Protein AF-A0A2G2NDN3-F1 (afdb_monomer)

Secondary structure (DSSP, 8-state):
-----GGG----HHHHHHTT--HHHHHHHHHHHSS---HHHHHHHHHHTSHHHH-TTTHHHHTTS----TTEEE-BTBSSEEEEEETTEEEEE-----HHHHHHSHHHHHHHHHHHHHHHHHHTTPPP-----------TTSTTSSEEEEEEEE-TT-HHHHTT-EEEEEEETTEEEEEEEEEEEEETTEEEEEEEEEEESSSS--GGGGTTSSS-TT--GGG-EEEEEEEEEEEEEEEEETTEEEEEEEEEEEEEETTEEEEEEEEEEEEEES-THHHHHHHHHHHHHS------S-HHHHHHHHTTS--------SSPPPHHHHHHHHHHHHHHT----GGGS--HHHHHHHHHTT-HHHHHHHHHHHHTT--HHHHHHH-SHHHHHHHHHHHHT-

Solvent-accessible surface area (backbone atoms only — not comparable to full-atom values): 23088 Å² total; per-residue (Å²): 134,82,83,78,62,66,85,70,60,78,83,43,75,67,57,43,46,75,47,72,42,52,76,68,58,47,52,50,49,34,63,77,63,75,43,85,64,47,57,67,55,47,51,50,50,32,56,55,65,28,61,90,66,50,33,73,87,50,50,76,60,60,69,72,56,90,69,81,55,95,48,52,76,35,47,94,86,62,76,39,34,28,32,55,74,54,99,94,42,69,51,69,52,77,88,87,84,43,63,71,52,28,68,78,40,52,65,62,22,47,51,53,40,53,54,49,55,52,47,29,37,41,75,74,75,42,81,89,85,78,86,86,86,88,86,86,77,77,57,80,86,36,85,84,48,60,44,35,44,29,42,30,46,30,34,97,80,30,58,38,58,75,67,43,31,49,38,34,33,34,35,56,79,92,47,24,36,38,34,45,35,44,66,57,50,81,54,81,82,40,83,50,59,56,72,49,79,42,84,42,97,49,88,67,85,67,67,80,72,48,72,88,42,92,67,62,100,80,66,70,71,89,52,53,38,80,51,24,34,44,41,31,34,71,48,80,46,79,47,80,58,95,72,24,36,34,45,34,38,40,38,45,40,33,34,31,5,78,96,42,74,43,83,36,76,50,75,47,79,43,80,77,44,65,63,69,74,52,56,57,54,54,51,43,56,49,12,73,77,40,54,31,67,76,63,73,62,47,76,63,56,53,20,33,36,45,38,71,66,44,82,89,72,75,79,87,50,98,57,62,36,51,60,69,55,48,45,43,39,49,25,47,22,36,71,69,63,29,43,58,68,64,90,74,49,46,52,63,54,40,53,51,44,29,45,76,62,72,39,41,72,59,50,53,51,46,53,54,57,43,67,70,58,51,32,39,52,60,52,31,69,74,31,31,63,55,19,38,47,49,53,54,46,35,60,53,75,110

Radius of gyration: 30.61 Å; Cα contacts (8 Å, |Δi|>4): 594; chains: 1; bounding box: 64×64×84 Å

Nearest PDB structures (foldseek):
  5a61-assembly1_A  TM=7.553E-01  e=4.304E-14  Escherichia coli K-12
  3sy3-assembly2_D  TM=6.781E-01  e=3.340E-06  Bacillus anthracis str. 'Ames Ancestor'
  7ns9-assembly1_A  TM=7.529E-01  e=3.259E-04  Sulfolobus acidocaldarius DSM 639
  2gfg-assembly3_C  TM=5.883E-01  e=8.120E-05  Halalkalibacterium halodurans
  5fs4-assembly1_A  TM=2.635E-01  e=2.946E+00  Acinetobacter phage AP205

pLDDT: mean 87.67, std 10.92, range [37.12, 97.75]

Structure (mmCIF, N/CA/C/O backbone):
data_AF-A0A2G2NDN3-F1
#
_entry.id   AF-A0A2G2NDN3-F1
#
loop_
_atom_site.group_PDB
_atom_site.id
_atom_site.type_symbol
_atom_site.label_atom_id
_atom_site.label_alt_id
_atom_site.label_comp_id
_atom_site.label_asym_id
_atom_site.label_entity_id
_atom_site.label_seq_id
_atom_site.pdbx_PDB_ins_code
_atom_site.Cartn_x
_atom_site.Cartn_y
_atom_site.Cartn_z
_atom_site.occupancy
_atom_site.B_iso_or_equiv
_atom_site.auth_seq_id
_atom_site.auth_comp_id
_atom_site.auth_asym_id
_atom_site.auth_atom_id
_atom_site.pdbx_PDB_model_num
ATOM 1 N N . MET A 1 1 ? -24.159 -31.473 25.912 1.00 37.12 1 MET A N 1
ATOM 2 C CA . MET A 1 1 ? -24.184 -30.024 26.195 1.00 37.12 1 MET A CA 1
ATOM 3 C C . MET A 1 1 ? -24.844 -29.850 27.550 1.00 37.12 1 MET A C 1
ATOM 5 O O . MET A 1 1 ? -26.048 -30.043 27.642 1.00 37.12 1 MET A O 1
ATOM 9 N N . SER A 1 2 ? -24.063 -29.645 28.614 1.00 41.44 2 SER A N 1
ATOM 10 C CA . SER A 1 2 ? -24.619 -29.323 29.932 1.00 41.44 2 SER A CA 1
ATOM 11 C C . SER A 1 2 ? -25.200 -27.914 29.882 1.00 41.44 2 SER A C 1
ATOM 13 O O . SER A 1 2 ? -24.553 -26.991 29.392 1.00 41.44 2 SER A O 1
ATOM 15 N N . SER A 1 3 ? -26.430 -27.761 30.355 1.00 46.19 3 SER A N 1
ATOM 16 C CA . SER A 1 3 ? -27.061 -26.470 30.597 1.00 46.19 3 SER A CA 1
ATOM 17 C C . SER A 1 3 ? -26.259 -25.723 31.666 1.00 46.19 3 SER A C 1
ATOM 19 O O . SER A 1 3 ? -26.384 -26.033 32.850 1.00 46.19 3 SER A O 1
ATOM 21 N N . ASN A 1 4 ? -25.405 -24.781 31.261 1.00 52.47 4 ASN A N 1
ATOM 22 C CA . ASN A 1 4 ? -24.809 -23.832 32.197 1.00 52.47 4 ASN A CA 1
ATOM 23 C C . ASN A 1 4 ? -25.927 -22.911 32.689 1.00 52.47 4 ASN A C 1
ATOM 25 O O . ASN A 1 4 ? -26.388 -22.031 31.964 1.00 52.47 4 ASN A O 1
ATOM 29 N N . ASP A 1 5 ? -26.394 -23.156 33.908 1.00 57.16 5 ASP A N 1
ATOM 30 C CA . ASP A 1 5 ? -27.315 -22.269 34.601 1.00 57.16 5 ASP A CA 1
ATOM 31 C C . ASP A 1 5 ? -26.525 -21.046 35.091 1.00 57.16 5 ASP A C 1
ATOM 33 O O . ASP A 1 5 ? -25.953 -21.047 36.182 1.00 57.16 5 ASP A O 1
ATOM 37 N N . PHE A 1 6 ? -26.423 -20.018 34.241 1.00 54.16 6 PHE A N 1
ATOM 38 C CA . PHE A 1 6 ? -25.671 -18.783 34.512 1.00 54.16 6 PHE A CA 1
ATOM 39 C C . PHE A 1 6 ? -26.105 -18.065 35.803 1.00 54.16 6 PHE A C 1
ATOM 41 O O . PHE A 1 6 ? -25.348 -17.257 36.334 1.00 54.16 6 PHE A O 1
ATOM 48 N N . ASN A 1 7 ? -27.286 -18.377 36.345 1.00 59.25 7 ASN A N 1
ATOM 49 C CA . ASN A 1 7 ? -27.770 -17.828 37.612 1.00 59.25 7 ASN A CA 1
ATOM 50 C C . ASN A 1 7 ? -27.153 -18.484 38.859 1.00 59.25 7 ASN A C 1
ATOM 52 O O . ASN A 1 7 ? -27.437 -18.040 39.968 1.00 59.25 7 ASN A O 1
ATOM 56 N N . SER A 1 8 ? -26.332 -19.527 38.703 1.00 66.44 8 SER A N 1
ATOM 57 C CA . SER A 1 8 ? -25.731 -20.270 39.821 1.00 66.44 8 SER A CA 1
ATOM 58 C C . SER A 1 8 ? -24.261 -19.935 40.095 1.00 66.44 8 SER A C 1
ATOM 60 O O . SER A 1 8 ? -23.698 -20.452 41.059 1.00 66.44 8 SER A O 1
ATOM 62 N N . THR A 1 9 ? -23.634 -19.079 39.281 1.00 79.69 9 THR A N 1
ATOM 63 C CA . THR A 1 9 ? -22.233 -18.672 39.463 1.00 79.69 9 THR A CA 1
ATOM 64 C C . THR A 1 9 ? -22.095 -17.791 40.713 1.00 79.69 9 THR A C 1
ATOM 66 O O . THR A 1 9 ? -22.670 -16.702 40.731 1.00 79.69 9 THR A O 1
ATOM 69 N N . PRO A 1 10 ? -21.337 -18.212 41.744 1.00 85.56 10 PRO A N 1
ATOM 70 C CA . PRO A 1 10 ? -21.101 -17.394 42.935 1.00 85.56 10 PRO A CA 1
ATOM 71 C C . PRO A 1 10 ? -20.285 -16.140 42.590 1.00 85.56 10 PRO A C 1
ATOM 73 O O . PRO A 1 10 ? -19.304 -16.249 41.848 1.00 85.56 10 PRO A O 1
ATOM 76 N N . ILE A 1 11 ? -20.631 -14.969 43.141 1.00 91.06 11 ILE A N 1
ATOM 77 C CA . ILE A 1 11 ? -19.859 -13.744 42.901 1.00 91.06 11 ILE A CA 1
ATOM 78 C C . ILE A 1 11 ? -18.706 -13.665 43.897 1.00 91.06 11 ILE A C 1
ATOM 80 O O . ILE A 1 11 ? -18.839 -13.198 45.029 1.00 91.06 11 ILE A O 1
ATOM 84 N N . THR A 1 12 ? -17.537 -14.139 43.470 1.00 91.62 12 THR A N 1
ATOM 85 C CA . TH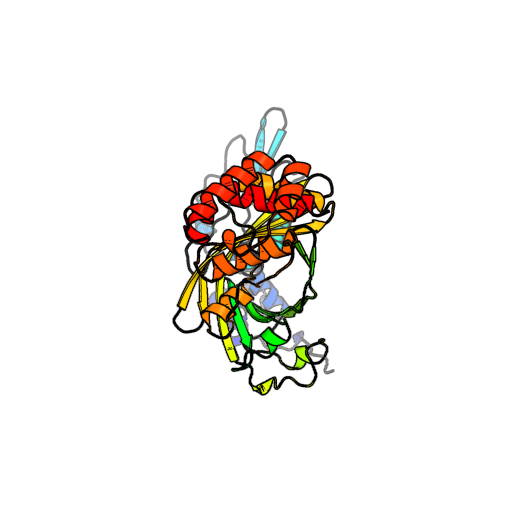R A 1 12 ? -16.323 -14.069 44.288 1.00 91.62 12 THR A CA 1
ATOM 86 C C . THR A 1 12 ? -15.630 -12.706 44.152 1.00 91.62 12 THR A C 1
ATOM 88 O O . THR A 1 12 ? -15.803 -12.021 43.139 1.00 91.62 12 THR A O 1
ATOM 91 N N . PRO A 1 13 ? -14.805 -12.290 45.132 1.00 90.88 13 PRO A N 1
ATOM 92 C CA . PRO A 1 13 ? -14.003 -11.068 45.029 1.00 90.88 13 PRO A CA 1
ATOM 93 C C . PRO A 1 13 ? -13.111 -11.019 43.779 1.00 90.88 13 PRO A C 1
ATOM 95 O O . PRO A 1 13 ? -12.909 -9.953 43.199 1.00 90.88 13 PRO A O 1
ATOM 98 N N . GLU A 1 14 ? -12.600 -12.169 43.337 1.00 91.69 14 GLU A N 1
ATOM 99 C CA . GLU A 1 14 ? -11.813 -12.293 42.109 1.00 91.69 14 GLU A CA 1
ATOM 100 C C . GLU A 1 14 ? -12.658 -11.945 40.882 1.00 91.69 14 GLU A C 1
ATOM 102 O O . GLU A 1 14 ? -12.233 -11.135 40.063 1.00 91.69 14 GLU A O 1
ATOM 107 N N . LEU A 1 15 ? -13.882 -12.475 40.802 1.00 91.31 15 LEU A N 1
ATOM 108 C CA . LEU A 1 15 ? -14.799 -12.219 39.694 1.00 91.31 15 LEU A CA 1
ATOM 109 C C . LEU A 1 15 ? -15.223 -10.746 39.625 1.00 91.31 15 LEU A C 1
ATOM 111 O O . LEU A 1 15 ? -15.303 -10.168 38.543 1.00 91.31 15 LEU A O 1
ATOM 115 N N . VAL A 1 16 ? -15.453 -10.111 40.777 1.00 92.38 16 VAL A N 1
ATOM 116 C CA . VAL A 1 16 ? -15.732 -8.667 40.870 1.00 92.38 16 VAL A CA 1
ATOM 117 C C . VAL A 1 16 ? -14.569 -7.850 40.307 1.00 92.38 16 VAL A C 1
ATOM 119 O O . VAL A 1 16 ? -14.776 -6.917 39.527 1.00 92.38 16 VAL A O 1
ATOM 122 N N . LYS A 1 17 ? -13.337 -8.227 40.662 1.00 90.62 17 LYS A N 1
ATOM 123 C CA . LYS A 1 17 ? -12.125 -7.565 40.179 1.00 90.62 17 LYS A CA 1
ATOM 124 C C . LYS A 1 17 ? -11.903 -7.787 38.681 1.00 90.62 17 LYS A C 1
ATOM 126 O O . LYS A 1 17 ? -11.500 -6.852 37.994 1.00 90.62 17 LYS A O 1
ATOM 131 N N . GLU A 1 18 ? -12.184 -8.984 38.165 1.00 91.50 18 GLU A N 1
ATOM 132 C CA . GLU A 1 18 ? -12.161 -9.282 36.723 1.00 91.50 18 GLU A CA 1
ATOM 133 C C . GLU A 1 18 ? -13.160 -8.417 35.943 1.00 91.50 18 GLU A C 1
ATOM 135 O O . GLU A 1 18 ? -12.867 -7.985 34.831 1.00 91.50 18 GLU A O 1
ATOM 140 N N . HIS A 1 19 ? -14.292 -8.069 36.560 1.00 90.38 19 HIS A N 1
ATOM 141 C CA . HIS A 1 19 ? -15.270 -7.118 36.025 1.00 90.38 19 HIS A CA 1
ATOM 142 C C . HIS A 1 19 ? -14.861 -5.643 36.202 1.00 90.38 19 HIS A C 1
ATOM 144 O O . HIS A 1 19 ? -15.653 -4.739 35.930 1.00 90.38 19 HIS A O 1
ATOM 150 N N . GLY A 1 20 ? -13.633 -5.364 36.646 1.00 89.62 20 GLY A N 1
ATOM 151 C CA . GLY A 1 20 ? -13.085 -4.010 36.734 1.00 89.62 20 GLY A CA 1
ATOM 152 C C . GLY A 1 20 ? -13.693 -3.139 37.836 1.00 89.62 20 GLY A C 1
ATOM 153 O O . GLY A 1 20 ? -13.488 -1.925 37.817 1.00 89.62 20 GLY A O 1
ATOM 154 N N . LEU A 1 21 ? -14.423 -3.738 38.783 1.00 92.19 21 LEU A N 1
ATOM 155 C CA . LEU A 1 21 ? -14.969 -3.051 39.951 1.00 92.19 21 LEU A CA 1
ATOM 156 C C . LEU A 1 21 ? -13.997 -3.170 41.126 1.00 92.19 21 LEU A C 1
ATOM 158 O O . LEU A 1 21 ? -13.460 -4.244 41.408 1.00 92.19 21 LEU A O 1
ATOM 162 N N . ASN A 1 22 ? -13.781 -2.066 41.835 1.00 91.62 22 ASN A N 1
ATOM 163 C CA . ASN A 1 22 ? -13.047 -2.094 43.097 1.00 91.62 22 ASN A CA 1
ATOM 164 C C . ASN A 1 22 ? -13.964 -2.456 44.285 1.00 91.62 22 ASN A C 1
ATOM 166 O O . ASN A 1 22 ? -15.188 -2.526 44.160 1.00 91.62 22 ASN A O 1
ATOM 170 N N . GLU A 1 23 ? -13.372 -2.684 45.460 1.00 92.44 23 GLU A N 1
ATOM 171 C CA . GLU A 1 23 ? -14.123 -3.091 46.656 1.00 92.44 23 GLU A CA 1
ATOM 172 C C . GLU A 1 23 ? -15.170 -2.062 47.111 1.00 92.44 23 GLU A C 1
ATOM 174 O O . GLU A 1 23 ? -16.216 -2.445 47.632 1.00 92.44 23 GLU A O 1
ATOM 179 N N . GLU A 1 24 ? -14.908 -0.763 46.945 1.00 93.62 24 GLU A N 1
ATOM 180 C CA . GLU A 1 24 ? -15.853 0.300 47.312 1.00 93.62 24 GLU A CA 1
ATOM 181 C C . GLU A 1 24 ? -17.018 0.369 46.321 1.00 93.62 24 GLU A C 1
ATOM 183 O O . GLU A 1 24 ? -18.174 0.459 46.733 1.00 93.62 24 GLU A O 1
ATOM 188 N N . GLU A 1 25 ? -16.724 0.251 45.024 1.00 94.56 25 GLU A N 1
ATOM 189 C CA . GLU A 1 25 ? -17.731 0.170 43.967 1.00 94.56 25 GLU A CA 1
ATOM 190 C C . GLU A 1 25 ? -18.638 -1.046 44.184 1.00 94.56 25 GLU A C 1
ATOM 192 O O . GLU A 1 25 ? -19.858 -0.916 44.136 1.00 94.56 25 GLU A O 1
ATOM 197 N N . TYR A 1 26 ? -18.081 -2.213 44.518 1.00 95.62 26 TYR A N 1
ATOM 198 C CA . TYR A 1 26 ? -18.892 -3.403 44.773 1.00 95.62 26 TYR A CA 1
ATOM 199 C C . TYR A 1 26 ? -19.746 -3.296 46.042 1.00 95.62 26 TYR A C 1
ATOM 201 O O . TYR A 1 26 ? -20.909 -3.695 46.036 1.00 95.62 26 TYR A O 1
ATOM 209 N N . LYS A 1 27 ? -19.226 -2.698 47.122 1.00 95.88 27 LYS A N 1
ATOM 210 C CA . LYS A 1 27 ? -20.041 -2.399 48.315 1.00 95.88 27 LYS A CA 1
ATOM 211 C C . LYS A 1 27 ? -21.233 -1.508 47.967 1.00 95.88 27 LYS A C 1
ATOM 213 O O . LYS A 1 27 ? -22.335 -1.769 48.441 1.00 95.88 27 LYS A O 1
ATOM 218 N N . LEU A 1 28 ? -21.028 -0.509 47.108 1.00 96.12 28 LEU A N 1
ATOM 219 C CA . LEU A 1 28 ? -22.104 0.359 46.639 1.00 96.12 28 LEU A CA 1
ATOM 220 C C . LEU A 1 28 ? -23.114 -0.399 45.761 1.00 96.12 28 LEU A C 1
ATOM 222 O O . LEU A 1 28 ? -24.312 -0.158 45.874 1.00 96.12 28 LEU A O 1
ATOM 226 N N . VAL A 1 29 ? -22.665 -1.350 44.934 1.00 95.81 29 VAL A N 1
ATOM 227 C CA . VAL A 1 29 ? -23.566 -2.252 44.191 1.00 95.81 29 VAL A CA 1
ATOM 228 C C . VAL A 1 29 ? -24.463 -3.033 45.154 1.00 95.81 29 VAL A C 1
ATOM 230 O O . VAL A 1 29 ? -25.681 -3.038 44.980 1.00 95.81 29 VAL A O 1
ATOM 233 N N . LEU A 1 30 ? -23.890 -3.634 46.202 1.00 96.12 30 LEU A N 1
ATOM 234 C CA . LEU A 1 30 ? -24.652 -4.372 47.217 1.00 96.12 30 LEU A CA 1
ATOM 235 C C . LEU A 1 30 ? -25.655 -3.475 47.956 1.00 96.12 30 LEU A C 1
ATOM 237 O O . LEU A 1 30 ? -26.775 -3.907 48.223 1.00 96.12 30 LEU A O 1
ATOM 241 N N . GLU A 1 31 ? -25.279 -2.231 48.261 1.00 97.19 31 GLU A N 1
ATOM 242 C CA . GLU A 1 31 ? -26.166 -1.245 48.888 1.00 97.19 31 GLU A CA 1
ATOM 243 C C . GLU A 1 31 ? -27.345 -0.875 47.977 1.00 97.19 31 GLU A C 1
ATOM 245 O O . GLU A 1 31 ? -28.495 -0.925 48.412 1.00 97.19 31 GLU A O 1
ATOM 250 N N . ILE A 1 32 ? -27.078 -0.560 46.704 1.00 96.31 32 ILE A N 1
ATOM 251 C CA . ILE A 1 32 ? -28.107 -0.211 45.711 1.00 96.31 32 ILE A CA 1
ATOM 252 C C . ILE A 1 32 ? -29.077 -1.376 45.499 1.00 96.31 32 ILE A C 1
ATOM 254 O O . ILE A 1 32 ? -30.282 -1.171 45.356 1.00 96.31 32 ILE A O 1
ATOM 258 N N . MET A 1 33 ? -28.553 -2.599 45.455 1.00 94.94 33 MET A N 1
ATOM 259 C CA . MET A 1 33 ? -29.344 -3.790 45.165 1.00 94.94 33 MET A CA 1
ATOM 260 C C . MET A 1 33 ? -30.054 -4.380 46.383 1.00 94.94 33 MET A C 1
ATOM 262 O O . MET A 1 33 ? -31.044 -5.095 46.220 1.00 94.94 33 MET A O 1
ATOM 266 N N . GLY A 1 34 ? -29.532 -4.151 47.589 1.00 95.94 34 GLY A N 1
ATOM 267 C CA . GLY A 1 34 ? -29.982 -4.813 48.816 1.00 95.94 34 GLY A CA 1
ATOM 268 C C . GLY A 1 34 ? -29.720 -6.328 48.851 1.00 95.94 34 GLY A C 1
ATOM 269 O O . GLY A 1 34 ? -30.234 -7.015 49.733 1.00 95.94 34 GLY A O 1
ATOM 270 N N . ARG A 1 35 ? -28.958 -6.864 47.886 1.00 94.12 35 ARG A N 1
ATOM 271 C CA . ARG A 1 35 ? -28.570 -8.277 47.749 1.00 94.12 35 ARG A CA 1
ATOM 272 C C . ARG A 1 35 ? -27.336 -8.416 46.856 1.00 94.12 35 ARG A C 1
ATOM 274 O O . ARG A 1 35 ? -26.948 -7.466 46.183 1.00 94.12 35 ARG A O 1
ATOM 281 N N . GLU A 1 36 ? -26.778 -9.621 46.800 1.00 92.81 36 GLU A N 1
ATOM 282 C CA . GLU A 1 36 ? -25.733 -9.973 45.833 1.00 92.81 36 GLU A CA 1
ATOM 283 C C . GLU A 1 36 ? -26.286 -9.922 44.389 1.00 92.81 36 GLU A C 1
ATOM 285 O O . GLU A 1 36 ? -27.402 -10.418 44.147 1.00 92.81 36 GLU A O 1
ATOM 290 N N . PRO A 1 37 ? -25.570 -9.294 43.433 1.00 93.88 37 PRO A N 1
ATOM 291 C CA . PRO A 1 37 ? -25.921 -9.366 42.018 1.00 93.88 37 PRO A CA 1
ATOM 292 C C . PRO A 1 37 ? -25.721 -10.787 41.489 1.00 93.88 37 PRO A C 1
ATOM 294 O O . PRO A 1 37 ? -24.853 -11.513 41.955 1.00 93.88 37 PRO A O 1
ATOM 297 N N . ASN A 1 38 ? -26.480 -11.182 40.470 1.00 92.69 38 ASN A N 1
ATOM 298 C CA . ASN A 1 38 ? -26.069 -12.309 39.630 1.00 92.69 38 ASN A CA 1
ATOM 299 C C . ASN A 1 38 ? -25.015 -11.857 38.599 1.00 92.69 38 ASN A C 1
ATOM 301 O O . ASN A 1 38 ? -24.721 -10.668 38.463 1.00 92.69 38 ASN A O 1
ATOM 305 N N . ILE A 1 39 ? -24.468 -12.802 37.830 1.00 92.69 39 ILE A N 1
ATOM 306 C CA . ILE A 1 39 ? -23.400 -12.515 36.861 1.00 92.69 39 ILE A CA 1
ATOM 307 C C . ILE A 1 39 ? -23.797 -11.485 35.792 1.00 92.69 39 ILE A C 1
ATOM 309 O O . ILE A 1 39 ? -22.987 -10.642 35.412 1.00 92.69 39 ILE A O 1
ATOM 313 N N . ASN A 1 40 ? -25.053 -11.501 35.337 1.00 92.50 40 ASN A N 1
ATOM 314 C CA . ASN A 1 40 ? -25.534 -10.569 34.317 1.00 92.50 40 ASN A CA 1
ATOM 315 C C . ASN A 1 40 ? -25.665 -9.155 34.888 1.00 92.50 40 ASN A C 1
ATOM 317 O O . ASN A 1 40 ? -25.276 -8.182 34.248 1.00 92.50 40 ASN A O 1
ATOM 321 N N . GLU A 1 41 ? -26.193 -9.042 36.106 1.00 94.31 41 GLU A N 1
ATOM 322 C CA . GLU A 1 41 ? -26.316 -7.772 36.821 1.00 94.31 41 GLU A CA 1
ATOM 323 C C . GLU A 1 41 ? -24.933 -7.178 37.106 1.00 94.31 41 GLU A C 1
ATOM 325 O O . GLU A 1 41 ? -24.712 -5.995 36.843 1.00 94.31 41 GLU A O 1
ATOM 330 N N . LEU A 1 42 ? -23.977 -8.005 37.546 1.00 93.50 42 LEU A N 1
ATOM 331 C CA . LEU A 1 42 ? -22.585 -7.599 37.736 1.00 93.50 42 LEU A CA 1
ATOM 332 C C . LEU A 1 42 ? -21.965 -7.078 36.429 1.00 93.50 42 LEU A C 1
ATOM 334 O O . LEU A 1 42 ? -21.327 -6.025 36.431 1.00 93.50 42 LEU A O 1
ATOM 338 N N . GLY A 1 43 ? -22.203 -7.767 35.308 1.00 93.19 43 GLY A N 1
ATOM 339 C CA . GLY A 1 43 ? -21.768 -7.335 33.978 1.00 93.19 43 GLY A CA 1
ATOM 340 C C . GLY A 1 43 ? -22.366 -5.991 33.547 1.00 93.19 43 GLY A C 1
ATOM 341 O O . GLY A 1 43 ? -21.656 -5.140 33.011 1.00 93.19 43 GLY A O 1
ATOM 342 N N . ILE A 1 44 ? -23.649 -5.747 33.836 1.00 94.62 44 ILE A N 1
ATOM 343 C CA . ILE A 1 44 ? -24.295 -4.453 33.562 1.00 94.62 44 ILE A CA 1
ATOM 344 C C . ILE A 1 44 ? -23.644 -3.342 34.392 1.00 94.62 44 ILE A C 1
ATOM 346 O O . ILE A 1 44 ? -23.304 -2.296 33.835 1.00 94.62 44 ILE A O 1
ATOM 350 N N . PHE A 1 45 ? -23.425 -3.557 35.696 1.00 95.12 45 PHE A N 1
ATOM 351 C CA . PHE A 1 45 ? -22.722 -2.583 36.538 1.00 95.12 45 PHE A CA 1
ATOM 352 C C . PHE A 1 45 ? -21.309 -2.310 36.022 1.00 95.12 45 PHE A C 1
ATOM 354 O O . PHE A 1 45 ? -20.931 -1.148 35.900 1.00 95.12 45 PHE A O 1
ATOM 361 N N . SER A 1 46 ? -20.567 -3.355 35.653 1.00 92.38 46 SER A N 1
ATOM 362 C CA . SER A 1 46 ? -19.218 -3.250 35.091 1.00 92.38 46 SER A CA 1
ATOM 363 C C . SER A 1 46 ? -19.160 -2.305 33.886 1.00 92.38 46 SER A C 1
ATOM 365 O O . SER A 1 46 ? -18.387 -1.343 33.881 1.00 92.38 46 SER A O 1
ATOM 367 N N . VAL A 1 47 ? -20.032 -2.509 32.892 1.00 91.94 47 VAL A N 1
ATOM 368 C CA . VAL A 1 47 ? -20.056 -1.675 31.681 1.00 91.94 47 VAL A CA 1
ATOM 369 C C . VAL A 1 47 ? -20.552 -0.263 31.994 1.00 91.94 47 VAL A C 1
ATOM 371 O O . VAL A 1 47 ? -19.895 0.716 31.632 1.00 91.94 47 VAL A O 1
ATOM 374 N N . MET A 1 48 ? -21.672 -0.131 32.709 1.00 93.81 48 MET A N 1
ATOM 375 C CA . MET A 1 48 ? -22.289 1.171 32.985 1.00 93.81 48 MET A CA 1
ATOM 376 C C . MET A 1 48 ? -21.445 2.055 33.912 1.00 93.81 48 MET A C 1
ATOM 378 O O . MET A 1 48 ? -21.545 3.281 33.843 1.00 93.81 48 MET A O 1
ATOM 382 N N . TRP A 1 49 ? -20.610 1.465 34.773 1.00 94.00 49 TRP A N 1
ATOM 383 C CA . TRP A 1 49 ? -19.695 2.184 35.671 1.00 94.00 49 TRP A CA 1
ATOM 384 C C . TRP A 1 49 ? -18.251 2.240 35.157 1.00 94.00 49 TRP A C 1
ATOM 386 O O . TRP A 1 49 ? -17.353 2.744 35.845 1.00 94.00 49 TRP A O 1
ATOM 396 N N . SER A 1 50 ? -18.008 1.783 33.928 1.00 90.00 50 SER A N 1
ATOM 397 C CA . SER A 1 50 ? -16.757 2.056 33.223 1.00 90.00 50 SER A CA 1
ATOM 398 C C . SER A 1 50 ? -16.543 3.569 33.066 1.00 90.00 50 SER A C 1
ATOM 400 O O . SER A 1 50 ? -17.495 4.359 33.097 1.00 90.00 50 SER A O 1
ATOM 402 N N . GLU A 1 51 ? -15.293 4.006 32.887 1.00 89.69 51 GLU A N 1
ATOM 403 C CA . GLU A 1 51 ? -15.001 5.433 32.666 1.00 89.69 51 GLU A CA 1
ATOM 404 C C . GLU A 1 51 ? -15.721 5.968 31.418 1.00 89.69 51 GLU A C 1
ATOM 406 O O . GLU A 1 51 ? -16.204 7.097 31.434 1.00 89.69 51 GLU A O 1
ATOM 411 N N . HIS A 1 52 ? -15.856 5.136 30.381 1.00 88.69 52 HIS A N 1
ATOM 412 C CA . HIS A 1 52 ? -16.499 5.486 29.116 1.00 88.69 52 HIS A CA 1
ATOM 413 C C . HIS A 1 52 ? -17.974 5.886 29.282 1.00 88.69 52 HIS A C 1
ATOM 415 O O . HIS A 1 52 ? -18.409 6.863 28.681 1.00 88.69 52 HIS A O 1
ATOM 421 N N . CYS A 1 53 ? -18.734 5.170 30.117 1.00 88.44 53 CYS A N 1
ATOM 422 C CA . CYS 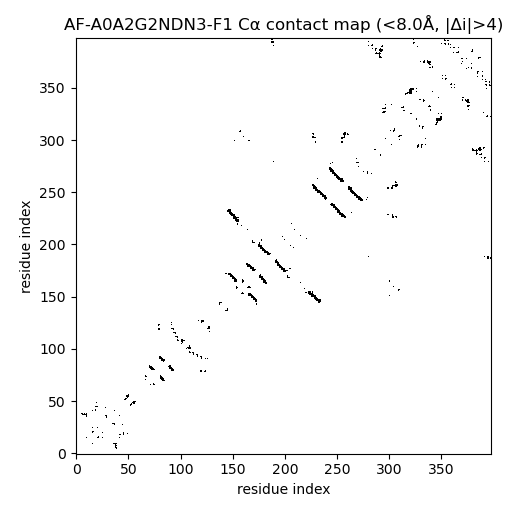A 1 53 ? -20.156 5.456 30.329 1.00 88.44 53 CYS A CA 1
ATOM 423 C C . CYS A 1 53 ? -20.401 6.451 31.470 1.00 88.44 53 CYS A C 1
ATOM 425 O O . CYS A 1 53 ? -21.284 7.304 31.386 1.00 88.44 53 CYS A O 1
ATOM 427 N N . SER A 1 54 ? -19.644 6.339 32.563 1.00 91.75 54 SER A N 1
ATOM 428 C CA . SER A 1 54 ? -19.944 7.064 33.804 1.00 91.75 54 SER A CA 1
ATOM 429 C C . SER A 1 54 ? -19.231 8.407 33.936 1.00 91.75 54 SER A C 1
ATOM 431 O O . SER A 1 54 ? -19.679 9.258 34.714 1.00 91.75 54 SER A O 1
ATOM 433 N N . TYR A 1 55 ? -18.120 8.599 33.210 1.00 92.94 55 TYR A N 1
ATOM 434 C CA . TYR A 1 55 ? -17.224 9.745 33.371 1.00 92.94 55 TYR A CA 1
ATOM 435 C C . TYR A 1 55 ? -16.760 9.912 34.831 1.00 92.94 55 TYR A C 1
ATOM 437 O O . TYR A 1 55 ? -16.604 11.034 35.320 1.00 92.94 55 TYR A O 1
ATOM 445 N N . LYS A 1 56 ? -16.597 8.811 35.580 1.00 90.12 56 LYS A N 1
ATOM 446 C CA . LYS A 1 56 ? -16.381 8.848 37.037 1.00 90.12 56 LYS A CA 1
ATOM 447 C C . LYS A 1 56 ? -15.159 9.670 37.458 1.00 90.12 56 LYS A C 1
ATOM 449 O O . LYS A 1 56 ? -15.226 10.364 38.475 1.00 90.12 56 LYS A O 1
ATOM 454 N N . SER A 1 57 ? -14.086 9.695 36.667 1.00 92.50 57 SER A N 1
ATOM 455 C CA . SER A 1 57 ? -12.911 10.528 36.959 1.00 92.50 57 SER A CA 1
ATOM 456 C C . SER A 1 57 ? -13.068 11.998 36.525 1.00 92.50 57 SER A C 1
ATOM 458 O O . SER A 1 57 ? -12.547 12.911 37.179 1.00 92.50 57 SER A O 1
ATOM 460 N N . SER A 1 58 ? -13.815 12.242 35.444 1.00 93.75 58 SER A N 1
ATOM 461 C CA . SER A 1 58 ? -13.845 13.510 34.700 1.00 93.75 58 SER A CA 1
ATOM 462 C C . SER A 1 58 ? -15.068 14.387 34.995 1.00 93.75 58 SER A C 1
ATOM 464 O O . SER A 1 58 ? -14.967 15.616 34.978 1.00 93.75 58 SER A O 1
ATOM 466 N N . LYS A 1 59 ? -16.210 13.796 35.363 1.00 93.62 59 LYS A N 1
ATOM 467 C CA . LYS A 1 59 ? -17.496 14.481 35.595 1.00 93.62 59 LYS A CA 1
ATOM 468 C C . LYS A 1 59 ? -17.402 15.631 36.596 1.00 93.62 59 LYS A C 1
ATOM 470 O O . LYS A 1 59 ? -18.074 16.646 36.428 1.00 93.62 59 LYS A O 1
ATOM 475 N N . LYS A 1 60 ? -16.567 15.501 37.634 1.00 95.50 60 LYS A N 1
ATOM 476 C CA . LYS A 1 60 ? -16.349 16.567 38.630 1.00 95.50 60 LYS A CA 1
ATOM 477 C C . LYS A 1 60 ? -15.735 17.830 38.020 1.00 95.50 60 LYS A C 1
ATOM 479 O O . LYS A 1 60 ? -16.093 18.927 38.430 1.00 95.50 60 LYS A O 1
ATOM 484 N N . TRP A 1 61 ? -14.856 17.668 37.033 1.00 96.38 61 TRP A N 1
ATOM 485 C CA . TRP A 1 61 ? -14.200 18.769 36.335 1.00 96.38 61 TRP A CA 1
ATOM 486 C C . TRP A 1 61 ? -15.102 19.344 35.252 1.00 96.38 61 TRP A C 1
ATOM 488 O O . TRP A 1 61 ? -15.215 20.553 35.141 1.00 96.38 61 TRP A O 1
ATOM 498 N N . LEU A 1 62 ? -15.826 18.502 34.512 1.00 93.94 62 LEU A N 1
ATOM 499 C CA . LEU A 1 62 ? -16.743 18.967 33.463 1.00 93.94 62 LEU A CA 1
ATOM 500 C C . LEU A 1 62 ? -17.848 19.891 34.003 1.00 93.94 62 LEU A C 1
ATOM 502 O O . LEU A 1 62 ? -18.292 20.796 33.305 1.00 93.94 62 LEU A O 1
ATOM 506 N N . LYS A 1 63 ? -18.248 19.720 35.271 1.00 92.94 63 LYS A N 1
ATOM 507 C CA . LYS A 1 63 ? -19.206 20.607 35.953 1.00 92.94 63 LYS A CA 1
ATOM 508 C C . LYS A 1 63 ? -18.714 22.046 36.147 1.00 92.94 63 LYS A C 1
ATOM 510 O O . LYS A 1 63 ? -19.536 22.900 36.464 1.00 92.94 63 LYS A O 1
ATOM 515 N N . THR A 1 64 ? -17.416 22.324 36.006 1.00 96.31 64 THR A N 1
ATOM 516 C CA . THR A 1 64 ? -16.879 23.689 36.146 1.00 96.31 64 THR A CA 1
ATOM 517 C C . THR A 1 64 ? -17.013 24.509 34.864 1.00 96.31 64 THR A C 1
ATOM 519 O O . THR A 1 64 ? -16.842 25.727 34.906 1.00 96.31 64 THR A O 1
ATOM 522 N N . LEU A 1 65 ? -17.332 23.870 33.734 1.00 96.06 65 LEU A N 1
ATOM 523 C CA . LEU A 1 65 ? -17.484 24.548 32.453 1.00 96.06 65 LEU A CA 1
ATOM 524 C C . LEU A 1 65 ? -18.769 25.398 32.427 1.00 96.06 65 LEU A C 1
ATOM 526 O O . LEU A 1 65 ? -19.820 24.952 32.903 1.00 96.06 65 LEU A O 1
ATOM 530 N N . PRO A 1 66 ? -18.726 26.613 31.852 1.00 94.81 66 PRO A N 1
ATOM 531 C CA . PRO A 1 66 ? -19.918 27.429 31.672 1.00 94.81 66 PRO A CA 1
ATOM 532 C C . PRO A 1 66 ? -20.852 26.775 30.647 1.00 94.81 66 PRO A C 1
ATOM 534 O O . PRO A 1 66 ? -20.450 26.454 29.534 1.00 94.81 66 PRO A O 1
ATOM 537 N N . THR A 1 67 ? -22.112 26.578 31.031 1.00 94.50 67 THR A N 1
ATOM 538 C CA . THR A 1 67 ? -23.118 25.850 30.230 1.00 94.50 67 THR A CA 1
ATOM 539 C C . THR A 1 67 ? -24.395 26.651 29.985 1.00 94.50 67 THR A C 1
ATOM 541 O O . THR A 1 67 ? -25.342 26.132 29.403 1.00 94.50 67 THR A O 1
ATOM 544 N N . LYS A 1 68 ? -24.443 27.908 30.440 1.00 94.62 68 LYS A N 1
ATOM 545 C CA . LYS A 1 68 ? -25.622 28.774 30.350 1.00 94.62 68 LYS A CA 1
ATOM 546 C C . LYS A 1 68 ? -25.285 30.046 29.585 1.00 94.62 68 LYS A C 1
ATOM 548 O O . LYS A 1 68 ? -24.327 30.728 29.939 1.00 94.62 68 LYS A O 1
ATOM 553 N N . ALA A 1 69 ? -26.102 30.357 28.589 1.00 96.25 69 ALA A N 1
ATOM 554 C CA . ALA A 1 69 ? -26.164 31.638 27.895 1.00 96.25 69 ALA A CA 1
ATOM 555 C C . ALA A 1 69 ? -27.543 31.761 27.225 1.00 96.25 69 ALA A C 1
ATOM 557 O O . ALA A 1 69 ? -28.230 30.750 27.071 1.00 96.25 69 ALA A O 1
ATOM 558 N N . ASP A 1 70 ? -27.931 32.969 26.815 1.00 97.06 70 ASP A N 1
ATOM 559 C CA . ASP A 1 70 ? -29.271 33.241 26.267 1.00 97.06 70 ASP A CA 1
ATOM 560 C C . ASP A 1 70 ? -29.570 32.453 24.981 1.00 97.06 70 ASP A C 1
ATOM 562 O O . ASP A 1 70 ? -30.712 32.085 24.729 1.00 97.06 70 ASP A O 1
ATOM 566 N N . TRP A 1 71 ? -28.538 32.145 24.192 1.00 97.12 71 TRP A N 1
ATOM 567 C CA . TRP A 1 71 ? -28.638 31.374 22.948 1.00 97.12 71 TRP A CA 1
ATOM 568 C C . TRP A 1 71 ? -28.503 29.856 23.145 1.00 97.12 71 TRP A C 1
ATOM 570 O O . TRP A 1 71 ? -28.499 29.111 22.168 1.00 97.12 71 TRP A O 1
ATOM 580 N N . VAL A 1 72 ? -28.345 29.357 24.376 1.00 97.56 72 VAL A N 1
ATOM 581 C CA . VAL A 1 72 ? -28.265 27.909 24.633 1.00 97.56 72 VAL A CA 1
ATOM 582 C C . VAL A 1 72 ? -29.676 27.360 24.805 1.00 97.56 72 VAL A C 1
ATOM 584 O O . VAL A 1 72 ? -30.288 27.529 25.857 1.00 97.56 72 VAL A O 1
ATOM 587 N N . ILE A 1 73 ? -30.171 26.663 23.781 1.00 96.31 73 ILE A N 1
ATOM 588 C CA . ILE A 1 73 ? -31.472 25.981 23.820 1.00 96.31 73 ILE A CA 1
ATOM 589 C C . ILE A 1 73 ? -31.361 24.699 24.655 1.00 96.31 73 ILE A C 1
ATOM 591 O O . ILE A 1 73 ? -32.208 24.443 25.507 1.00 96.31 73 ILE A O 1
ATOM 595 N N . GLN A 1 74 ? -30.298 23.912 24.443 1.00 96.62 74 GLN A N 1
ATOM 596 C CA . GLN A 1 74 ? -30.031 22.676 25.182 1.00 96.62 74 GLN A CA 1
ATOM 597 C C . GLN A 1 74 ? -28.532 22.525 25.468 1.00 96.62 74 GLN A C 1
ATOM 599 O O . GLN A 1 74 ? -27.712 22.426 24.554 1.00 96.62 74 GLN A O 1
ATOM 604 N N . GLY A 1 75 ? -28.182 22.490 26.756 1.00 93.69 75 GLY A N 1
ATOM 605 C CA . GLY A 1 75 ? -26.827 22.212 27.243 1.00 93.69 75 GLY A CA 1
ATOM 606 C C . GLY A 1 75 ? -26.569 20.714 27.489 1.00 93.69 75 GLY A C 1
ATOM 607 O O . GLY A 1 75 ? -27.338 19.865 27.032 1.00 93.69 75 GLY A O 1
ATOM 608 N N . PRO A 1 76 ? -25.506 20.363 28.240 1.00 93.06 76 PRO A N 1
ATOM 609 C CA . PRO A 1 76 ? -25.180 18.970 28.555 1.00 93.06 76 PRO A CA 1
ATOM 610 C C . PRO A 1 76 ? -26.320 18.233 29.273 1.00 93.06 76 PRO A C 1
ATOM 612 O O . PRO A 1 76 ? -26.894 18.761 30.226 1.00 93.06 76 PRO A O 1
ATOM 615 N N . GLY A 1 77 ? -26.597 16.996 28.857 1.00 89.94 77 GLY A N 1
ATOM 616 C CA . GLY A 1 77 ? -27.625 16.130 29.453 1.00 89.94 77 GLY A CA 1
ATOM 617 C C . GLY A 1 77 ? -28.369 15.276 28.427 1.00 89.94 77 GLY A C 1
ATOM 618 O O . GLY A 1 77 ? -28.790 14.175 28.757 1.00 89.94 77 GLY A O 1
ATOM 619 N N . GLU A 1 78 ? -28.449 15.760 27.189 1.00 94.00 78 GLU A N 1
ATOM 620 C CA . GLU A 1 78 ? -29.061 15.067 26.052 1.00 94.00 78 GLU A CA 1
ATOM 621 C C . GLU A 1 78 ? -28.007 14.546 25.063 1.00 94.00 78 GLU A C 1
ATOM 623 O O . GLU A 1 78 ? -26.800 14.695 25.276 1.00 94.00 78 GLU A O 1
ATOM 628 N N . ASN A 1 79 ? -28.473 13.935 23.968 1.00 94.50 79 ASN A N 1
ATOM 629 C CA . ASN A 1 79 ? -27.624 13.287 22.965 1.00 94.50 79 ASN A CA 1
ATOM 630 C C . ASN A 1 79 ? -26.713 14.286 22.235 1.00 94.50 79 ASN A C 1
ATOM 632 O O . ASN A 1 79 ? -25.607 13.907 21.875 1.00 94.50 79 ASN A O 1
ATOM 636 N N . ALA A 1 80 ? -27.119 15.551 22.060 1.00 96.75 80 ALA A N 1
ATOM 637 C CA . ALA A 1 80 ? -26.267 16.621 21.532 1.00 96.75 80 ALA A CA 1
ATOM 638 C C . ALA A 1 80 ? -26.651 18.005 22.092 1.00 96.75 80 ALA A C 1
ATOM 640 O O . ALA A 1 80 ? -27.738 18.189 22.643 1.00 96.75 80 ALA A O 1
ATOM 641 N N . GLY A 1 81 ? -25.746 18.981 21.955 1.00 96.88 81 GLY A N 1
ATOM 642 C CA . GLY A 1 81 ? -25.997 20.371 22.342 1.00 96.88 81 GLY A CA 1
ATOM 643 C C . GLY A 1 81 ? -26.739 21.138 21.247 1.00 96.88 81 GLY A C 1
ATOM 644 O O . GLY A 1 81 ? -26.538 20.874 20.060 1.00 96.88 81 GLY A O 1
ATOM 645 N N . VAL A 1 82 ? -27.578 22.096 21.648 1.00 97.50 82 VAL A N 1
ATOM 646 C CA . VAL A 1 82 ? -28.389 22.914 20.734 1.00 97.50 82 VAL A CA 1
ATOM 647 C C . VAL A 1 82 ? -28.220 24.393 21.060 1.00 97.50 82 VAL A C 1
ATOM 649 O O . VAL A 1 82 ? -28.427 24.809 22.204 1.00 97.50 82 VAL A O 1
ATOM 652 N N . ILE A 1 83 ? -27.887 25.189 20.045 1.00 97.75 83 ILE A N 1
ATOM 653 C CA . ILE A 1 83 ? -27.796 26.649 20.143 1.00 97.75 83 ILE A CA 1
ATOM 654 C C . ILE A 1 83 ? -28.730 27.326 19.139 1.00 97.75 83 ILE A C 1
ATOM 656 O O . ILE A 1 83 ? -28.895 26.844 18.019 1.00 97.75 83 ILE A O 1
ATOM 660 N N . ASP A 1 84 ? -29.319 28.447 19.543 1.00 97.69 84 ASP A N 1
ATOM 661 C CA . ASP A 1 84 ? -30.030 29.364 18.654 1.00 97.69 84 ASP A CA 1
ATOM 662 C C . ASP A 1 84 ? -29.013 30.095 17.768 1.00 97.69 84 ASP A C 1
ATOM 664 O O . ASP A 1 84 ? -28.010 30.619 18.263 1.00 97.69 84 ASP A O 1
ATOM 668 N N . ILE A 1 85 ? -29.259 30.105 16.459 1.00 97.12 85 ILE A N 1
ATOM 669 C CA . ILE A 1 85 ? -28.428 30.809 15.472 1.00 97.12 85 ILE A CA 1
ATOM 670 C C . ILE A 1 85 ? -29.173 31.973 14.802 1.00 97.12 85 ILE A C 1
ATOM 672 O O . ILE A 1 85 ? -28.646 32.574 13.868 1.00 97.12 85 ILE A O 1
ATOM 676 N N . GLY A 1 86 ? -30.364 32.321 15.295 1.00 95.69 86 GLY A N 1
ATOM 677 C CA . GLY A 1 86 ? -31.230 33.346 14.723 1.00 95.69 86 GLY A CA 1
ATOM 678 C C . GLY A 1 86 ? -32.158 32.803 13.636 1.00 95.69 86 GLY A C 1
ATOM 679 O O . GLY A 1 86 ? -32.166 31.615 13.323 1.00 95.69 86 GLY A O 1
ATOM 680 N N . ASP A 1 87 ? -32.996 33.683 13.083 1.00 95.38 87 ASP A N 1
ATOM 681 C CA . ASP A 1 87 ? -33.927 33.391 11.978 1.00 95.38 87 ASP A CA 1
ATOM 682 C C . ASP A 1 87 ? -34.876 32.195 12.208 1.00 95.38 87 ASP A C 1
ATOM 684 O O . ASP A 1 87 ? -35.381 31.580 11.267 1.00 95.38 87 ASP A O 1
ATOM 688 N N . GLY A 1 88 ? -35.145 31.861 13.474 1.00 95.25 88 GLY A N 1
ATOM 689 C CA . GLY A 1 88 ? -35.946 30.691 13.841 1.00 95.25 88 GLY A CA 1
ATOM 690 C C . GLY A 1 88 ? -35.242 29.357 13.567 1.00 95.25 88 GLY A C 1
ATOM 691 O O . GLY A 1 88 ? -35.913 28.337 13.405 1.00 95.25 88 GLY A O 1
ATOM 692 N N . GLN A 1 89 ? -33.910 29.358 13.490 1.00 96.62 89 GLN A N 1
ATOM 693 C CA . GLN A 1 89 ? -33.072 28.189 13.249 1.00 96.62 89 GLN A CA 1
ATOM 694 C C . GLN A 1 89 ? -32.199 27.869 14.464 1.00 96.62 89 GLN A C 1
ATOM 696 O O . GLN A 1 89 ? -31.836 28.737 15.254 1.00 96.62 89 GLN A O 1
ATOM 701 N N . ALA A 1 90 ? -31.817 26.600 14.585 1.00 97.25 90 ALA A N 1
ATOM 702 C CA . ALA A 1 90 ? -30.911 26.130 15.622 1.00 97.25 90 ALA A CA 1
ATOM 703 C C . ALA A 1 90 ? -29.803 25.265 15.018 1.00 97.25 90 ALA A C 1
ATOM 705 O O . ALA A 1 90 ? -30.040 24.498 14.080 1.00 97.25 90 ALA A O 1
ATOM 706 N N . ALA A 1 91 ? -28.602 25.358 15.585 1.00 97.00 91 ALA A N 1
ATOM 707 C CA . ALA A 1 91 ? -27.501 24.457 15.280 1.00 97.00 91 ALA A CA 1
ATOM 708 C C . ALA A 1 91 ? -27.410 23.367 16.351 1.00 97.00 91 ALA A C 1
ATOM 710 O O . ALA A 1 91 ? -27.356 23.656 17.548 1.00 97.00 91 ALA A O 1
ATOM 711 N N . VAL A 1 92 ? -27.365 22.114 15.899 1.00 97.69 92 VAL A N 1
ATOM 712 C CA . VAL A 1 92 ? -27.199 20.933 16.751 1.00 97.69 92 VAL A CA 1
ATOM 713 C C . VAL A 1 92 ? -25.851 20.309 16.459 1.00 97.69 92 VAL A C 1
ATOM 715 O O . VAL A 1 92 ? -25.555 19.982 15.309 1.00 97.69 92 VAL A O 1
ATOM 718 N N . PHE A 1 93 ? -25.030 20.145 17.489 1.00 96.06 93 PHE A N 1
ATOM 719 C CA . PHE A 1 93 ? -23.696 19.588 17.327 1.00 96.06 93 PHE A CA 1
ATOM 720 C C . PHE A 1 93 ? -23.216 18.884 18.594 1.00 96.06 93 PHE A C 1
ATOM 722 O O . PHE A 1 93 ? -23.611 19.191 19.722 1.00 96.06 93 PHE A O 1
ATOM 729 N N . LYS A 1 94 ? -22.332 17.917 18.383 1.00 95.94 94 LYS A N 1
ATOM 730 C CA . LYS A 1 94 ? -21.596 17.192 19.411 1.00 95.94 94 LYS A CA 1
ATOM 731 C C . LYS A 1 94 ? -20.258 16.767 18.812 1.00 95.94 94 LYS A C 1
ATOM 733 O O . LYS A 1 94 ? -20.074 16.777 17.596 1.00 95.94 94 LYS A O 1
ATOM 738 N N . MET A 1 95 ? -19.321 16.424 19.680 1.00 93.94 95 MET A N 1
ATOM 739 C CA . MET A 1 95 ? -18.076 15.775 19.309 1.00 93.94 95 MET A CA 1
ATOM 740 C C . MET A 1 95 ? -17.981 14.454 20.064 1.00 93.94 95 MET A C 1
ATOM 742 O O . MET A 1 95 ? -18.240 14.406 21.267 1.00 93.94 95 MET A O 1
ATOM 746 N N . GLU A 1 96 ? -17.599 13.400 19.353 1.00 92.31 96 GLU A N 1
ATOM 747 C CA . GLU A 1 96 ? -17.306 12.085 19.915 1.00 92.31 96 GLU A CA 1
ATOM 748 C C . GLU A 1 96 ? -15.883 11.656 19.557 1.00 92.31 96 GLU A C 1
ATOM 750 O O . GLU A 1 96 ? -15.226 12.247 18.698 1.00 92.31 96 GLU A O 1
ATOM 755 N N . SER A 1 97 ? -15.398 10.621 20.237 1.00 91.25 97 SER A N 1
ATOM 756 C CA . SER A 1 97 ? -14.098 10.013 19.972 1.00 91.25 97 SER A CA 1
ATOM 757 C C . SER A 1 97 ? -14.254 8.507 19.856 1.00 91.25 97 SER A C 1
ATOM 759 O O . SER A 1 97 ? -14.970 7.909 20.659 1.00 91.25 97 SER A O 1
ATOM 761 N N . HIS A 1 98 ? -13.526 7.889 18.932 1.00 90.50 98 HIS A N 1
ATOM 762 C CA . HIS A 1 98 ? -13.571 6.444 18.712 1.00 90.50 98 HIS A CA 1
ATOM 763 C C . HIS A 1 98 ? -12.161 5.831 18.743 1.00 90.50 98 HIS A C 1
ATOM 765 O O . HIS A 1 98 ? -11.791 5.000 17.925 1.00 90.50 98 HIS A O 1
ATOM 771 N N . ASN A 1 99 ? -11.345 6.283 19.700 1.00 85.81 99 ASN A N 1
ATOM 772 C CA . ASN A 1 99 ? -9.889 6.117 19.673 1.00 85.81 99 ASN A CA 1
ATOM 773 C C . ASN A 1 99 ? -9.430 4.653 19.738 1.00 85.81 99 ASN A C 1
ATOM 775 O O . ASN A 1 99 ? -8.682 4.218 18.871 1.00 85.81 99 ASN A O 1
ATOM 779 N N . HIS A 1 100 ? -9.867 3.894 20.752 1.00 72.69 100 HIS A N 1
ATOM 780 C CA . HIS A 1 100 ? -9.421 2.506 20.936 1.00 72.69 100 HIS A CA 1
ATOM 781 C C . HIS A 1 100 ? -9.836 1.604 19.766 1.00 72.69 100 HIS A C 1
ATOM 783 O O . HIS A 1 100 ? -8.972 0.912 19.239 1.00 72.69 100 HIS A O 1
ATOM 789 N N . PRO A 1 101 ? -11.093 1.623 19.285 1.00 73.75 101 PRO A N 1
ATOM 790 C CA . PRO A 1 101 ? -11.446 0.780 18.149 1.00 73.75 101 PRO A CA 1
ATOM 791 C C . PRO A 1 101 ? -10.782 1.245 16.851 1.00 73.75 101 PRO A C 1
ATOM 793 O O . PRO A 1 101 ? -10.347 0.401 16.085 1.00 73.75 101 PRO A O 1
ATOM 796 N N . SER A 1 102 ? -10.610 2.556 16.630 1.00 73.31 102 SER A N 1
ATOM 797 C CA . SER A 1 102 ? -9.852 3.061 15.472 1.00 73.31 102 SER A CA 1
ATOM 798 C C . SER A 1 102 ? -8.355 2.749 15.544 1.00 73.31 102 SER A C 1
ATOM 800 O O . SER A 1 102 ? -7.676 2.782 14.522 1.00 73.31 102 SER A O 1
ATOM 802 N N . TYR A 1 103 ? -7.821 2.461 16.731 1.00 71.00 103 TYR A N 1
ATOM 803 C CA . TYR A 1 103 ? -6.461 1.951 16.882 1.00 71.00 103 TYR A CA 1
ATOM 804 C C . TYR A 1 103 ? -6.359 0.479 16.457 1.00 71.00 103 TYR A C 1
ATOM 806 O O . TYR A 1 103 ? -5.397 0.121 15.787 1.00 71.00 103 TYR A O 1
ATOM 814 N N . ILE A 1 104 ? -7.354 -0.346 16.808 1.00 60.41 104 ILE A N 1
ATOM 815 C CA . ILE A 1 104 ? -7.404 -1.771 16.442 1.00 60.41 104 ILE A CA 1
ATOM 816 C C . ILE A 1 104 ? -7.744 -1.954 14.955 1.00 60.41 104 ILE A C 1
ATOM 818 O O . ILE A 1 104 ? -7.031 -2.643 14.237 1.00 60.41 104 ILE A O 1
ATOM 822 N N . GLU A 1 105 ? -8.809 -1.309 14.478 1.00 64.94 105 GLU A N 1
ATOM 823 C CA . GLU A 1 105 ? -9.288 -1.390 13.098 1.00 64.94 105 GLU A CA 1
ATOM 824 C C . GLU A 1 105 ? -9.643 0.023 12.590 1.00 64.94 105 GLU A C 1
ATOM 826 O O . GLU A 1 105 ? -10.758 0.508 12.804 1.00 64.94 105 GLU A O 1
ATOM 831 N N . PRO A 1 106 ? -8.713 0.723 11.910 1.00 70.19 106 PRO A N 1
ATOM 832 C CA . PRO A 1 106 ? -8.876 2.145 11.599 1.00 70.19 106 PRO A CA 1
ATOM 833 C C . PRO A 1 106 ? -10.105 2.486 10.759 1.00 70.19 106 PRO A C 1
ATOM 835 O O . PRO A 1 106 ? -10.776 3.480 11.033 1.00 70.19 106 PRO A O 1
ATOM 838 N N . TYR A 1 107 ? -10.406 1.674 9.741 1.00 64.62 107 TYR A N 1
ATOM 839 C CA . TYR A 1 107 ? -11.514 1.954 8.832 1.00 64.62 107 TYR A CA 1
ATOM 840 C C . TYR A 1 107 ? -12.862 1.784 9.535 1.00 64.62 107 TYR A C 1
ATOM 842 O O . TYR A 1 107 ? -13.646 2.731 9.604 1.00 64.62 107 TYR A O 1
ATOM 850 N N . GLN A 1 108 ? -13.114 0.602 10.106 1.00 70.94 108 GLN A N 1
ATOM 851 C CA . GLN A 1 108 ? -14.386 0.335 10.774 1.00 70.94 108 GLN A CA 1
ATOM 852 C C . GLN A 1 108 ? -14.540 1.170 12.041 1.00 70.94 108 GLN A C 1
ATOM 854 O O . GLN A 1 108 ? -15.608 1.732 12.248 1.00 70.94 108 GLN A O 1
ATOM 859 N N . GLY A 1 109 ? -13.482 1.348 12.838 1.00 77.19 109 GLY A N 1
ATOM 860 C CA . GLY A 1 109 ? -13.523 2.196 14.029 1.00 77.19 109 GLY A CA 1
ATOM 861 C C . GLY A 1 109 ? -13.894 3.649 13.712 1.00 77.19 109 GLY A C 1
ATOM 862 O O . GLY A 1 109 ? -14.712 4.250 14.412 1.00 77.19 109 GLY A O 1
ATOM 863 N N . ALA A 1 110 ? -13.360 4.216 12.625 1.00 80.12 110 ALA A N 1
ATOM 864 C CA . ALA A 1 110 ? -13.751 5.551 12.179 1.00 80.12 110 ALA A CA 1
ATOM 865 C C . ALA A 1 110 ? -15.193 5.578 11.642 1.00 80.12 110 ALA A C 1
ATOM 867 O O . ALA A 1 110 ? -15.958 6.485 11.980 1.00 80.12 110 ALA A O 1
ATOM 868 N N . ALA A 1 111 ? -15.586 4.578 10.846 1.00 81.31 111 ALA A N 1
ATOM 869 C CA . ALA A 1 111 ? -16.928 4.480 10.277 1.00 81.31 111 ALA A CA 1
ATOM 870 C C . ALA A 1 111 ? -18.017 4.329 11.356 1.00 81.31 111 ALA A C 1
ATOM 872 O O . ALA A 1 111 ? -19.053 4.996 11.289 1.00 81.31 111 ALA A O 1
ATOM 873 N N . THR A 1 112 ? -17.786 3.519 12.392 1.00 87.50 112 THR A N 1
ATOM 874 C CA . THR A 1 112 ? -18.724 3.368 13.514 1.00 87.50 112 THR A CA 1
ATOM 875 C C . THR A 1 112 ? -18.815 4.639 14.350 1.00 87.50 112 THR A C 1
ATOM 877 O O . THR A 1 112 ? -19.919 5.000 14.763 1.00 87.50 112 THR A O 1
ATOM 880 N N . GLY A 1 113 ? -17.699 5.356 14.534 1.00 88.69 113 GLY A N 1
ATOM 881 C CA . GLY A 1 113 ? -17.683 6.678 15.165 1.00 88.69 113 GLY A CA 1
ATOM 882 C C . GLY A 1 113 ? -18.520 7.702 14.395 1.00 88.69 113 GLY A C 1
ATOM 883 O O . GLY A 1 113 ? -19.357 8.383 14.984 1.00 88.69 113 GLY A O 1
ATOM 884 N N . MET A 1 114 ? -18.378 7.741 13.067 1.00 90.12 114 MET A N 1
ATOM 885 C CA . MET A 1 114 ? -19.215 8.567 12.188 1.00 90.12 114 MET A CA 1
ATOM 886 C C . MET A 1 114 ? -20.700 8.207 12.295 1.00 90.12 114 MET A C 1
ATOM 888 O O . MET A 1 114 ? -21.555 9.086 12.387 1.00 90.12 114 MET A O 1
ATOM 892 N N . GLY A 1 115 ? -21.024 6.914 12.323 1.00 90.25 115 GLY A N 1
ATOM 893 C CA . GLY A 1 115 ? -22.397 6.459 12.522 1.00 90.25 115 GLY A CA 1
ATOM 894 C C . GLY A 1 115 ? -22.977 6.875 13.879 1.00 90.25 115 GLY A C 1
ATOM 895 O O . GLY A 1 115 ? -24.153 7.224 13.946 1.00 90.25 115 GLY A O 1
ATOM 896 N N . GLY A 1 116 ? -22.171 6.843 14.947 1.00 92.31 116 GLY A N 1
ATOM 897 C CA . GLY A 1 116 ? -22.545 7.279 16.299 1.00 92.31 116 GLY A CA 1
ATOM 898 C C . GLY A 1 116 ? -22.960 8.742 16.343 1.00 92.31 116 GLY A C 1
ATOM 899 O O . GLY A 1 116 ? -24.125 9.041 16.610 1.00 92.31 116 GLY A O 1
ATOM 900 N N . ILE A 1 117 ? -22.051 9.632 15.948 1.00 93.94 117 ILE A N 1
ATOM 901 C CA . ILE A 1 117 ? -22.290 11.076 16.022 1.00 93.94 117 ILE A CA 1
ATOM 902 C C . ILE A 1 117 ? -23.463 11.534 15.144 1.00 93.94 117 ILE A C 1
ATOM 904 O O . ILE A 1 117 ? -24.226 12.426 15.520 1.00 93.94 117 ILE A O 1
ATOM 908 N N . LEU A 1 118 ? -23.654 10.905 13.978 1.00 93.94 118 LEU A N 1
ATOM 909 C CA . LEU A 1 118 ? -24.795 11.199 13.113 1.00 93.94 118 LEU A CA 1
ATOM 910 C C . LEU A 1 118 ? -26.123 10.829 13.782 1.00 93.94 118 LEU A C 1
ATOM 912 O O . LEU A 1 118 ? -27.095 11.573 13.641 1.00 93.94 118 LEU A O 1
ATOM 916 N N . ARG A 1 119 ? -26.174 9.714 14.524 1.00 95.75 119 ARG A N 1
ATOM 917 C CA . ARG A 1 119 ? -27.372 9.316 15.278 1.00 95.75 119 ARG A CA 1
ATOM 918 C C . ARG A 1 119 ? -27.672 10.289 16.410 1.00 95.75 119 ARG A C 1
ATOM 920 O O . ARG A 1 119 ? -28.836 10.638 16.579 1.00 95.75 119 ARG A O 1
ATOM 927 N N . ASP A 1 120 ? -26.663 10.778 17.124 1.00 95.81 120 ASP A N 1
ATOM 928 C CA . ASP A 1 120 ? -26.882 11.766 18.185 1.00 95.81 120 ASP A CA 1
ATOM 929 C C . ASP A 1 120 ? -27.571 13.022 17.652 1.00 95.81 120 ASP A C 1
ATOM 931 O O . ASP A 1 120 ? -28.600 13.435 18.175 1.00 95.81 120 ASP A O 1
ATOM 935 N N . VAL A 1 121 ? -27.058 13.593 16.558 1.00 95.31 121 VAL A N 1
ATOM 936 C CA . VAL A 1 121 ? -27.654 14.783 15.929 1.00 95.31 121 VAL A CA 1
ATOM 937 C C . VAL A 1 121 ? -29.055 14.477 15.393 1.00 95.31 121 VAL A C 1
ATOM 939 O O . VAL A 1 121 ? -29.985 15.259 15.596 1.00 95.31 121 VAL A O 1
ATOM 942 N N . PHE A 1 122 ? -29.223 13.325 14.742 1.00 92.75 122 PHE A N 1
ATOM 943 C CA . PHE A 1 122 ? -30.503 12.905 14.177 1.00 92.75 122 PHE A CA 1
ATOM 944 C C . PHE A 1 122 ? -31.590 12.722 15.248 1.00 92.75 122 PHE A C 1
ATOM 946 O O . PHE A 1 122 ? -32.724 13.154 15.050 1.00 92.75 122 PHE A O 1
ATOM 953 N N . THR A 1 123 ? -31.258 12.128 16.399 1.00 95.38 123 THR A N 1
ATOM 954 C CA . THR A 1 123 ? -32.219 11.903 17.498 1.00 95.38 123 THR A CA 1
ATOM 955 C C . THR A 1 123 ? -32.684 13.193 18.173 1.00 95.38 123 THR A C 1
ATOM 957 O O . THR A 1 123 ? -33.775 13.215 18.737 1.00 95.38 123 THR A O 1
ATOM 960 N N . MET A 1 124 ? -31.934 14.291 18.031 1.00 95.75 124 MET A N 1
ATOM 961 C CA . MET A 1 124 ? -32.372 15.630 18.445 1.00 95.75 124 MET A CA 1
ATOM 962 C C . MET A 1 124 ? -33.352 16.288 17.454 1.00 95.75 124 MET A C 1
ATOM 964 O O . MET A 1 124 ? -33.763 17.427 17.663 1.00 95.75 124 MET A O 1
ATOM 968 N N . GLY A 1 125 ? -33.719 15.608 16.360 1.00 93.94 125 GLY A N 1
ATOM 969 C CA . GLY A 1 125 ? -34.622 16.131 15.329 1.00 93.94 125 GLY A CA 1
ATOM 970 C C . GLY A 1 125 ? -33.946 17.034 14.293 1.00 93.94 125 GLY A C 1
ATOM 971 O O . GLY A 1 125 ? -34.635 17.690 13.512 1.00 93.94 125 GLY A O 1
ATOM 972 N N . ALA A 1 126 ? -32.611 17.075 14.261 1.00 95.75 126 ALA A N 1
ATOM 973 C CA . ALA A 1 126 ? -31.853 17.870 13.303 1.00 95.75 126 ALA A CA 1
ATOM 974 C C . ALA A 1 126 ? -31.380 17.034 12.109 1.00 95.75 126 ALA A C 1
ATOM 976 O O . ALA A 1 126 ? -31.029 15.860 12.228 1.00 95.75 126 ALA A O 1
ATOM 977 N N . ARG A 1 127 ? -31.328 17.664 10.931 1.00 95.25 127 ARG A N 1
ATOM 978 C CA . ARG A 1 127 ? -30.741 17.068 9.727 1.00 95.25 127 ARG A CA 1
ATOM 979 C C . ARG A 1 127 ? -29.227 17.313 9.728 1.00 95.25 127 ARG A C 1
ATOM 981 O O . ARG A 1 127 ? -28.835 18.479 9.707 1.00 95.25 127 ARG A O 1
ATOM 988 N N . PRO A 1 128 ? -28.373 16.274 9.684 1.00 94.25 128 PRO A N 1
ATOM 989 C CA . PRO A 1 128 ? -26.937 16.469 9.512 1.00 94.25 128 PRO A CA 1
ATOM 990 C C . PRO A 1 128 ? -26.631 17.165 8.177 1.00 94.25 128 PRO A C 1
ATOM 992 O O . PRO A 1 128 ? -27.103 16.729 7.126 1.00 94.25 128 PRO A O 1
ATOM 995 N N . ILE A 1 129 ? -25.860 18.256 8.217 1.00 94.56 129 ILE A N 1
ATOM 996 C CA . ILE A 1 129 ? -25.466 19.036 7.024 1.00 94.56 129 ILE A CA 1
ATOM 997 C C . ILE A 1 129 ? -23.950 19.155 6.841 1.00 94.56 129 ILE A C 1
ATOM 999 O O . ILE A 1 129 ? -23.496 19.512 5.759 1.00 94.56 129 ILE A O 1
ATOM 1003 N N . ALA A 1 130 ? -23.175 18.867 7.886 1.00 93.94 130 ALA A N 1
ATOM 1004 C CA . ALA A 1 130 ? -21.722 18.921 7.878 1.00 93.94 130 ALA A CA 1
ATOM 1005 C C . ALA A 1 130 ? -21.162 17.904 8.877 1.00 93.94 130 ALA A C 1
ATOM 1007 O O . ALA A 1 130 ? -21.796 17.604 9.890 1.00 93.94 130 ALA A O 1
ATOM 1008 N N . ALA A 1 131 ? -19.962 17.408 8.593 1.00 92.38 131 ALA A N 1
ATOM 1009 C CA . ALA A 1 131 ? -19.173 16.585 9.495 1.00 92.38 131 ALA A CA 1
ATOM 1010 C C . ALA A 1 131 ? -17.724 17.072 9.462 1.00 92.38 131 ALA A C 1
ATOM 1012 O O . ALA A 1 131 ? -17.216 17.456 8.410 1.00 92.38 131 ALA A O 1
ATOM 1013 N N . MET A 1 132 ? -17.072 17.067 10.620 1.00 92.19 132 MET A N 1
ATOM 1014 C C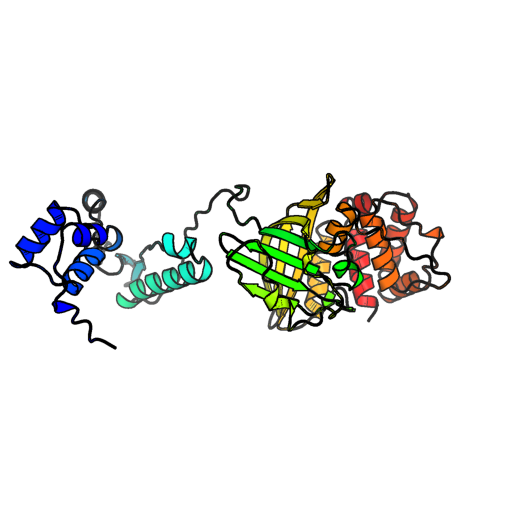A . MET A 1 132 ? -15.673 17.458 10.774 1.00 92.19 132 MET A CA 1
ATOM 1015 C C . MET A 1 132 ? -14.947 16.365 11.545 1.00 92.19 132 MET A C 1
ATOM 1017 O O . MET A 1 132 ? -15.515 15.775 12.464 1.00 92.19 132 MET A O 1
ATOM 1021 N N . ASN A 1 133 ? -13.695 16.106 11.184 1.00 89.06 133 ASN A N 1
ATOM 1022 C CA . ASN A 1 133 ? -12.834 15.174 11.895 1.00 89.06 133 ASN A CA 1
ATOM 1023 C C . ASN A 1 133 ? -11.722 15.925 12.638 1.00 89.06 133 ASN A C 1
ATOM 1025 O O . ASN A 1 133 ? -11.219 16.953 12.195 1.00 89.06 133 ASN A O 1
ATOM 1029 N N . SER A 1 134 ? -11.340 15.387 13.794 1.00 91.19 134 SER A N 1
ATOM 1030 C CA . SER A 1 134 ? -10.143 15.797 14.526 1.00 91.19 134 SER A CA 1
ATOM 1031 C C . SER A 1 134 ? -9.263 14.565 14.660 1.00 91.19 134 SER A C 1
ATOM 1033 O O . SER A 1 134 ? -9.520 13.693 15.489 1.00 91.19 134 SER A O 1
ATOM 1035 N N . LEU A 1 135 ? -8.295 14.441 13.752 1.00 85.44 135 LEU A N 1
ATOM 1036 C CA . LEU A 1 135 ? -7.413 13.284 13.667 1.00 85.44 135 LEU A CA 1
ATOM 1037 C C . LEU A 1 135 ? -6.076 13.615 14.325 1.00 85.44 135 LEU A C 1
ATOM 1039 O O . LEU A 1 135 ? -5.484 14.662 14.073 1.00 85.44 135 LEU A O 1
ATOM 1043 N N . SER A 1 136 ? -5.594 12.720 15.178 1.00 82.38 136 SER A N 1
ATOM 1044 C CA . SER A 1 136 ? -4.289 12.840 15.824 1.00 82.38 136 SER A CA 1
ATOM 1045 C C . SER A 1 136 ? -3.569 11.507 15.704 1.00 82.38 136 SER A C 1
ATOM 1047 O O . SER A 1 136 ? -4.012 10.504 16.260 1.00 82.38 136 SER A O 1
ATOM 1049 N N . PHE A 1 137 ? -2.474 11.503 14.948 1.00 76.69 137 PHE A N 1
ATOM 1050 C CA . PHE A 1 137 ? -1.634 10.334 14.710 1.00 76.69 137 PHE A CA 1
ATOM 1051 C C . PHE A 1 137 ? -0.244 10.547 15.314 1.00 76.69 137 PHE A C 1
ATOM 1053 O O . PHE A 1 137 ? 0.127 11.668 15.665 1.00 76.69 137 PHE A O 1
ATOM 1060 N N . GLY A 1 138 ? 0.525 9.463 15.433 1.00 72.81 138 GLY A N 1
ATOM 1061 C CA . GLY A 1 138 ? 1.957 9.566 15.712 1.00 72.81 138 GLY A CA 1
ATOM 1062 C C . GLY A 1 138 ? 2.700 10.267 14.571 1.00 72.81 138 GLY A C 1
ATOM 1063 O O . GLY A 1 138 ? 2.161 10.432 13.476 1.00 72.81 138 GLY A O 1
ATOM 1064 N N . GLU A 1 139 ? 3.947 10.670 14.820 1.00 73.25 139 GLU A N 1
ATOM 1065 C CA . GLU A 1 139 ? 4.783 11.270 13.777 1.00 73.25 139 GLU A CA 1
ATOM 1066 C C . GLU A 1 139 ? 4.885 10.340 12.562 1.00 73.25 139 GLU A C 1
ATOM 1068 O O . GLU A 1 139 ? 5.004 9.119 12.700 1.00 73.25 139 GLU A O 1
ATOM 1073 N N . ILE A 1 140 ? 4.875 10.926 11.366 1.00 53.66 140 ILE A N 1
ATOM 1074 C CA . ILE A 1 140 ? 4.930 10.187 10.096 1.00 53.66 140 ILE A CA 1
ATOM 1075 C C . ILE A 1 140 ? 6.182 9.297 10.039 1.00 53.66 140 ILE A C 1
ATOM 1077 O O . ILE A 1 140 ? 6.115 8.143 9.625 1.00 53.66 140 ILE A O 1
ATOM 1081 N N . ASN A 1 141 ? 7.300 9.802 10.563 1.00 56.75 141 ASN A N 1
ATOM 1082 C CA . ASN A 1 141 ? 8.584 9.103 10.588 1.00 56.75 141 ASN A CA 1
ATOM 1083 C C . ASN A 1 141 ? 8.757 8.187 11.812 1.00 56.75 141 ASN A C 1
ATOM 1085 O O . ASN A 1 141 ? 9.822 7.597 11.996 1.00 56.75 141 ASN A O 1
ATOM 1089 N N . HIS A 1 142 ? 7.751 8.076 12.686 1.00 60.81 142 HIS A N 1
ATOM 1090 C CA . HIS A 1 142 ? 7.859 7.217 13.857 1.00 60.81 142 HIS A CA 1
ATOM 1091 C C . HIS A 1 142 ? 7.852 5.741 13.413 1.00 60.81 142 HIS A C 1
ATOM 1093 O O . HIS A 1 142 ? 6.957 5.343 12.671 1.00 60.81 142 HIS A O 1
ATOM 1099 N N . PRO A 1 143 ? 8.754 4.874 13.913 1.00 52.06 143 PRO A N 1
ATOM 1100 C CA . PRO A 1 143 ? 8.861 3.474 13.474 1.00 52.06 143 PRO A CA 1
ATOM 1101 C C . PRO A 1 143 ? 7.581 2.627 13.622 1.00 52.06 143 PRO A C 1
ATOM 1103 O O . PRO A 1 143 ? 7.456 1.576 13.001 1.00 52.06 143 PRO A O 1
ATOM 1106 N N . LYS A 1 144 ? 6.630 3.068 14.459 1.00 52.31 144 LYS A N 1
ATOM 1107 C CA . LYS A 1 144 ? 5.309 2.430 14.647 1.00 52.31 144 LYS A CA 1
ATOM 1108 C C . LYS A 1 144 ? 4.223 2.932 13.679 1.00 52.31 144 LYS A C 1
ATOM 1110 O O . LYS A 1 144 ? 3.124 2.385 13.672 1.00 52.31 144 LYS A O 1
ATOM 1115 N N . THR A 1 145 ? 4.503 3.957 12.880 1.00 56.12 145 THR A N 1
ATOM 1116 C CA . THR A 1 145 ? 3.594 4.492 11.861 1.00 56.12 145 THR A CA 1
ATOM 1117 C C . THR A 1 145 ? 3.740 3.640 10.596 1.00 56.12 145 THR A C 1
ATOM 1119 O O . THR A 1 145 ? 4.740 3.753 9.894 1.00 56.12 145 THR A O 1
ATOM 1122 N N . LYS A 1 146 ? 2.784 2.713 10.393 1.00 59.00 146 LYS A N 1
ATOM 1123 C CA . LYS A 1 146 ? 2.654 1.723 9.293 1.00 59.00 146 LYS A CA 1
ATOM 1124 C C . LYS A 1 146 ? 3.954 1.423 8.525 1.00 59.00 146 LYS A C 1
ATOM 1126 O O . LYS A 1 146 ? 4.090 1.749 7.350 1.00 59.00 146 LYS A O 1
ATOM 1131 N N . SER A 1 147 ? 4.885 0.757 9.201 1.00 61.56 147 SER A N 1
ATOM 1132 C CA . SER A 1 147 ? 5.996 0.070 8.544 1.00 61.56 147 SER A CA 1
ATOM 1133 C C . SER A 1 147 ? 5.496 -1.283 8.040 1.00 61.56 147 SER A C 1
ATOM 1135 O O . SER A 1 147 ? 4.958 -2.069 8.824 1.00 61.56 147 SER A O 1
ATOM 1137 N N . LEU A 1 148 ? 5.630 -1.536 6.740 1.00 70.50 148 LEU A N 1
ATOM 1138 C CA . LEU A 1 148 ? 5.450 -2.861 6.163 1.00 70.50 148 LEU A CA 1
ATOM 1139 C C . LEU A 1 148 ? 6.811 -3.544 6.160 1.00 70.50 148 LEU A C 1
ATOM 1141 O O . LEU A 1 148 ? 7.715 -3.115 5.446 1.00 70.50 148 LEU A O 1
ATOM 1145 N N . ILE A 1 149 ? 6.941 -4.601 6.958 1.00 80.25 149 ILE A N 1
ATOM 1146 C CA . ILE A 1 149 ? 8.132 -5.453 6.968 1.00 80.25 149 ILE A CA 1
ATOM 1147 C C . ILE A 1 149 ? 7.802 -6.678 6.129 1.00 80.25 149 ILE A C 1
ATOM 1149 O O . ILE A 1 149 ? 6.853 -7.394 6.444 1.00 80.25 149 ILE A O 1
ATOM 1153 N N . ASN A 1 150 ? 8.539 -6.906 5.048 1.00 85.88 150 ASN A N 1
ATOM 1154 C CA . ASN A 1 150 ? 8.316 -8.055 4.175 1.00 85.88 150 ASN A CA 1
ATOM 1155 C C . ASN A 1 150 ? 9.555 -8.935 4.202 1.00 85.88 150 ASN A C 1
ATOM 1157 O O . ASN A 1 150 ? 10.623 -8.483 3.798 1.00 85.88 150 ASN A O 1
ATOM 1161 N N . HIS A 1 151 ? 9.399 -10.189 4.609 1.00 91.44 151 HIS A N 1
ATOM 1162 C CA . HIS A 1 151 ? 10.438 -11.204 4.483 1.00 91.44 151 HIS A CA 1
ATOM 1163 C C . HIS A 1 151 ? 10.151 -12.040 3.242 1.00 91.44 151 HIS A C 1
ATOM 1165 O O . HIS A 1 151 ? 9.066 -12.614 3.134 1.00 91.44 151 HIS A O 1
ATOM 1171 N N . TYR A 1 152 ? 11.100 -12.098 2.311 1.00 93.88 152 TYR A N 1
ATOM 1172 C CA . TYR A 1 152 ? 11.002 -12.958 1.135 1.00 93.88 152 TYR A CA 1
ATOM 1173 C C . TYR A 1 152 ? 11.756 -14.251 1.379 1.00 93.88 152 TYR A C 1
ATOM 1175 O O . TYR A 1 152 ? 12.880 -14.241 1.883 1.00 93.88 152 TYR A O 1
ATOM 1183 N N . PHE A 1 153 ? 11.122 -15.356 1.006 1.00 93.62 153 PHE A N 1
ATOM 1184 C CA . PHE A 1 153 ? 11.635 -16.695 1.216 1.00 93.62 153 PHE A CA 1
ATOM 1185 C C . PHE A 1 153 ? 12.027 -17.321 -0.112 1.00 93.62 153 PHE A C 1
ATOM 1187 O O . PHE A 1 153 ? 11.297 -17.205 -1.092 1.00 93.62 153 PHE A O 1
ATOM 1194 N N . ASP A 1 154 ? 13.156 -18.020 -0.124 1.00 92.88 154 ASP A N 1
ATOM 1195 C CA . ASP A 1 154 ? 13.574 -18.881 -1.227 1.00 92.88 154 ASP A CA 1
ATOM 1196 C C . ASP A 1 154 ? 14.556 -19.940 -0.706 1.00 92.88 154 ASP A C 1
ATOM 1198 O O . ASP A 1 154 ? 14.982 -19.911 0.450 1.00 92.88 154 ASP A O 1
ATOM 1202 N N . THR A 1 155 ? 14.916 -20.906 -1.540 1.00 91.50 155 THR A N 1
ATOM 1203 C CA . THR A 1 155 ? 15.988 -21.852 -1.231 1.00 91.50 155 THR A CA 1
ATOM 1204 C C . THR A 1 155 ? 17.357 -21.169 -1.394 1.00 91.50 155 THR A C 1
ATOM 1206 O O . THR A 1 155 ? 17.469 -20.170 -2.109 1.00 91.50 155 THR A O 1
ATOM 1209 N N . PRO A 1 156 ? 18.453 -21.723 -0.833 1.00 87.81 156 PRO A N 1
ATOM 1210 C CA . PRO A 1 156 ? 19.810 -21.212 -1.068 1.00 87.81 156 PRO A CA 1
ATOM 1211 C C . PRO A 1 156 ? 20.209 -21.132 -2.547 1.00 87.81 156 PRO A C 1
ATOM 1213 O O . PRO A 1 156 ? 21.152 -20.433 -2.896 1.00 87.81 156 PRO A O 1
ATOM 1216 N N . ASN A 1 157 ? 19.508 -21.871 -3.411 1.00 87.12 157 ASN A N 1
ATOM 1217 C CA . ASN A 1 157 ? 19.757 -21.876 -4.840 1.00 87.12 157 ASN A CA 1
ATOM 1218 C C . ASN A 1 157 ? 18.795 -20.955 -5.604 1.00 87.12 157 ASN A C 1
ATOM 1220 O O . ASN A 1 157 ? 18.866 -20.975 -6.824 1.00 87.12 157 ASN A O 1
ATOM 1224 N N . ALA A 1 158 ? 17.895 -20.207 -4.960 1.00 89.19 158 ALA A N 1
ATOM 1225 C CA . ALA A 1 158 ? 16.866 -19.388 -5.611 1.00 89.19 158 ALA A CA 1
ATOM 1226 C C . ALA A 1 158 ? 15.928 -20.187 -6.543 1.00 89.19 158 ALA A C 1
ATOM 1228 O O . ALA A 1 158 ? 15.706 -19.831 -7.707 1.00 89.19 158 ALA A O 1
ATOM 1229 N N . ASP A 1 159 ? 15.439 -21.336 -6.064 1.00 89.31 159 ASP A N 1
ATOM 1230 C CA . ASP A 1 159 ? 14.562 -22.208 -6.848 1.00 89.31 159 ASP A CA 1
ATOM 1231 C C . ASP A 1 159 ? 13.203 -21.549 -7.168 1.00 89.31 159 ASP A C 1
ATOM 1233 O O . ASP A 1 159 ? 12.701 -21.732 -8.281 1.00 89.31 159 ASP A O 1
ATOM 1237 N N . LEU A 1 160 ? 12.629 -20.752 -6.253 1.00 89.19 160 LEU A N 1
ATOM 1238 C CA . LEU A 1 160 ? 11.381 -20.019 -6.506 1.00 89.19 160 LEU A CA 1
ATOM 1239 C C . LEU A 1 160 ? 11.593 -18.923 -7.551 1.00 89.19 160 LEU A C 1
ATOM 1241 O O . LEU A 1 160 ? 10.835 -18.856 -8.521 1.00 89.19 160 LEU A O 1
ATOM 1245 N N . ASN A 1 161 ? 12.668 -18.140 -7.427 1.00 87.75 161 ASN A N 1
ATOM 1246 C CA . ASN A 1 161 ? 13.020 -17.128 -8.423 1.00 87.75 161 ASN A CA 1
ATOM 1247 C C . ASN A 1 161 ? 13.187 -17.735 -9.829 1.00 87.75 161 ASN A C 1
ATOM 1249 O O . ASN A 1 161 ? 12.647 -17.218 -10.807 1.00 87.75 161 ASN A O 1
ATOM 1253 N N . ARG A 1 162 ? 13.869 -18.887 -9.949 1.00 85.69 162 ARG A N 1
ATOM 1254 C CA . ARG A 1 162 ? 13.983 -19.623 -11.226 1.00 85.69 162 ARG A CA 1
ATOM 1255 C C . ARG A 1 162 ? 12.632 -20.063 -11.781 1.00 85.69 162 ARG A C 1
ATOM 1257 O O . ARG A 1 162 ? 12.435 -20.039 -12.996 1.00 85.69 162 ARG A O 1
ATOM 1264 N N . ALA A 1 163 ? 11.710 -20.447 -10.904 1.00 83.81 163 ALA A N 1
ATOM 1265 C CA . ALA A 1 163 ? 10.329 -20.753 -11.261 1.00 83.81 163 ALA A CA 1
ATOM 1266 C C . ALA A 1 163 ? 9.478 -19.493 -11.525 1.00 83.81 163 ALA A C 1
ATOM 1268 O O . ALA A 1 163 ? 8.292 -19.618 -11.827 1.00 83.81 163 ALA A O 1
ATOM 1269 N N . LYS A 1 164 ? 10.069 -18.289 -11.455 1.00 85.00 164 LYS A N 1
ATOM 1270 C CA . LYS A 1 164 ? 9.391 -16.988 -11.560 1.00 85.00 164 LYS A CA 1
ATOM 1271 C C . LYS A 1 164 ? 8.266 -16.839 -10.533 1.00 85.00 164 LYS A C 1
ATOM 1273 O O . LYS A 1 164 ? 7.201 -16.303 -10.841 1.00 85.00 164 LYS A O 1
ATOM 1278 N N . ALA A 1 165 ? 8.509 -17.339 -9.328 1.00 87.81 165 ALA A N 1
ATOM 1279 C CA . ALA A 1 165 ? 7.633 -17.212 -8.181 1.00 87.81 165 ALA A CA 1
ATOM 1280 C C . ALA A 1 165 ? 8.328 -16.410 -7.075 1.00 87.81 165 ALA A C 1
ATOM 1282 O O . ALA A 1 165 ? 9.538 -16.506 -6.892 1.00 87.81 165 ALA A O 1
ATOM 1283 N N . ALA A 1 166 ? 7.548 -15.639 -6.326 1.00 90.81 166 ALA A N 1
ATOM 1284 C CA . ALA A 1 166 ? 8.003 -14.921 -5.147 1.00 90.81 166 ALA A CA 1
ATOM 1285 C C . ALA A 1 166 ? 7.080 -15.255 -3.975 1.00 90.81 166 ALA A C 1
ATOM 1287 O O . ALA A 1 166 ? 5.865 -15.054 -4.054 1.00 90.81 166 ALA A O 1
ATOM 1288 N N . LEU A 1 167 ? 7.668 -15.752 -2.889 1.00 93.50 167 LEU A N 1
ATOM 1289 C CA . LEU A 1 167 ? 6.974 -16.078 -1.651 1.00 93.50 167 LEU A CA 1
ATOM 1290 C C . LEU A 1 167 ? 7.420 -15.104 -0.564 1.00 93.50 167 LEU A C 1
ATOM 1292 O O . LEU A 1 167 ? 8.618 -14.934 -0.335 1.00 93.50 167 LEU A O 1
ATOM 1296 N N . ARG A 1 168 ? 6.466 -14.462 0.108 1.00 94.38 168 ARG A N 1
ATOM 1297 C CA . ARG A 1 168 ? 6.759 -13.529 1.200 1.00 94.38 168 ARG A CA 1
ATOM 1298 C C . ARG A 1 168 ? 5.815 -13.695 2.376 1.00 94.38 168 ARG A C 1
ATOM 1300 O O . ARG A 1 168 ? 4.672 -14.105 2.196 1.00 94.38 168 ARG A O 1
ATOM 1307 N N . VAL A 1 169 ? 6.267 -13.255 3.545 1.00 93.38 169 VAL A N 1
ATOM 1308 C CA . VAL A 1 169 ? 5.402 -12.930 4.682 1.00 93.38 169 VAL A CA 1
ATOM 1309 C C . VAL A 1 169 ? 5.544 -11.443 4.981 1.00 93.38 169 VAL A C 1
ATOM 1311 O O . VAL A 1 169 ? 6.648 -10.937 5.188 1.00 93.38 169 VAL A O 1
ATOM 1314 N N . ARG A 1 170 ? 4.418 -10.731 4.967 1.00 90.56 170 ARG A N 1
ATOM 1315 C CA . ARG A 1 170 ? 4.318 -9.298 5.248 1.00 90.56 170 ARG A CA 1
ATOM 1316 C C . ARG A 1 170 ? 3.743 -9.094 6.640 1.00 90.56 170 ARG A C 1
ATOM 1318 O O . ARG A 1 170 ? 2.637 -9.557 6.902 1.00 90.56 170 ARG A O 1
ATOM 1325 N N . LYS A 1 171 ? 4.442 -8.340 7.485 1.00 84.44 171 LYS A N 1
ATOM 1326 C CA . LYS A 1 171 ? 3.906 -7.789 8.729 1.00 84.44 171 LYS A CA 1
ATOM 1327 C C . LYS A 1 171 ? 3.302 -6.413 8.462 1.00 84.44 171 LYS A C 1
ATOM 1329 O O . LYS A 1 171 ? 4.000 -5.519 7.981 1.00 84.44 171 LYS A O 1
ATOM 1334 N N . ALA A 1 172 ? 2.027 -6.245 8.792 1.00 72.38 172 ALA A N 1
ATOM 1335 C CA . ALA A 1 172 ? 1.309 -4.981 8.685 1.00 72.38 172 ALA A CA 1
ATOM 1336 C C . ALA A 1 172 ? 0.626 -4.678 10.024 1.00 72.38 172 ALA A C 1
ATOM 1338 O O . ALA A 1 172 ? -0.426 -5.222 10.333 1.00 72.38 172 ALA A O 1
ATOM 1339 N N . GLY A 1 173 ? 1.244 -3.825 10.845 1.00 71.19 173 GLY A N 1
ATOM 1340 C CA . GLY A 1 173 ? 0.812 -3.671 12.237 1.00 71.19 173 GLY A CA 1
ATOM 1341 C C . GLY A 1 173 ? 1.122 -4.937 13.040 1.00 71.19 173 GLY A C 1
ATOM 1342 O O . GLY A 1 173 ? 2.289 -5.333 13.113 1.00 71.19 173 GLY A O 1
ATOM 1343 N N . ASP A 1 174 ? 0.093 -5.558 13.616 1.00 72.25 174 ASP A N 1
ATOM 1344 C CA . ASP A 1 174 ? 0.205 -6.820 14.363 1.00 72.25 174 ASP A CA 1
ATOM 1345 C C . ASP A 1 174 ? -0.154 -8.060 13.522 1.00 72.25 174 ASP A C 1
ATOM 1347 O O . ASP A 1 174 ? 0.109 -9.184 13.952 1.00 72.25 174 ASP A O 1
ATOM 1351 N N . ASP A 1 175 ? -0.675 -7.863 12.307 1.00 80.44 175 ASP A N 1
ATOM 1352 C CA . ASP A 1 175 ? -1.086 -8.939 11.407 1.00 80.44 175 ASP A CA 1
ATOM 1353 C C . ASP A 1 175 ? 0.061 -9.417 10.509 1.00 80.44 175 ASP A C 1
ATOM 1355 O O . ASP A 1 175 ? 0.939 -8.639 10.108 1.00 80.44 175 ASP A O 1
ATOM 1359 N N . TYR A 1 176 ? 0.008 -10.697 10.132 1.00 87.19 176 TYR A N 1
ATOM 1360 C CA . TYR A 1 176 ? 0.893 -11.296 9.137 1.00 87.19 176 TYR A CA 1
ATOM 1361 C C . TYR A 1 176 ? 0.088 -11.832 7.953 1.00 87.19 176 TYR A C 1
ATOM 1363 O O . TYR A 1 176 ? -0.949 -12.475 8.113 1.00 87.19 176 TYR A O 1
ATOM 1371 N N . ILE A 1 177 ? 0.587 -11.581 6.746 1.00 91.94 177 ILE A N 1
ATOM 1372 C CA . ILE A 1 177 ? -0.010 -12.060 5.499 1.00 91.94 177 ILE A CA 1
ATOM 1373 C C . ILE A 1 177 ? 1.070 -12.789 4.708 1.00 91.94 177 ILE A C 1
ATOM 1375 O O . ILE A 1 177 ? 2.079 -12.184 4.338 1.00 91.94 177 ILE A O 1
ATOM 1379 N N . GLN A 1 178 ? 0.859 -14.076 4.441 1.00 94.38 178 GLN A N 1
ATOM 1380 C CA . GLN A 1 178 ? 1.669 -14.842 3.503 1.00 94.38 178 GLN A CA 1
ATOM 1381 C C . GLN A 1 178 ? 1.149 -14.588 2.090 1.00 94.38 178 GLN A C 1
ATOM 1383 O O . GLN A 1 178 ? -0.043 -14.738 1.830 1.00 94.38 178 GLN A O 1
ATOM 1388 N N . THR A 1 179 ? 2.038 -14.226 1.172 1.00 93.31 179 THR A N 1
ATOM 1389 C CA . THR A 1 179 ? 1.692 -13.991 -0.229 1.00 93.31 179 THR A CA 1
ATOM 1390 C C . THR A 1 179 ? 2.565 -14.845 -1.133 1.00 93.31 179 THR A C 1
ATOM 1392 O O . THR A 1 179 ? 3.793 -14.782 -1.042 1.00 93.31 179 THR A O 1
ATOM 1395 N N . LEU A 1 180 ? 1.937 -15.575 -2.051 1.00 91.75 180 LEU A N 1
ATOM 1396 C CA . LEU A 1 180 ? 2.601 -16.189 -3.194 1.00 91.75 180 LEU A CA 1
ATOM 1397 C C . LEU A 1 180 ? 2.217 -15.425 -4.459 1.00 91.75 180 LEU A C 1
ATOM 1399 O O . LEU A 1 180 ? 1.038 -15.281 -4.770 1.00 91.75 180 LEU A O 1
ATOM 1403 N N . LYS A 1 181 ? 3.218 -14.971 -5.206 1.00 88.81 181 LYS A N 1
ATOM 1404 C CA . LYS A 1 181 ? 3.054 -14.363 -6.530 1.00 88.81 181 LYS A CA 1
ATOM 1405 C C . LYS A 1 181 ? 3.743 -15.258 -7.547 1.00 88.81 181 LYS A C 1
ATOM 1407 O O . LYS A 1 181 ? 4.901 -15.619 -7.336 1.00 88.81 181 LYS A O 1
ATOM 1412 N N . THR A 1 182 ? 3.071 -15.601 -8.638 1.00 85.44 182 THR A N 1
ATOM 1413 C CA . THR A 1 182 ? 3.676 -16.377 -9.732 1.00 85.44 182 THR A CA 1
ATOM 1414 C C . THR A 1 182 ? 3.882 -15.503 -10.963 1.00 85.44 182 THR A C 1
ATOM 1416 O O . THR A 1 182 ? 3.704 -14.280 -10.924 1.00 85.44 182 THR A O 1
ATOM 1419 N N . ARG A 1 183 ? 4.345 -16.123 -12.053 1.00 72.00 183 ARG A N 1
ATOM 1420 C CA . ARG A 1 183 ? 4.691 -15.432 -13.289 1.00 72.00 183 ARG A CA 1
ATOM 1421 C C . ARG A 1 183 ? 3.522 -14.574 -13.776 1.00 72.00 183 ARG A C 1
ATOM 1423 O O . ARG A 1 183 ? 2.420 -15.072 -13.978 1.00 72.00 183 ARG A O 1
ATOM 1430 N N . GLY A 1 184 ? 3.822 -13.306 -14.035 1.00 64.00 184 GLY A N 1
ATOM 1431 C CA . GLY A 1 184 ? 2.948 -12.404 -14.768 1.00 64.00 184 GLY A CA 1
ATOM 1432 C C . GLY A 1 184 ? 3.410 -12.131 -16.191 1.00 64.00 184 GLY A C 1
ATOM 1433 O O . GLY A 1 184 ? 4.542 -12.453 -16.568 1.00 64.00 184 GLY A O 1
ATOM 1434 N N . GLU A 1 185 ? 2.534 -11.491 -16.952 1.00 62.28 185 GLU A N 1
ATOM 1435 C CA . GLU A 1 185 ? 2.837 -10.852 -18.229 1.00 62.28 185 GLU A CA 1
ATOM 1436 C C . GLU A 1 185 ? 2.858 -9.330 -18.041 1.00 62.28 185 GLU A C 1
ATOM 1438 O O . GLU A 1 185 ? 2.103 -8.783 -17.233 1.00 62.28 185 GLU A O 1
ATOM 1443 N N . PHE A 1 186 ? 3.759 -8.655 -18.755 1.00 59.22 186 PHE A N 1
ATOM 1444 C CA . PHE A 1 186 ? 3.752 -7.200 -18.871 1.00 59.22 186 PHE A CA 1
ATOM 1445 C C . PHE A 1 186 ? 2.983 -6.843 -20.137 1.00 59.22 186 PHE A C 1
ATOM 1447 O O . PHE A 1 186 ? 3.404 -7.213 -21.235 1.00 59.22 186 PHE A O 1
ATOM 1454 N N . VAL A 1 187 ? 1.849 -6.173 -19.970 1.00 60.41 187 VAL A N 1
ATOM 1455 C CA . VAL A 1 187 ? 0.948 -5.780 -21.054 1.00 60.41 187 VAL A CA 1
ATOM 1456 C C . VAL A 1 187 ? 0.617 -4.307 -20.823 1.00 60.41 187 VAL A C 1
ATOM 1458 O O . VAL A 1 187 ? 0.232 -3.935 -19.718 1.00 60.41 187 VAL A O 1
ATOM 1461 N N . ASP A 1 188 ? 0.842 -3.461 -21.829 1.00 59.88 188 ASP A N 1
ATOM 1462 C CA . ASP A 1 188 ? 0.430 -2.046 -21.826 1.00 59.88 188 ASP A CA 1
ATOM 1463 C C . ASP A 1 188 ? 0.993 -1.164 -20.698 1.00 59.88 188 ASP A C 1
ATOM 1465 O O . ASP A 1 188 ? 0.333 -0.252 -20.207 1.00 59.88 188 ASP A O 1
ATOM 1469 N N . GLY A 1 189 ? 2.226 -1.416 -20.252 1.00 59.38 189 GLY A N 1
ATOM 1470 C CA . GLY A 1 189 ? 2.811 -0.638 -19.154 1.00 59.38 189 GLY A CA 1
ATOM 1471 C C . GLY A 1 189 ? 2.458 -1.160 -17.757 1.00 59.38 189 GLY A C 1
ATOM 1472 O O . GLY A 1 189 ? 2.959 -0.619 -16.773 1.00 59.38 189 GLY A O 1
ATOM 1473 N N . ALA A 1 190 ? 1.637 -2.213 -17.656 1.00 58.34 190 ALA A N 1
ATOM 1474 C CA . ALA A 1 190 ? 1.169 -2.787 -16.400 1.00 58.34 190 ALA A CA 1
ATOM 1475 C C . ALA A 1 190 ? 1.561 -4.268 -16.244 1.00 58.34 190 ALA A C 1
ATOM 1477 O O . ALA A 1 190 ? 1.659 -5.033 -17.206 1.00 58.34 190 ALA A O 1
ATOM 1478 N N . HIS A 1 191 ? 1.763 -4.697 -14.996 1.00 64.81 191 HIS A N 1
ATOM 1479 C CA . HIS A 1 191 ? 1.994 -6.102 -14.659 1.00 64.81 191 HIS A CA 1
ATOM 1480 C C . HIS A 1 191 ? 0.670 -6.815 -14.362 1.00 64.81 191 HIS A C 1
ATOM 1482 O O . HIS A 1 191 ? -0.066 -6.410 -13.466 1.00 64.81 191 HIS A O 1
ATOM 1488 N N . ARG A 1 192 ? 0.415 -7.948 -15.025 1.00 65.12 192 ARG A N 1
ATOM 1489 C CA . ARG A 1 192 ? -0.704 -8.850 -14.715 1.00 65.12 192 ARG A CA 1
ATOM 1490 C C . ARG A 1 192 ? -0.168 -10.209 -14.278 1.00 65.12 192 ARG A C 1
ATOM 1492 O O . ARG A 1 192 ? 0.504 -10.869 -15.062 1.00 65.12 192 ARG A O 1
ATOM 1499 N N . ARG A 1 193 ? -0.456 -10.645 -13.048 1.00 74.00 193 ARG A N 1
ATOM 1500 C CA . ARG A 1 193 ? 0.000 -11.936 -12.492 1.00 74.00 193 ARG A CA 1
ATOM 1501 C C . ARG A 1 193 ? -1.045 -12.577 -11.589 1.00 74.00 193 ARG A C 1
ATOM 1503 O O . ARG A 1 193 ? -1.911 -11.877 -11.074 1.00 74.00 193 ARG A O 1
ATOM 1510 N N . GLU A 1 194 ? -0.928 -13.886 -11.383 1.00 81.50 194 GLU A N 1
ATOM 1511 C CA . GLU A 1 194 ? -1.689 -14.586 -10.348 1.00 81.50 194 GLU A CA 1
ATOM 1512 C C . GLU A 1 194 ? -1.039 -14.372 -8.973 1.00 81.50 194 GLU A C 1
ATOM 1514 O O . GLU A 1 194 ? 0.191 -14.347 -8.827 1.00 81.50 194 GLU A O 1
ATOM 1519 N N . GLU A 1 195 ? -1.884 -14.185 -7.964 1.00 87.06 195 GLU A N 1
ATOM 1520 C CA . GLU A 1 195 ? -1.482 -13.874 -6.599 1.00 87.06 195 GLU A CA 1
ATOM 1521 C C . GLU A 1 195 ? -2.436 -14.545 -5.613 1.00 87.06 195 GLU A C 1
ATOM 1523 O O . GLU A 1 195 ? -3.656 -14.493 -5.774 1.00 87.06 195 GLU A O 1
ATOM 1528 N N . TRP A 1 196 ? -1.864 -15.164 -4.585 1.00 89.56 196 TRP A N 1
ATOM 1529 C CA . TRP A 1 196 ? -2.585 -15.748 -3.464 1.00 89.56 196 TRP A CA 1
ATOM 1530 C C . TRP A 1 196 ? -2.129 -15.059 -2.184 1.00 89.56 196 TRP A C 1
ATOM 1532 O O . TRP A 1 196 ? -0.929 -14.995 -1.912 1.00 89.56 196 TRP A O 1
ATOM 1542 N N . GLU A 1 197 ? -3.078 -14.567 -1.391 1.00 91.19 197 GLU A N 1
ATOM 1543 C CA . GLU A 1 197 ? -2.829 -13.968 -0.081 1.00 91.19 197 GLU A CA 1
ATOM 1544 C C . GLU A 1 197 ? -3.572 -14.749 1.004 1.00 91.19 197 GLU A C 1
ATOM 1546 O O . GLU A 1 197 ? -4.776 -14.989 0.902 1.00 91.19 197 GLU A O 1
ATOM 1551 N N . TRP A 1 198 ? -2.854 -15.115 2.065 1.00 92.25 198 TRP A N 1
ATOM 1552 C CA . TRP A 1 198 ? -3.413 -15.812 3.216 1.00 92.25 198 TRP A CA 1
ATOM 1553 C C . TRP A 1 198 ? -3.044 -15.098 4.519 1.00 92.25 198 TRP A C 1
ATOM 1555 O O . TRP A 1 198 ? -1.860 -14.831 4.749 1.00 92.25 198 TRP A O 1
ATOM 1565 N N . PRO A 1 199 ? -4.012 -14.824 5.409 1.00 90.94 199 PRO A N 1
ATOM 1566 C CA . PRO A 1 199 ? -3.699 -14.386 6.760 1.00 90.94 199 PRO A CA 1
ATOM 1567 C C . PRO A 1 199 ? -3.018 -15.527 7.527 1.00 90.94 199 PRO A C 1
ATOM 1569 O O . PRO A 1 199 ? -3.476 -16.671 7.497 1.00 90.94 199 PRO A O 1
ATOM 1572 N N . VAL A 1 200 ? -1.926 -15.218 8.223 1.00 88.94 200 VAL A N 1
ATOM 1573 C CA . VAL A 1 200 ? -1.173 -16.168 9.054 1.00 88.94 200 VAL A CA 1
ATOM 1574 C C . VAL A 1 200 ? -0.938 -15.576 10.444 1.00 88.94 200 VAL A C 1
ATOM 1576 O O . VAL A 1 200 ? -0.949 -14.365 10.635 1.00 88.94 200 VAL A O 1
ATOM 1579 N N . SER A 1 201 ? -0.748 -16.428 11.451 1.00 86.69 201 SER A N 1
ATOM 1580 C CA . SER A 1 201 ? -0.626 -15.994 12.852 1.00 86.69 201 SER A CA 1
ATOM 1581 C C . SER A 1 201 ? 0.793 -15.588 13.270 1.00 86.69 201 SER A C 1
ATOM 1583 O O . SER A 1 201 ? 1.000 -15.166 14.405 1.00 86.69 201 SER A O 1
ATOM 1585 N N . SER A 1 202 ? 1.790 -15.779 12.404 1.00 86.19 202 SER A N 1
ATOM 1586 C CA . SER A 1 202 ? 3.215 -15.631 12.728 1.00 86.19 202 SER A CA 1
ATOM 1587 C C . SER A 1 202 ? 4.040 -15.229 11.501 1.00 86.19 202 SER A C 1
ATOM 1589 O O . SER A 1 202 ? 3.568 -15.424 10.383 1.00 86.19 202 SER A O 1
ATOM 1591 N N . PRO A 1 203 ? 5.288 -14.750 11.677 1.00 81.44 203 PRO A N 1
ATOM 1592 C CA . PRO A 1 203 ? 6.197 -14.468 10.560 1.00 81.44 203 PRO A CA 1
ATOM 1593 C C . PRO A 1 203 ? 6.706 -15.722 9.822 1.00 81.44 203 PRO A C 1
ATOM 1595 O O . PRO A 1 203 ? 7.322 -15.590 8.768 1.00 81.44 203 PRO A O 1
ATOM 1598 N N . GLU A 1 204 ? 6.480 -16.916 10.375 1.00 89.19 204 GLU A N 1
ATOM 1599 C CA . GLU A 1 204 ? 6.874 -18.196 9.777 1.00 89.19 204 GLU A CA 1
ATOM 1600 C C . GLU A 1 204 ? 5.959 -18.606 8.617 1.00 89.19 204 GLU A C 1
ATOM 1602 O O . GLU A 1 204 ? 4.756 -18.328 8.631 1.00 89.19 204 GLU A O 1
ATOM 1607 N N . LEU A 1 205 ? 6.520 -19.329 7.641 1.00 91.25 205 LEU A N 1
ATOM 1608 C CA . LEU A 1 205 ? 5.759 -19.859 6.512 1.00 91.25 205 LEU A CA 1
ATOM 1609 C C . LEU A 1 205 ? 4.784 -20.959 6.944 1.00 91.25 205 LEU A C 1
ATOM 1611 O O . LEU A 1 205 ? 5.165 -21.965 7.545 1.00 91.25 205 LEU A O 1
ATOM 1615 N N . ALA A 1 206 ? 3.534 -20.828 6.517 1.00 91.44 206 ALA A N 1
ATOM 1616 C CA . ALA A 1 206 ? 2.549 -21.896 6.561 1.00 91.44 206 ALA A CA 1
ATOM 1617 C C . ALA A 1 206 ? 2.636 -22.713 5.260 1.00 91.44 206 ALA A C 1
ATOM 1619 O O . ALA A 1 206 ? 1.940 -22.433 4.282 1.00 91.44 206 ALA A O 1
ATOM 1620 N N . LEU A 1 207 ? 3.523 -23.717 5.243 1.00 89.06 207 LEU A N 1
ATOM 1621 C CA . LEU A 1 207 ? 3.818 -24.527 4.048 1.00 89.06 207 LEU A CA 1
ATOM 1622 C C . LEU A 1 207 ? 2.604 -25.295 3.509 1.00 89.06 207 LEU A C 1
ATOM 1624 O O . LEU A 1 207 ? 2.501 -25.480 2.301 1.00 89.06 207 LEU A O 1
ATOM 1628 N N . SER A 1 208 ? 1.661 -25.682 4.373 1.00 87.81 208 SER A N 1
ATOM 1629 C CA . SER A 1 208 ? 0.430 -26.367 3.958 1.00 87.81 208 SER A CA 1
ATOM 1630 C C . SER A 1 208 ? -0.442 -25.518 3.029 1.00 87.81 208 SER A C 1
ATOM 1632 O O . SER A 1 208 ? -1.196 -26.059 2.233 1.00 87.81 208 SER A O 1
ATOM 1634 N N . LEU A 1 209 ? -0.325 -24.185 3.082 1.00 88.50 209 LEU A N 1
ATOM 1635 C CA . LEU A 1 209 ? -1.052 -23.281 2.181 1.00 88.50 209 LEU A CA 1
ATOM 1636 C C . LEU A 1 209 ? -0.498 -23.297 0.750 1.00 88.50 209 LEU A C 1
ATOM 1638 O O . LEU A 1 209 ? -1.153 -22.806 -0.163 1.00 88.50 209 LEU A O 1
ATOM 1642 N N . LEU A 1 210 ? 0.705 -23.841 0.550 1.00 87.06 210 LEU A N 1
ATOM 1643 C CA . LEU A 1 210 ? 1.342 -23.930 -0.763 1.00 87.06 210 LEU A CA 1
ATOM 1644 C C . LEU A 1 210 ? 0.932 -25.195 -1.530 1.00 87.06 210 LEU A C 1
ATOM 1646 O O . LEU A 1 210 ? 1.165 -25.256 -2.735 1.00 87.06 210 LEU A O 1
ATOM 1650 N N . GLU A 1 211 ? 0.318 -26.180 -0.866 1.00 82.12 211 GLU A N 1
ATOM 1651 C CA . GLU A 1 211 ? -0.042 -27.478 -1.461 1.00 82.12 211 GLU A CA 1
ATOM 1652 C C . GLU A 1 211 ? -1.036 -27.342 -2.627 1.00 82.12 211 GLU A C 1
ATOM 1654 O O . GLU A 1 211 ? -0.905 -28.045 -3.626 1.00 82.12 211 GLU A O 1
ATOM 1659 N N . ASP A 1 212 ? -1.965 -26.384 -2.540 1.00 76.31 212 ASP A N 1
ATOM 1660 C CA . ASP A 1 212 ? -2.989 -26.119 -3.563 1.00 76.31 212 ASP A CA 1
ATOM 1661 C C . ASP A 1 212 ? -2.558 -25.062 -4.603 1.00 76.31 212 ASP A C 1
ATOM 1663 O O . ASP A 1 212 ? -3.382 -24.515 -5.340 1.00 76.31 212 ASP A O 1
ATOM 1667 N N . THR A 1 213 ? -1.264 -24.735 -4.668 1.00 83.12 213 THR A N 1
ATOM 1668 C CA . THR A 1 213 ? -0.725 -23.710 -5.578 1.00 83.12 213 THR A CA 1
ATOM 1669 C C . THR A 1 213 ? 0.010 -24.342 -6.764 1.00 83.12 213 THR A C 1
ATOM 1671 O O . THR A 1 213 ? 0.470 -25.479 -6.673 1.00 83.12 213 THR A O 1
ATOM 1674 N N . PRO A 1 214 ? 0.202 -23.621 -7.887 1.00 76.19 214 PRO A N 1
ATOM 1675 C CA . PRO A 1 214 ? 0.965 -24.136 -9.029 1.00 76.19 214 PRO A CA 1
ATOM 1676 C C . PRO A 1 214 ? 2.486 -24.231 -8.781 1.00 76.19 214 PRO A C 1
ATOM 1678 O O . PRO A 1 214 ? 3.244 -24.463 -9.726 1.00 76.19 214 PRO A O 1
ATOM 1681 N N . LEU A 1 215 ? 2.968 -24.050 -7.544 1.00 75.12 215 LEU A N 1
ATOM 1682 C CA . LEU A 1 215 ? 4.365 -24.314 -7.197 1.00 75.12 215 LEU A CA 1
ATOM 1683 C C . LEU A 1 215 ? 4.673 -25.800 -7.418 1.00 75.12 215 LEU A C 1
ATOM 1685 O O . LEU A 1 215 ? 4.077 -26.679 -6.805 1.00 75.12 215 LEU A O 1
ATOM 1689 N N . ASN A 1 216 ? 5.606 -26.075 -8.332 1.00 59.66 216 ASN A N 1
ATOM 1690 C CA . ASN A 1 216 ? 5.949 -27.426 -8.774 1.00 59.66 216 ASN A CA 1
ATOM 1691 C C . ASN A 1 216 ? 6.193 -28.404 -7.611 1.00 59.66 216 ASN A C 1
ATOM 1693 O O . ASN A 1 216 ? 6.977 -28.118 -6.706 1.00 59.66 216 ASN A O 1
ATOM 1697 N N . ALA A 1 217 ? 5.686 -29.633 -7.761 1.00 58.47 217 ALA A N 1
ATOM 1698 C CA . ALA A 1 217 ? 5.914 -30.798 -6.892 1.00 58.47 217 ALA A CA 1
ATOM 1699 C C . ALA A 1 217 ? 7.390 -31.272 -6.778 1.00 58.47 217 ALA A C 1
ATOM 1701 O O . ALA A 1 217 ? 7.656 -32.370 -6.296 1.00 58.47 217 ALA A O 1
ATOM 1702 N N . GLY A 1 218 ? 8.356 -30.476 -7.251 1.00 65.00 218 GLY A N 1
ATOM 1703 C CA . GLY A 1 218 ? 9.797 -30.750 -7.211 1.00 65.00 218 GLY A CA 1
ATOM 1704 C C . GLY A 1 218 ? 10.611 -29.748 -6.384 1.00 65.00 218 GLY A C 1
ATOM 1705 O O . GLY A 1 218 ? 11.833 -29.866 -6.339 1.00 65.00 218 GLY A O 1
ATOM 1706 N N . LEU A 1 219 ? 9.964 -28.758 -5.761 1.00 76.62 219 LEU A N 1
ATOM 1707 C CA . LEU A 1 219 ? 10.613 -27.823 -4.844 1.00 76.62 219 LEU A CA 1
ATOM 1708 C C . LEU A 1 219 ? 10.746 -28.455 -3.459 1.00 76.62 219 LEU A C 1
ATOM 1710 O O . LEU A 1 219 ? 9.757 -28.861 -2.852 1.00 76.62 219 LEU A O 1
ATOM 1714 N N . ASP A 1 220 ? 11.968 -28.495 -2.934 1.00 82.56 220 ASP A N 1
ATOM 1715 C CA . ASP A 1 220 ? 12.198 -28.872 -1.543 1.00 82.56 220 ASP A CA 1
ATOM 1716 C C . ASP A 1 220 ? 11.869 -27.687 -0.624 1.00 82.56 220 ASP A C 1
ATOM 1718 O O . ASP A 1 220 ? 12.737 -26.893 -0.253 1.00 82.56 220 ASP A O 1
ATOM 1722 N N . LEU A 1 221 ? 10.583 -27.562 -0.278 1.00 83.56 221 LEU A N 1
ATOM 1723 C CA . LEU A 1 221 ? 10.061 -26.488 0.571 1.00 83.56 221 LEU A CA 1
ATOM 1724 C C . LEU A 1 221 ? 10.718 -26.455 1.963 1.00 83.56 221 LEU A C 1
ATOM 1726 O O . LEU A 1 221 ? 10.698 -25.418 2.620 1.00 83.56 221 LEU A O 1
ATOM 1730 N N . SER A 1 222 ? 11.345 -27.554 2.406 1.00 84.12 222 SER A N 1
ATOM 1731 C CA . SER A 1 222 ? 12.046 -27.612 3.696 1.00 84.12 222 SER A CA 1
ATOM 1732 C C . SER A 1 222 ? 13.318 -26.758 3.739 1.00 84.12 222 SER A C 1
ATOM 1734 O O . SER A 1 222 ? 13.820 -26.453 4.818 1.00 84.12 222 SER A O 1
ATOM 1736 N N . ARG A 1 223 ? 13.836 -26.350 2.572 1.00 90.31 223 ARG A N 1
ATOM 1737 C CA . ARG A 1 223 ? 15.044 -25.522 2.439 1.00 90.31 223 ARG A CA 1
ATOM 1738 C C . ARG A 1 223 ? 14.750 -24.031 2.303 1.00 90.31 223 ARG A C 1
ATOM 1740 O O . ARG A 1 223 ? 15.687 -23.266 2.078 1.00 90.31 223 ARG A O 1
ATOM 1747 N N . LEU A 1 224 ? 13.485 -23.622 2.385 1.00 92.31 224 LEU A N 1
ATOM 1748 C CA . LEU A 1 224 ? 13.109 -22.215 2.324 1.00 92.31 224 LEU A CA 1
ATOM 1749 C C . LEU A 1 224 ? 13.680 -21.462 3.528 1.00 92.31 224 LEU A C 1
ATOM 1751 O O . LEU A 1 224 ? 13.540 -21.881 4.674 1.00 92.31 224 LEU A O 1
ATOM 1755 N N . GLN A 1 225 ? 14.309 -20.330 3.248 1.00 92.00 225 GLN A N 1
ATOM 1756 C CA . GLN A 1 225 ? 14.864 -19.411 4.233 1.00 92.00 225 GLN A CA 1
ATOM 1757 C C . GLN A 1 225 ? 14.605 -17.978 3.784 1.00 92.00 225 GLN A C 1
ATOM 1759 O O . GLN A 1 225 ? 14.364 -17.731 2.601 1.00 92.00 225 GLN A O 1
ATOM 1764 N N . ILE A 1 226 ? 14.693 -17.031 4.714 1.00 92.44 226 ILE A N 1
ATOM 1765 C CA . ILE A 1 226 ? 14.662 -15.612 4.364 1.00 92.44 226 ILE A CA 1
ATOM 1766 C C . ILE A 1 226 ? 15.906 -15.302 3.527 1.00 92.44 226 ILE A C 1
ATOM 1768 O O . ILE A 1 226 ? 17.025 -15.592 3.947 1.00 92.44 226 ILE A O 1
ATOM 1772 N N . VAL A 1 227 ? 15.704 -14.729 2.342 1.00 94.31 227 VAL A N 1
ATOM 1773 C CA . VAL A 1 227 ? 16.789 -14.368 1.416 1.00 94.31 227 VAL A CA 1
ATOM 1774 C C . VAL A 1 227 ? 17.015 -12.862 1.329 1.00 94.31 227 VAL A C 1
ATOM 1776 O O . VAL A 1 227 ? 18.145 -12.420 1.140 1.00 94.31 227 VAL A O 1
ATOM 1779 N N . PHE A 1 228 ? 15.960 -12.067 1.493 1.00 93.69 228 PHE A N 1
ATOM 1780 C CA . PHE A 1 228 ? 16.025 -10.609 1.548 1.00 93.69 228 PHE A CA 1
ATOM 1781 C C . PHE A 1 228 ? 14.754 -10.045 2.188 1.00 93.69 228 PHE A C 1
ATOM 1783 O O . PHE A 1 228 ? 13.746 -10.741 2.360 1.00 93.69 228 PHE A O 1
ATOM 1790 N N . GLU A 1 229 ? 14.793 -8.754 2.497 1.00 91.56 229 GLU A N 1
ATOM 1791 C CA . GLU A 1 229 ? 13.677 -8.009 3.061 1.00 91.56 229 GLU A CA 1
ATOM 1792 C C . GLU A 1 229 ? 13.362 -6.761 2.233 1.00 91.56 229 GLU A C 1
ATOM 1794 O O . GLU A 1 229 ? 14.254 -6.114 1.679 1.00 91.56 229 GLU A O 1
ATOM 1799 N N . THR A 1 230 ? 12.084 -6.380 2.191 1.00 90.19 230 THR A N 1
ATOM 1800 C CA . THR A 1 230 ? 11.668 -5.049 1.723 1.00 90.19 230 THR A CA 1
ATOM 1801 C C . THR A 1 230 ? 10.873 -4.369 2.823 1.00 90.19 230 THR A C 1
ATOM 1803 O O . THR A 1 230 ? 9.782 -4.828 3.170 1.00 90.19 230 THR A O 1
ATOM 1806 N N . ASN A 1 231 ? 11.401 -3.270 3.348 1.00 86.38 231 ASN A N 1
ATOM 1807 C CA . ASN A 1 231 ? 10.868 -2.584 4.516 1.00 86.38 231 ASN A CA 1
ATOM 1808 C C . ASN A 1 231 ? 10.542 -1.142 4.136 1.00 86.38 231 ASN A C 1
ATOM 1810 O O . ASN A 1 231 ? 11.456 -0.355 3.887 1.00 86.38 231 ASN A O 1
ATOM 1814 N N . PHE A 1 232 ? 9.256 -0.805 4.057 1.00 86.56 232 PHE A N 1
ATOM 1815 C CA . PHE A 1 232 ? 8.807 0.494 3.557 1.00 86.56 232 PHE A CA 1
ATOM 1816 C C . PHE A 1 232 ? 7.518 0.975 4.215 1.00 86.56 232 PHE A C 1
ATOM 1818 O O . PHE A 1 232 ? 6.719 0.199 4.739 1.00 86.56 232 PHE A O 1
ATOM 1825 N N . GLN A 1 233 ? 7.328 2.286 4.175 1.00 83.94 233 GLN A N 1
ATOM 1826 C CA . GLN A 1 233 ? 6.072 2.948 4.479 1.00 83.94 233 GLN A CA 1
ATOM 1827 C C . GLN A 1 233 ? 5.272 3.080 3.186 1.00 83.94 233 GLN A C 1
ATOM 1829 O O . GLN A 1 233 ? 5.821 3.509 2.173 1.00 83.94 233 GLN A O 1
ATOM 1834 N N . ARG A 1 234 ? 3.987 2.719 3.232 1.00 83.69 234 ARG A N 1
ATOM 1835 C CA . ARG A 1 234 ? 3.058 2.863 2.105 1.00 83.69 234 ARG A CA 1
ATOM 1836 C C . ARG A 1 234 ? 2.028 3.941 2.404 1.00 83.69 234 ARG A C 1
ATOM 1838 O O . ARG A 1 234 ? 1.280 3.830 3.380 1.00 83.69 234 ARG A O 1
ATOM 1845 N N . GLN A 1 235 ? 1.950 4.940 1.536 1.00 83.88 235 GLN A N 1
ATOM 1846 C CA . GLN A 1 235 ? 0.852 5.895 1.488 1.00 83.88 235 GLN A CA 1
ATOM 1847 C C . GLN A 1 235 ? -0.092 5.510 0.351 1.00 83.88 235 GLN A C 1
ATOM 1849 O O . GLN A 1 235 ? 0.347 5.316 -0.775 1.00 83.88 235 GLN A O 1
ATOM 1854 N N . VAL A 1 236 ? -1.387 5.405 0.651 1.00 85.25 236 VAL A N 1
ATOM 1855 C CA . VAL A 1 236 ? -2.415 5.095 -0.349 1.00 85.25 236 VAL A CA 1
ATOM 1856 C C . VAL A 1 236 ? -3.234 6.346 -0.628 1.00 85.25 236 VAL A C 1
ATOM 1858 O O . VAL A 1 236 ? -3.743 6.981 0.299 1.00 85.25 236 VAL A O 1
ATOM 1861 N N . LEU A 1 237 ? -3.359 6.681 -1.905 1.00 85.81 237 LEU A N 1
ATOM 1862 C CA . LEU A 1 237 ? -4.232 7.720 -2.432 1.00 85.81 237 LEU A CA 1
ATOM 1863 C C . LEU A 1 237 ? -5.256 7.063 -3.361 1.00 85.81 237 LEU A C 1
ATOM 1865 O O . LEU A 1 237 ? -4.967 6.054 -3.997 1.00 85.81 237 LEU A O 1
ATOM 1869 N N . TRP A 1 238 ? -6.449 7.640 -3.434 1.00 87.69 238 TRP A N 1
ATOM 1870 C CA . TRP A 1 238 ? -7.515 7.169 -4.314 1.00 87.69 238 TRP A CA 1
ATOM 1871 C C . TRP A 1 238 ? -7.795 8.222 -5.371 1.00 87.69 238 TRP A C 1
ATOM 1873 O O . TRP A 1 238 ? -7.980 9.396 -5.037 1.00 87.69 238 TRP A O 1
ATOM 1883 N N . LEU A 1 239 ? -7.829 7.795 -6.630 1.00 89.12 239 LEU A N 1
ATOM 1884 C CA . LEU A 1 239 ? -8.215 8.625 -7.757 1.00 89.12 239 LEU A CA 1
ATOM 1885 C C . LEU A 1 239 ? -9.519 8.095 -8.340 1.00 89.12 239 LEU A C 1
ATOM 1887 O O . LEU A 1 239 ? -9.582 6.969 -8.825 1.00 89.12 239 LEU A O 1
ATOM 1891 N N . GLU A 1 240 ? -10.547 8.938 -8.297 1.00 89.94 240 GLU A N 1
ATOM 1892 C CA . GLU A 1 240 ? -11.887 8.633 -8.791 1.00 89.94 240 GLU A CA 1
ATOM 1893 C C . GLU A 1 240 ? -12.218 9.566 -9.962 1.00 89.94 240 GLU A C 1
ATOM 1895 O O . GLU A 1 240 ? -12.339 10.781 -9.789 1.00 89.94 240 GLU A O 1
ATOM 1900 N N . GLU A 1 241 ? -12.373 9.004 -11.161 1.00 84.12 241 GLU A N 1
ATOM 1901 C CA . GLU A 1 241 ? -12.757 9.735 -12.371 1.00 84.12 241 GLU A CA 1
ATOM 1902 C C . GLU A 1 241 ? -13.896 9.000 -13.096 1.00 84.12 241 GLU A C 1
ATOM 1904 O O . GLU A 1 241 ? -13.697 8.016 -13.810 1.00 84.12 241 GLU A O 1
ATOM 1909 N N . GLY A 1 242 ? -15.129 9.484 -12.927 1.00 87.31 242 GLY A N 1
ATOM 1910 C CA . GLY A 1 242 ? -16.308 8.866 -13.538 1.00 87.31 242 GLY A CA 1
ATOM 1911 C C . GLY A 1 242 ? -16.602 7.480 -12.956 1.00 87.31 242 GLY A C 1
ATOM 1912 O O . GLY A 1 242 ? -17.060 7.381 -11.823 1.00 87.31 242 GLY A O 1
ATOM 1913 N N . GLN A 1 243 ? -16.397 6.426 -13.753 1.00 88.44 243 GLN A N 1
ATOM 1914 C CA . GLN A 1 243 ? -16.508 5.020 -13.321 1.00 88.44 243 GLN A CA 1
ATOM 1915 C C . GLN A 1 243 ? -15.141 4.368 -13.067 1.00 88.44 243 GLN A C 1
ATOM 1917 O O . GLN A 1 243 ? -15.084 3.177 -12.764 1.00 88.44 243 GLN A O 1
ATOM 1922 N N . THR A 1 244 ? -14.055 5.126 -13.226 1.00 91.38 244 THR A N 1
ATOM 1923 C CA . THR A 1 244 ? -12.695 4.639 -13.028 1.00 91.38 244 THR A CA 1
ATOM 1924 C C . THR A 1 244 ? -12.221 4.952 -11.617 1.00 91.38 244 THR A C 1
ATOM 1926 O O . THR A 1 244 ? -12.232 6.111 -11.207 1.00 91.38 244 THR A O 1
ATOM 1929 N N . SER A 1 245 ? -11.765 3.913 -10.918 1.00 92.88 245 SER A N 1
ATOM 1930 C CA . SER A 1 245 ? -11.174 3.982 -9.581 1.00 92.88 245 SER A CA 1
ATOM 1931 C C . SER A 1 245 ? -9.767 3.391 -9.632 1.00 92.88 245 SER A C 1
ATOM 1933 O O . SER A 1 245 ? -9.589 2.225 -10.013 1.00 92.88 245 SER A O 1
ATOM 1935 N N . ILE A 1 246 ? -8.771 4.206 -9.285 1.00 93.81 246 ILE A N 1
ATOM 1936 C CA . ILE A 1 246 ? -7.354 3.833 -9.262 1.00 93.81 246 ILE A CA 1
ATOM 1937 C C . ILE A 1 246 ? -6.821 4.022 -7.842 1.00 93.81 246 ILE A C 1
ATOM 1939 O O . ILE A 1 246 ? -6.902 5.111 -7.268 1.00 93.81 246 ILE A O 1
ATOM 1943 N N . GLU A 1 247 ? -6.241 2.960 -7.293 1.00 93.25 247 GLU A N 1
ATOM 1944 C CA . GLU A 1 247 ? -5.459 3.011 -6.063 1.00 93.25 247 GLU A CA 1
ATOM 1945 C C . GLU A 1 247 ? -4.019 3.399 -6.421 1.00 93.25 247 GLU A C 1
ATOM 1947 O O . GLU A 1 247 ? -3.381 2.750 -7.248 1.00 93.25 247 GLU A O 1
ATOM 1952 N N . ILE A 1 248 ? -3.507 4.467 -5.813 1.00 93.88 248 ILE A N 1
ATOM 1953 C CA . ILE A 1 248 ? -2.126 4.919 -5.985 1.00 93.88 248 ILE A CA 1
ATOM 1954 C C . ILE A 1 248 ? -1.377 4.623 -4.691 1.00 93.88 248 ILE A C 1
ATOM 1956 O O . ILE A 1 248 ? -1.662 5.225 -3.652 1.00 93.88 248 ILE A O 1
ATOM 1960 N N . ALA A 1 249 ? -0.412 3.712 -4.748 1.00 90.31 249 ALA A N 1
ATOM 1961 C CA . ALA A 1 249 ? 0.447 3.380 -3.622 1.00 90.31 249 ALA A CA 1
ATOM 1962 C C . ALA A 1 249 ? 1.819 4.035 -3.796 1.00 90.31 249 ALA A C 1
ATOM 1964 O O . ALA A 1 249 ? 2.544 3.721 -4.732 1.00 90.31 249 ALA A O 1
ATOM 1965 N N . VAL A 1 250 ? 2.180 4.934 -2.883 1.00 92.81 250 VAL A N 1
ATOM 1966 C CA . VAL A 1 250 ? 3.512 5.542 -2.806 1.00 92.81 250 VAL A CA 1
ATOM 1967 C C . VAL A 1 250 ? 4.295 4.836 -1.709 1.00 92.81 250 VAL A C 1
ATOM 1969 O O . VAL A 1 250 ? 3.934 4.926 -0.531 1.00 92.81 250 VAL A O 1
ATOM 1972 N N . ASP A 1 251 ? 5.362 4.143 -2.095 1.00 91.06 251 ASP A N 1
ATOM 1973 C CA . ASP A 1 251 ? 6.229 3.411 -1.179 1.00 91.06 251 ASP A CA 1
ATOM 1974 C C . ASP A 1 251 ? 7.539 4.171 -0.953 1.00 91.06 251 ASP A C 1
ATOM 1976 O O . ASP A 1 251 ? 8.192 4.629 -1.892 1.00 91.06 251 ASP A O 1
ATOM 1980 N N . SER A 1 252 ? 7.948 4.271 0.311 1.00 92.19 252 SER A N 1
ATOM 1981 C CA . SER A 1 252 ? 9.229 4.853 0.711 1.00 92.19 252 SER A CA 1
ATOM 1982 C C . SER A 1 252 ? 9.893 3.991 1.774 1.00 92.19 252 SER A C 1
ATOM 1984 O O . SER A 1 252 ? 9.326 3.742 2.840 1.00 92.19 252 SER A O 1
ATOM 1986 N N . GLY A 1 253 ? 11.095 3.500 1.496 1.00 90.56 253 GLY A N 1
ATOM 1987 C CA . GLY A 1 253 ? 11.794 2.610 2.405 1.00 90.56 253 GLY A CA 1
ATOM 1988 C C . GLY A 1 253 ? 13.081 2.050 1.841 1.00 90.56 253 GLY A C 1
ATOM 1989 O O . GLY A 1 253 ? 13.880 2.765 1.244 1.00 90.56 253 GLY A O 1
ATOM 1990 N N . THR A 1 254 ? 13.308 0.762 2.088 1.00 91.12 254 THR A N 1
ATOM 1991 C CA . THR A 1 254 ? 14.547 0.077 1.726 1.00 91.12 254 THR A CA 1
ATOM 1992 C C . THR A 1 254 ? 14.296 -1.353 1.273 1.00 91.12 254 THR A C 1
ATOM 1994 O O . THR A 1 254 ? 13.403 -2.032 1.780 1.00 91.12 254 THR A O 1
ATOM 1997 N N . VAL A 1 255 ? 15.133 -1.823 0.356 1.00 93.31 255 VAL A N 1
ATOM 1998 C CA . VAL A 1 255 ? 15.319 -3.244 0.055 1.00 93.31 255 VAL A CA 1
ATOM 1999 C C . VAL A 1 255 ? 16.698 -3.659 0.564 1.00 93.31 255 VAL A C 1
ATOM 2001 O O . VAL A 1 255 ? 17.673 -2.925 0.394 1.00 93.31 255 VAL A O 1
ATOM 2004 N N . ALA A 1 256 ? 16.779 -4.794 1.251 1.00 90.25 256 ALA A N 1
ATOM 2005 C CA . ALA A 1 256 ? 18.008 -5.279 1.864 1.00 90.25 256 ALA A CA 1
ATOM 2006 C C . ALA A 1 256 ? 18.191 -6.774 1.598 1.00 90.25 256 ALA A C 1
ATOM 2008 O O . ALA A 1 256 ? 17.309 -7.566 1.916 1.00 90.25 256 ALA A O 1
ATOM 2009 N N . GLY A 1 257 ? 19.342 -7.151 1.047 1.00 88.06 257 GLY A N 1
ATOM 2010 C CA . GLY A 1 257 ? 19.746 -8.538 0.818 1.00 88.06 257 GLY A CA 1
ATOM 2011 C C . GLY A 1 257 ? 21.239 -8.686 1.105 1.00 88.06 257 GLY A C 1
ATOM 2012 O O . GLY A 1 257 ? 22.016 -7.790 0.775 1.00 88.06 257 GLY A O 1
ATOM 2013 N N . ASN A 1 258 ? 21.642 -9.788 1.746 1.00 84.62 258 ASN A N 1
ATOM 2014 C CA . ASN A 1 258 ? 22.983 -9.937 2.332 1.00 84.62 258 ASN A CA 1
ATOM 2015 C C . ASN A 1 258 ? 23.389 -8.686 3.149 1.00 84.62 258 ASN A C 1
ATOM 2017 O O . ASN A 1 258 ? 22.618 -8.213 3.982 1.00 84.62 258 ASN A O 1
ATOM 2021 N N . ASP A 1 259 ? 24.580 -8.137 2.886 1.00 83.38 259 ASP A N 1
ATOM 2022 C CA . ASP A 1 259 ? 25.110 -6.920 3.512 1.00 83.38 259 ASP A CA 1
ATOM 2023 C C . ASP A 1 259 ? 24.745 -5.634 2.742 1.00 83.38 259 ASP A C 1
ATOM 2025 O O . ASP A 1 259 ? 25.140 -4.534 3.135 1.00 83.38 259 ASP A O 1
ATOM 2029 N N . ALA A 1 260 ? 24.006 -5.746 1.632 1.00 88.12 260 ALA A N 1
ATOM 2030 C CA . ALA A 1 260 ? 23.649 -4.621 0.778 1.00 88.12 260 ALA A CA 1
ATOM 2031 C C . ALA A 1 260 ? 22.240 -4.103 1.092 1.00 88.12 260 ALA A C 1
ATOM 2033 O O . ALA A 1 260 ? 21.293 -4.860 1.315 1.00 88.12 260 ALA A O 1
ATOM 2034 N N . ARG A 1 261 ? 22.086 -2.777 1.081 1.00 90.75 261 ARG A N 1
ATOM 2035 C CA . ARG A 1 261 ? 20.805 -2.104 1.302 1.00 90.75 261 ARG A CA 1
ATOM 2036 C C . ARG A 1 261 ? 20.669 -0.921 0.363 1.00 90.75 261 ARG A C 1
ATOM 2038 O O . ARG A 1 261 ? 21.541 -0.055 0.357 1.00 90.75 261 ARG A O 1
ATOM 2045 N N . TRP A 1 262 ? 19.557 -0.860 -0.359 1.00 92.12 262 TRP A N 1
ATOM 2046 C CA . TRP A 1 262 ? 19.228 0.245 -1.255 1.00 92.12 262 TRP A CA 1
ATOM 2047 C C . TRP A 1 262 ? 17.957 0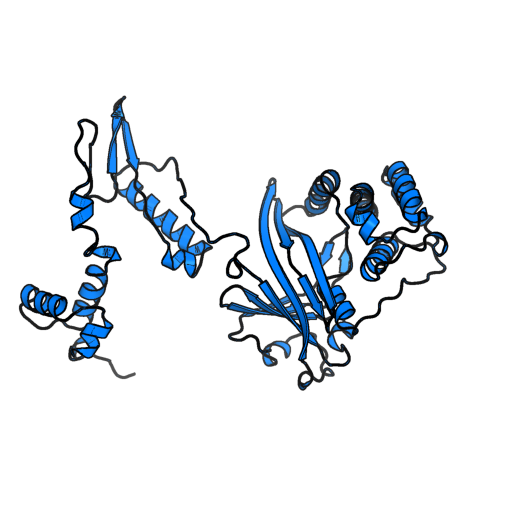.973 -0.825 1.00 92.12 262 TRP A C 1
ATOM 2049 O O . TRP A 1 262 ? 17.067 0.345 -0.239 1.00 92.12 262 TRP A O 1
ATOM 2059 N N . PRO A 1 263 ? 17.863 2.287 -1.104 1.00 91.88 263 PRO A N 1
ATOM 2060 C CA . PRO A 1 263 ? 16.607 3.008 -0.978 1.00 91.88 263 PRO A CA 1
ATOM 2061 C C . PRO A 1 263 ? 15.569 2.428 -1.946 1.00 91.88 263 PRO A C 1
ATOM 2063 O O . PRO A 1 263 ? 15.898 2.005 -3.053 1.00 91.88 263 PRO A O 1
ATOM 2066 N N . LEU A 1 264 ? 14.316 2.411 -1.505 1.00 91.38 264 LEU A N 1
ATOM 2067 C CA . LEU A 1 264 ? 13.153 2.008 -2.282 1.00 91.38 264 LEU A CA 1
ATOM 2068 C C . LEU A 1 264 ? 12.180 3.185 -2.303 1.00 91.38 264 LEU A C 1
ATOM 2070 O O . LEU A 1 264 ? 11.590 3.511 -1.273 1.00 91.38 264 LEU A O 1
ATOM 2074 N N . HIS A 1 265 ? 12.032 3.809 -3.467 1.00 92.94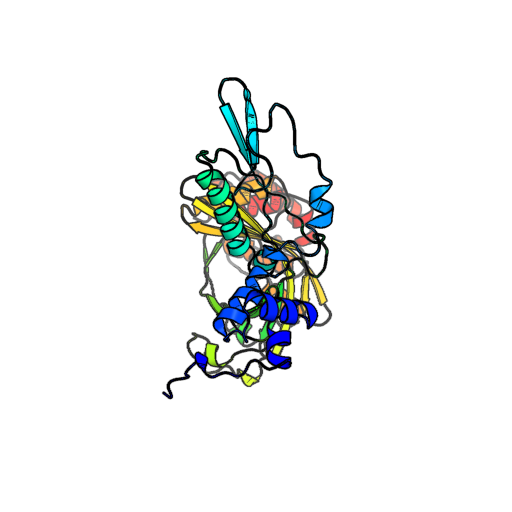 265 HIS A N 1
ATOM 2075 C CA . HIS A 1 265 ? 11.072 4.879 -3.715 1.00 92.94 265 HIS A CA 1
ATOM 2076 C C . HIS A 1 265 ? 10.313 4.551 -4.985 1.00 92.94 265 HIS A C 1
ATOM 2078 O O . HIS A 1 265 ? 10.910 4.462 -6.057 1.00 92.94 265 HIS A O 1
ATOM 2084 N N . GLU A 1 266 ? 9.010 4.343 -4.867 1.00 93.19 266 GLU A N 1
ATOM 2085 C CA . GLU A 1 266 ? 8.199 3.990 -6.021 1.00 93.19 266 GLU A CA 1
ATOM 2086 C C . GLU A 1 266 ? 6.742 4.399 -5.858 1.00 93.19 266 GLU A C 1
ATOM 2088 O O . GLU A 1 266 ? 6.262 4.696 -4.762 1.00 93.19 266 GLU A O 1
ATOM 2093 N N . VAL A 1 267 ? 6.053 4.408 -6.991 1.00 94.75 267 VAL A N 1
ATOM 2094 C CA . VAL A 1 267 ? 4.632 4.686 -7.099 1.00 94.75 267 VAL A CA 1
ATOM 2095 C C . VAL A 1 267 ? 3.995 3.597 -7.959 1.00 94.75 267 VAL A C 1
ATOM 2097 O O . VAL A 1 267 ? 4.415 3.362 -9.090 1.00 94.75 267 VAL A O 1
ATOM 2100 N N . GLU A 1 268 ? 2.994 2.916 -7.413 1.00 93.81 268 GLU A N 1
ATOM 2101 C CA . GLU A 1 268 ? 2.210 1.893 -8.105 1.00 93.81 268 GLU A CA 1
ATOM 2102 C C . GLU A 1 268 ? 0.809 2.457 -8.378 1.00 93.81 268 GLU A C 1
ATOM 2104 O O . GLU A 1 268 ? 0.165 2.984 -7.470 1.00 93.81 268 GLU A O 1
ATOM 2109 N N . PHE A 1 269 ? 0.334 2.343 -9.620 1.00 93.75 269 PHE A N 1
ATOM 2110 C CA . PHE A 1 269 ? -1.043 2.660 -10.006 1.00 93.75 269 PHE A CA 1
ATOM 2111 C C . PHE A 1 269 ? -1.787 1.345 -10.252 1.00 93.75 269 PHE A C 1
ATOM 2113 O O . PHE A 1 269 ? -1.448 0.607 -11.177 1.00 93.75 269 PHE A O 1
ATOM 2120 N N . GLU A 1 270 ? -2.797 1.043 -9.437 1.00 91.06 270 GLU A N 1
ATOM 2121 C CA . GLU A 1 270 ? -3.599 -0.177 -9.542 1.00 91.06 270 GLU A CA 1
ATOM 2122 C C . GLU A 1 270 ? -5.048 0.160 -9.908 1.00 91.06 270 GLU A C 1
ATOM 2124 O O . GLU A 1 270 ? -5.770 0.814 -9.152 1.00 91.06 270 GLU A O 1
ATOM 2129 N N . LEU A 1 271 ? -5.498 -0.313 -11.072 1.00 91.62 271 LEU A N 1
ATOM 2130 C CA . LEU A 1 271 ? -6.888 -0.161 -11.495 1.00 91.62 271 LEU A CA 1
ATOM 2131 C C . LEU A 1 271 ? -7.780 -1.093 -10.674 1.00 91.62 271 LEU A C 1
ATOM 2133 O O . LEU A 1 271 ? -7.679 -2.315 -10.782 1.00 91.62 271 LEU A O 1
ATOM 2137 N N . LYS A 1 272 ? -8.699 -0.523 -9.893 1.00 91.25 272 LYS A N 1
ATOM 2138 C CA . LYS A 1 272 ? -9.688 -1.299 -9.130 1.00 91.25 272 LYS A CA 1
ATOM 2139 C C . LYS A 1 272 ? -10.950 -1.552 -9.947 1.00 91.25 272 LYS A C 1
ATOM 2141 O O . LYS A 1 272 ? -11.562 -2.611 -9.826 1.00 91.25 272 LYS A O 1
ATOM 2146 N N . SER A 1 273 ? -11.343 -0.585 -10.776 1.00 90.25 273 SER A N 1
ATOM 2147 C CA . SER A 1 273 ? -12.460 -0.701 -11.721 1.00 90.25 273 SER A CA 1
ATOM 2148 C C . SER A 1 273 ? -12.414 0.417 -12.765 1.00 90.25 273 SER A C 1
ATOM 2150 O O . SER A 1 273 ? -11.824 1.463 -12.506 1.00 90.25 273 SER A O 1
ATOM 2152 N N . GLY A 1 274 ? -13.056 0.205 -13.917 1.00 91.88 274 GLY A N 1
ATOM 2153 C CA . GLY A 1 274 ? -13.207 1.206 -14.977 1.00 91.88 274 GLY A CA 1
ATOM 2154 C C . GLY A 1 274 ? -12.255 1.012 -16.156 1.00 91.88 274 GLY A C 1
ATOM 2155 O O . GLY A 1 274 ? -11.958 -0.118 -16.535 1.00 91.88 274 GLY A O 1
ATOM 2156 N N . ASP A 1 275 ? -11.853 2.127 -16.760 1.00 87.06 275 ASP A N 1
ATOM 2157 C CA . ASP A 1 275 ? -11.056 2.204 -17.990 1.00 87.06 275 ASP A CA 1
ATOM 2158 C C . ASP A 1 275 ? -9.549 2.181 -17.679 1.00 87.06 275 ASP A C 1
ATOM 2160 O O . ASP A 1 275 ? -9.042 3.049 -16.964 1.00 87.06 275 ASP A O 1
ATOM 2164 N N . ASP A 1 276 ? -8.836 1.192 -18.216 1.00 85.50 276 ASP A N 1
ATOM 2165 C CA . ASP A 1 276 ? -7.402 0.975 -18.011 1.00 85.50 276 ASP A CA 1
ATOM 2166 C C . ASP A 1 276 ? -6.519 2.009 -18.718 1.00 85.50 276 ASP A C 1
ATOM 2168 O O . ASP A 1 276 ? -5.435 2.323 -18.218 1.00 85.50 276 ASP A O 1
ATOM 2172 N N . SER A 1 277 ? -7.005 2.645 -19.788 1.00 85.88 277 SER A N 1
ATOM 2173 C CA . SER A 1 277 ? -6.290 3.730 -20.476 1.00 85.88 277 SER A CA 1
ATOM 2174 C C . SER A 1 277 ? -5.979 4.915 -19.550 1.00 85.88 277 SER A C 1
ATOM 2176 O O . SER A 1 277 ? -5.027 5.672 -19.769 1.00 85.88 277 SER A O 1
ATOM 2178 N N . LYS A 1 278 ? -6.738 5.051 -18.456 1.00 89.19 278 LYS A N 1
ATOM 2179 C CA . LYS A 1 278 ? -6.538 6.078 -17.430 1.00 89.19 278 LYS A CA 1
ATOM 2180 C C . LYS A 1 278 ? -5.291 5.858 -16.580 1.00 89.19 278 LYS A C 1
ATOM 2182 O O . LYS A 1 278 ? -4.746 6.846 -16.092 1.00 89.19 278 LYS A O 1
ATOM 2187 N N . LEU A 1 279 ? -4.811 4.620 -16.427 1.00 90.12 279 LEU A N 1
ATOM 2188 C CA . LEU A 1 279 ? -3.585 4.339 -15.670 1.00 90.12 279 LEU A CA 1
ATOM 2189 C C . LEU A 1 279 ? -2.401 5.088 -16.275 1.00 90.12 279 LEU A C 1
ATOM 2191 O O . LEU A 1 279 ? -1.713 5.839 -15.585 1.00 90.12 279 LEU A O 1
ATOM 2195 N N . VAL A 1 280 ? -2.202 4.921 -17.584 1.00 87.31 280 VAL A N 1
ATOM 2196 C CA . VAL A 1 280 ? -1.056 5.527 -18.261 1.00 87.31 280 VAL A CA 1
ATOM 2197 C C . VAL A 1 280 ? -1.229 7.034 -18.403 1.00 87.31 280 VAL A C 1
ATOM 2199 O O . VAL A 1 280 ? -0.250 7.764 -18.279 1.00 87.31 280 VAL A O 1
ATOM 2202 N N . ALA A 1 281 ? -2.461 7.522 -18.584 1.00 90.12 281 ALA A N 1
ATOM 2203 C CA . ALA A 1 281 ? -2.733 8.957 -18.593 1.00 90.12 281 ALA A CA 1
ATOM 2204 C C . ALA A 1 281 ? -2.270 9.626 -17.287 1.00 90.12 281 ALA A C 1
ATOM 2206 O O . ALA A 1 281 ? -1.506 10.588 -17.327 1.00 90.12 281 ALA A O 1
ATOM 2207 N N . TRP A 1 282 ? -2.659 9.078 -16.132 1.00 92.69 282 TRP A N 1
ATOM 2208 C CA . TRP A 1 282 ? -2.264 9.627 -14.834 1.00 92.69 282 TRP A CA 1
ATOM 2209 C C . TRP A 1 282 ? -0.783 9.420 -14.511 1.00 92.69 282 TRP A C 1
ATOM 2211 O O . TRP A 1 282 ? -0.151 10.330 -13.973 1.00 92.69 282 TRP A O 1
ATOM 2221 N N . ALA A 1 283 ? -0.202 8.278 -14.886 1.00 93.81 283 ALA A N 1
ATOM 2222 C CA . ALA A 1 283 ? 1.239 8.067 -14.769 1.00 93.81 283 ALA A CA 1
ATOM 2223 C C . ALA A 1 283 ? 2.031 9.091 -15.604 1.00 93.81 283 ALA A C 1
ATOM 2225 O O . ALA A 1 283 ? 3.065 9.582 -15.157 1.00 93.81 283 ALA A O 1
ATOM 2226 N N . LEU A 1 284 ? 1.533 9.453 -16.792 1.00 93.81 284 LEU A N 1
ATOM 2227 C CA . LEU A 1 284 ? 2.162 10.445 -17.662 1.00 93.81 284 LEU A CA 1
ATOM 2228 C C . LEU A 1 284 ? 2.053 11.864 -17.096 1.00 93.81 284 LEU A C 1
ATOM 2230 O O . LEU A 1 284 ? 3.022 12.614 -17.188 1.00 93.81 284 LEU A O 1
ATOM 2234 N N . GLU A 1 285 ? 0.917 12.235 -16.498 1.00 94.44 285 GLU A N 1
ATOM 2235 C CA . GLU A 1 285 ? 0.800 13.517 -15.788 1.00 94.44 285 GLU A CA 1
ATOM 2236 C C . GLU A 1 285 ? 1.794 13.594 -14.621 1.00 94.44 285 GLU A C 1
ATOM 2238 O O . GLU A 1 285 ? 2.493 14.595 -14.481 1.00 94.44 285 GLU A O 1
ATOM 2243 N N . LEU A 1 286 ? 1.949 12.516 -13.842 1.00 94.81 286 LEU A N 1
ATOM 2244 C CA . LEU A 1 286 ? 2.960 12.464 -12.783 1.00 94.81 286 LEU A CA 1
ATOM 2245 C C . LEU A 1 286 ? 4.382 12.616 -13.345 1.00 94.81 286 LEU A C 1
ATOM 2247 O O . LEU A 1 286 ? 5.168 13.409 -12.830 1.00 94.81 286 LEU A O 1
ATOM 2251 N N . ALA A 1 287 ? 4.697 11.891 -14.420 1.00 95.56 287 ALA A N 1
ATOM 2252 C CA . ALA A 1 287 ? 6.019 11.899 -15.041 1.00 95.56 287 ALA A CA 1
ATOM 2253 C C . ALA A 1 287 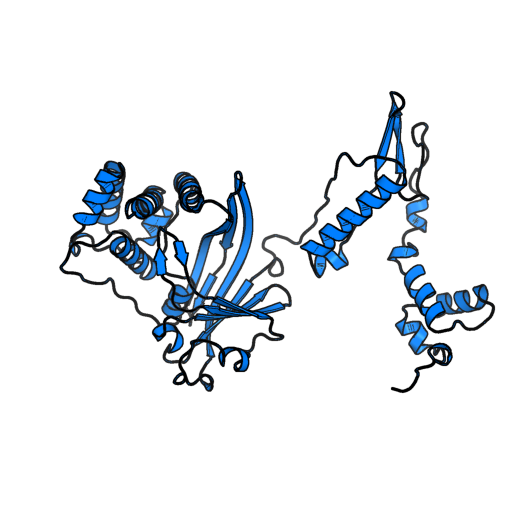? 6.436 13.270 -15.589 1.00 95.56 287 ALA A C 1
ATOM 2255 O O . ALA A 1 287 ? 7.626 13.531 -15.738 1.00 95.56 287 ALA A O 1
ATOM 2256 N N . ARG A 1 288 ? 5.476 14.147 -15.909 1.00 95.38 288 ARG A N 1
ATOM 2257 C CA . ARG A 1 288 ? 5.757 15.521 -16.352 1.00 95.38 288 ARG A CA 1
ATOM 2258 C C . ARG A 1 288 ? 6.164 16.440 -15.205 1.00 95.38 288 ARG A C 1
ATOM 2260 O O . ARG A 1 288 ? 6.919 17.379 -15.440 1.00 95.38 288 ARG A O 1
ATOM 2267 N N . GLU A 1 289 ? 5.680 16.170 -13.998 1.00 95.94 289 GLU A N 1
ATOM 2268 C CA . GLU A 1 289 ? 5.899 17.013 -12.820 1.00 95.94 289 GLU A CA 1
ATOM 2269 C C . GLU A 1 289 ? 7.125 16.583 -12.009 1.00 95.94 289 GLU A C 1
ATOM 2271 O O . GLU A 1 289 ? 7.820 17.425 -11.438 1.00 95.94 289 GLU A O 1
ATOM 2276 N N . VAL A 1 290 ? 7.409 15.277 -11.950 1.00 95.06 290 VAL A N 1
ATOM 2277 C CA . VAL A 1 290 ? 8.519 14.726 -11.162 1.00 95.06 290 VAL A CA 1
ATOM 2278 C C . VAL A 1 290 ? 9.301 13.664 -11.938 1.00 95.06 290 VAL A C 1
ATOM 2280 O O . VAL A 1 290 ? 8.704 12.928 -12.726 1.00 95.06 290 VAL A O 1
ATOM 2283 N N . PRO A 1 291 ? 10.628 13.553 -11.729 1.00 95.38 291 PRO A N 1
ATOM 2284 C CA . PRO A 1 291 ? 11.417 12.477 -12.314 1.00 95.38 291 PRO A CA 1
ATOM 2285 C C . PRO A 1 291 ? 10.869 11.116 -11.881 1.00 95.38 291 PRO A C 1
ATOM 2287 O O . PRO A 1 291 ? 10.734 10.829 -10.690 1.00 95.38 291 PRO A O 1
ATOM 2290 N N . VAL A 1 292 ? 10.534 10.285 -12.863 1.00 95.12 292 VAL A N 1
ATOM 2291 C CA . VAL A 1 292 ? 10.091 8.905 -12.662 1.00 95.12 292 VAL A CA 1
ATOM 2292 C C . VAL A 1 292 ? 10.796 8.003 -13.658 1.00 95.12 292 VAL A C 1
ATOM 2294 O O . VAL A 1 292 ? 11.218 8.437 -14.730 1.00 95.12 292 VAL A O 1
ATOM 2297 N N . PHE A 1 293 ? 10.877 6.725 -13.319 1.00 95.69 293 PHE A N 1
ATOM 2298 C CA . PHE A 1 293 ? 11.427 5.697 -14.185 1.00 95.69 293 PHE A CA 1
ATOM 2299 C C . PHE A 1 293 ? 10.458 4.523 -14.225 1.00 95.69 293 PHE A C 1
ATOM 2301 O O . PHE A 1 293 ? 10.141 3.942 -13.185 1.00 95.69 293 PHE A O 1
ATOM 2308 N N . LEU A 1 294 ? 9.975 4.179 -15.420 1.00 94.94 294 LEU A N 1
ATOM 2309 C CA . LEU A 1 294 ? 9.132 3.001 -15.604 1.00 94.94 294 LEU A CA 1
ATOM 2310 C C . LEU A 1 294 ? 10.015 1.759 -15.464 1.00 94.94 294 LEU A C 1
ATOM 2312 O O . LEU A 1 294 ? 10.707 1.361 -16.402 1.00 94.94 294 LEU A O 1
ATOM 2316 N N . ASN A 1 295 ? 10.013 1.180 -14.267 1.00 92.88 295 ASN A N 1
ATOM 2317 C CA . ASN A 1 295 ? 10.878 0.065 -13.925 1.00 92.88 295 ASN A CA 1
ATOM 2318 C C . ASN A 1 295 ? 10.149 -1.266 -14.111 1.00 92.88 295 ASN A C 1
ATOM 2320 O O . ASN A 1 295 ? 9.155 -1.531 -13.439 1.00 92.88 295 ASN A O 1
ATOM 2324 N N . LEU A 1 296 ? 10.665 -2.118 -14.996 1.00 90.81 296 LEU A N 1
ATOM 2325 C CA . LEU A 1 296 ? 10.141 -3.473 -15.203 1.00 90.81 296 LEU A CA 1
ATOM 2326 C C . LEU A 1 296 ? 10.774 -4.492 -14.242 1.00 90.81 296 LEU A C 1
ATOM 2328 O O . LEU A 1 296 ? 10.356 -5.649 -14.216 1.00 90.81 296 LEU A O 1
ATOM 2332 N N . VAL A 1 297 ? 11.780 -4.083 -13.459 1.00 90.12 297 VAL A N 1
ATOM 2333 C CA . VAL A 1 297 ? 12.384 -4.914 -12.414 1.00 90.12 297 VAL A CA 1
ATOM 2334 C C . VAL A 1 297 ? 11.574 -4.771 -11.130 1.00 90.12 297 VAL A C 1
ATOM 2336 O O . VAL A 1 297 ? 11.550 -3.720 -10.486 1.00 90.12 297 VAL A O 1
ATOM 2339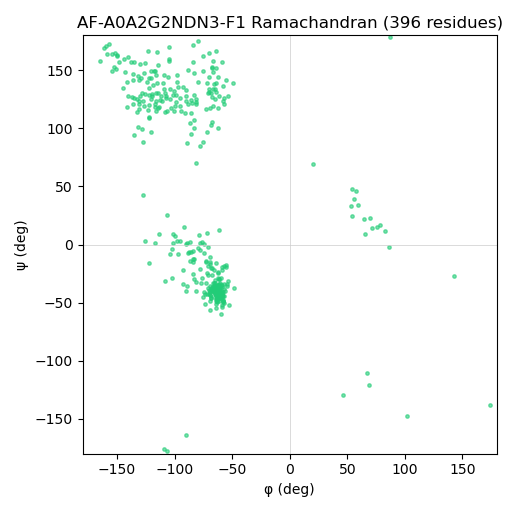 N N . SER A 1 298 ? 10.931 -5.861 -10.725 1.00 87.62 298 SER A N 1
ATOM 2340 C CA . SER A 1 298 ? 10.106 -5.909 -9.522 1.00 87.62 298 SER A CA 1
ATOM 2341 C C . SER A 1 298 ? 10.922 -5.748 -8.233 1.00 87.62 298 SER A C 1
ATOM 2343 O O . SER A 1 298 ? 12.102 -6.098 -8.173 1.00 87.62 298 SER A O 1
ATOM 2345 N N . LYS A 1 299 ? 10.264 -5.323 -7.141 1.00 88.62 299 LYS A N 1
ATOM 2346 C CA . LYS A 1 299 ? 10.854 -5.301 -5.784 1.00 88.62 299 LYS A CA 1
ATOM 2347 C C . LYS A 1 299 ? 11.535 -6.625 -5.406 1.00 88.62 299 LYS A C 1
ATOM 2349 O O . LYS A 1 299 ? 12.564 -6.626 -4.736 1.00 88.62 299 LYS A O 1
ATOM 2354 N N . ALA A 1 300 ? 10.953 -7.751 -5.827 1.00 88.50 300 ALA A N 1
ATOM 2355 C CA . ALA A 1 300 ? 11.504 -9.073 -5.556 1.00 88.50 300 ALA A CA 1
ATOM 2356 C C . ALA A 1 300 ? 12.811 -9.306 -6.327 1.00 88.50 300 ALA A C 1
ATOM 2358 O O . ALA A 1 300 ? 13.791 -9.736 -5.732 1.00 88.50 300 ALA A O 1
ATOM 2359 N N . GLU A 1 301 ? 12.862 -8.970 -7.618 1.00 90.12 301 GLU A N 1
ATOM 2360 C CA . GLU A 1 301 ? 14.090 -9.071 -8.423 1.00 90.12 301 GLU A CA 1
ATOM 2361 C C . GLU A 1 301 ? 15.207 -8.167 -7.888 1.00 90.12 301 GLU A C 1
ATOM 2363 O O . GLU A 1 301 ? 16.359 -8.598 -7.835 1.00 90.12 301 GLU A O 1
ATOM 2368 N N . GLN A 1 302 ? 14.875 -6.958 -7.416 1.00 92.94 302 GLN A N 1
ATOM 2369 C CA . GLN A 1 302 ? 15.833 -6.091 -6.718 1.00 92.94 302 GLN A CA 1
ATOM 2370 C C . GLN A 1 302 ? 16.392 -6.772 -5.462 1.00 92.94 302 GLN A C 1
ATOM 2372 O O . GLN A 1 302 ? 17.600 -6.780 -5.235 1.00 92.94 302 GLN A O 1
ATOM 2377 N N . GLY A 1 303 ? 15.518 -7.383 -4.660 1.00 93.88 303 GLY A N 1
ATOM 2378 C CA . GLY A 1 303 ? 15.911 -8.120 -3.466 1.00 93.88 303 GLY A CA 1
ATOM 2379 C C . GLY A 1 303 ? 16.798 -9.327 -3.762 1.00 93.88 303 GLY A C 1
ATOM 2380 O O . GLY A 1 303 ? 17.842 -9.486 -3.133 1.00 93.88 303 GLY A O 1
ATOM 2381 N N . TYR A 1 304 ? 16.448 -10.136 -4.766 1.00 93.44 304 TYR A N 1
ATOM 2382 C CA . TYR A 1 304 ? 17.278 -11.258 -5.208 1.00 93.44 304 TYR A CA 1
ATOM 2383 C C . TYR A 1 304 ? 18.640 -10.805 -5.738 1.00 93.44 304 TYR A C 1
ATOM 2385 O O . TYR A 1 304 ? 19.641 -11.483 -5.496 1.00 93.44 304 TYR A O 1
ATOM 2393 N N . PHE A 1 305 ? 18.691 -9.671 -6.442 1.00 93.75 305 PHE A N 1
ATOM 2394 C CA . PHE A 1 305 ? 19.944 -9.082 -6.907 1.00 93.75 305 PHE A CA 1
ATOM 2395 C C . PHE A 1 305 ? 20.848 -8.707 -5.728 1.00 93.75 305 PHE A C 1
ATOM 2397 O O . PHE A 1 305 ? 22.006 -9.122 -5.682 1.00 93.75 305 PHE A O 1
ATOM 2404 N N . LEU A 1 306 ? 20.308 -8.009 -4.724 1.00 93.69 306 LEU A N 1
ATOM 2405 C CA . LEU A 1 306 ? 21.058 -7.633 -3.518 1.00 93.69 306 LEU A CA 1
ATOM 2406 C C . LEU A 1 306 ? 21.463 -8.837 -2.664 1.00 93.69 306 LEU A C 1
ATOM 2408 O O . LEU A 1 306 ? 22.550 -8.853 -2.090 1.00 93.69 306 LEU A O 1
ATOM 2412 N N . ALA A 1 307 ? 20.639 -9.882 -2.644 1.00 92.81 307 ALA A N 1
ATOM 2413 C CA . ALA A 1 307 ? 20.971 -11.160 -2.025 1.00 92.81 307 ALA A CA 1
ATOM 2414 C C . ALA A 1 307 ? 22.034 -11.963 -2.805 1.00 92.81 307 ALA A C 1
ATOM 2416 O O . ALA A 1 307 ? 22.423 -13.044 -2.365 1.00 92.81 307 ALA A O 1
ATOM 2417 N N . GLY A 1 308 ? 22.523 -11.482 -3.955 1.00 91.69 308 GLY A N 1
ATOM 2418 C CA . GLY A 1 308 ? 23.493 -12.208 -4.784 1.00 91.69 308 GLY A CA 1
ATOM 2419 C C . GLY A 1 308 ? 22.938 -13.513 -5.367 1.00 91.69 308 GLY A C 1
ATOM 2420 O O . GLY A 1 308 ? 23.696 -14.419 -5.698 1.00 91.69 308 GLY A O 1
ATOM 2421 N N . LEU A 1 309 ? 21.611 -13.624 -5.453 1.00 90.12 309 LEU A N 1
ATOM 2422 C CA . LEU A 1 309 ? 20.881 -14.795 -5.945 1.00 90.12 309 LEU A CA 1
ATOM 2423 C C . LEU A 1 309 ? 20.333 -14.591 -7.364 1.00 90.12 309 LEU A C 1
ATOM 2425 O O . LEU A 1 309 ? 19.813 -15.525 -7.979 1.00 90.12 309 LEU A O 1
ATOM 2429 N N . TYR A 1 310 ? 20.438 -13.370 -7.885 1.00 89.12 310 TYR A N 1
ATOM 2430 C CA . TYR A 1 310 ? 20.029 -12.997 -9.229 1.00 89.12 310 TYR A CA 1
ATOM 2431 C C . TYR A 1 310 ? 21.086 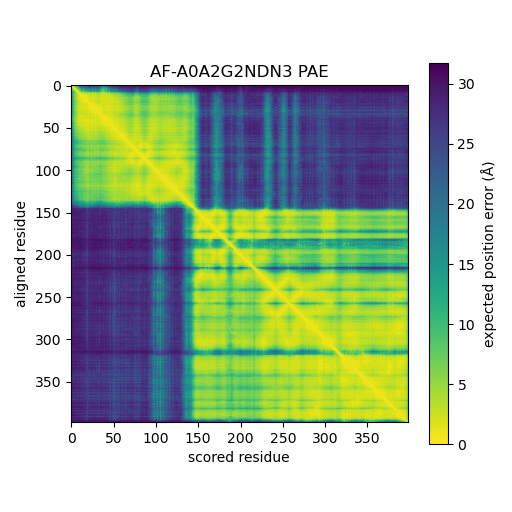-12.100 -9.866 1.00 89.12 310 TYR A C 1
ATOM 2433 O O . TYR A 1 310 ? 21.476 -11.077 -9.310 1.00 89.12 310 TYR A O 1
ATOM 2441 N N . HIS A 1 311 ? 21.535 -12.488 -11.053 1.00 87.94 311 HIS A N 1
ATOM 2442 C CA . HIS A 1 311 ? 22.520 -11.752 -11.834 1.00 87.94 311 HIS A CA 1
ATOM 2443 C C . HIS A 1 311 ? 21.944 -11.544 -13.234 1.00 87.94 311 HIS A C 1
ATOM 2445 O O . HIS A 1 311 ? 22.108 -12.417 -14.090 1.00 87.94 311 HIS A O 1
ATOM 2451 N N . PRO A 1 312 ? 21.187 -10.458 -13.463 1.00 87.88 312 PRO A N 1
ATOM 2452 C CA . PRO A 1 312 ? 20.686 -10.173 -14.792 1.00 87.88 312 PRO A CA 1
ATOM 2453 C C . PRO A 1 312 ? 21.830 -9.751 -15.703 1.00 87.88 312 PRO A C 1
ATOM 2455 O O . PRO A 1 312 ? 22.736 -9.027 -15.294 1.00 87.88 312 PRO A O 1
ATOM 2458 N N . GLU A 1 313 ? 21.733 -10.150 -16.964 1.00 80.75 313 GLU A N 1
ATOM 2459 C CA . GLU A 1 313 ? 22.572 -9.627 -18.032 1.00 80.75 313 GLU A CA 1
ATOM 2460 C C . GLU A 1 313 ? 21.686 -8.881 -19.036 1.00 80.75 313 GLU A C 1
ATOM 2462 O O . GLU A 1 313 ? 20.591 -9.363 -19.360 1.00 80.75 313 GLU A O 1
ATOM 2467 N N . PRO A 1 314 ? 22.127 -7.723 -19.558 1.00 70.94 314 PRO A N 1
ATOM 2468 C CA . PRO A 1 314 ? 21.464 -7.089 -20.687 1.00 70.94 314 PRO A CA 1
ATOM 2469 C C . PRO A 1 314 ? 21.427 -8.071 -21.864 1.00 70.94 314 PRO A C 1
ATOM 2471 O O . PRO A 1 314 ? 22.463 -8.568 -22.312 1.00 70.94 314 PRO A O 1
ATOM 2474 N N . ALA A 1 315 ? 20.230 -8.402 -22.347 1.00 67.81 315 ALA A N 1
ATOM 2475 C CA . ALA A 1 315 ? 20.067 -9.412 -23.384 1.00 67.81 315 ALA A CA 1
ATOM 2476 C C . ALA A 1 315 ? 20.675 -8.931 -24.709 1.00 67.81 315 ALA A C 1
ATOM 2478 O O . ALA A 1 315 ? 20.069 -8.124 -25.405 1.00 67.81 315 ALA A O 1
ATOM 2479 N N . ARG A 1 316 ? 21.838 -9.461 -25.104 1.00 69.31 316 ARG A N 1
ATOM 2480 C CA . ARG A 1 316 ? 22.420 -9.187 -26.427 1.00 69.31 316 ARG A CA 1
ATOM 2481 C C . ARG A 1 316 ? 21.553 -9.795 -27.523 1.00 69.31 316 ARG A C 1
ATOM 2483 O O . ARG A 1 316 ? 21.376 -11.013 -27.575 1.00 69.31 316 ARG A O 1
ATOM 2490 N N . LYS A 1 317 ? 21.039 -8.951 -28.416 1.00 73.38 317 LYS A N 1
ATOM 2491 C CA . LYS A 1 317 ? 20.221 -9.368 -29.557 1.00 73.38 317 LYS A CA 1
ATOM 2492 C C . LYS A 1 317 ? 20.810 -8.867 -30.864 1.00 73.38 317 LYS A C 1
ATOM 2494 O O . LYS A 1 317 ? 21.279 -7.741 -30.952 1.00 73.38 317 LYS A O 1
ATOM 2499 N N . SER A 1 318 ? 20.759 -9.725 -31.879 1.00 71.50 318 SER A N 1
ATOM 2500 C CA . SER A 1 318 ? 21.155 -9.399 -33.253 1.00 71.50 318 SER A CA 1
ATOM 2501 C C . SER A 1 318 ? 20.045 -8.722 -34.061 1.00 71.50 318 SER A C 1
ATOM 2503 O O . SER A 1 318 ? 20.307 -8.242 -35.157 1.00 71.50 318 SER A O 1
ATOM 2505 N N . GLU A 1 319 ? 18.810 -8.736 -33.559 1.00 85.94 319 GLU A N 1
ATOM 2506 C CA . GLU A 1 319 ? 17.630 -8.155 -34.206 1.00 85.94 319 GLU A CA 1
ATOM 2507 C C . GLU A 1 319 ? 17.224 -6.840 -33.532 1.00 85.94 319 GLU A C 1
ATOM 2509 O O . GLU A 1 319 ? 17.536 -6.618 -32.359 1.00 85.94 319 GLU A O 1
ATOM 2514 N N . ALA A 1 320 ? 16.489 -5.999 -34.269 1.00 90.19 320 ALA A N 1
ATOM 2515 C CA . ALA A 1 320 ? 15.937 -4.751 -33.756 1.00 90.19 320 ALA A CA 1
ATOM 2516 C C . ALA A 1 320 ? 15.046 -4.990 -32.531 1.00 90.19 320 ALA A C 1
ATOM 2518 O O . ALA A 1 320 ? 14.085 -5.766 -32.595 1.00 90.19 320 ALA A O 1
ATOM 2519 N N . LEU A 1 321 ? 15.336 -4.291 -31.432 1.00 91.62 321 LEU A N 1
ATOM 2520 C CA . LEU A 1 321 ? 14.595 -4.447 -30.184 1.00 91.62 321 LEU A CA 1
ATOM 2521 C C . LEU A 1 321 ? 13.133 -4.020 -30.349 1.00 91.62 321 LEU A C 1
ATOM 2523 O O . LEU A 1 321 ? 12.813 -2.997 -30.958 1.00 91.62 321 LEU A O 1
ATOM 2527 N N . SER A 1 322 ? 12.224 -4.787 -29.757 1.00 91.44 322 SER A N 1
ATOM 2528 C CA . SER A 1 322 ? 10.872 -4.309 -29.466 1.00 91.44 322 SER A CA 1
ATOM 2529 C C . SER A 1 322 ? 10.890 -3.255 -28.351 1.00 91.44 322 SER A C 1
ATOM 2531 O O . SER A 1 322 ? 11.863 -3.133 -27.604 1.00 91.44 322 SER A O 1
ATOM 2533 N N . ILE A 1 323 ? 9.791 -2.509 -28.202 1.00 91.50 323 ILE A N 1
ATOM 2534 C CA . ILE A 1 323 ? 9.648 -1.503 -27.137 1.00 91.50 323 ILE A CA 1
ATOM 2535 C C . ILE A 1 323 ? 9.824 -2.146 -25.758 1.00 91.50 323 ILE A C 1
ATOM 2537 O O . ILE A 1 323 ? 10.612 -1.664 -24.951 1.00 91.50 323 ILE A O 1
ATOM 2541 N N . THR A 1 324 ? 9.153 -3.271 -25.503 1.00 89.88 324 THR A N 1
ATOM 2542 C CA . THR A 1 324 ? 9.253 -3.989 -24.226 1.00 89.88 324 THR A CA 1
ATOM 2543 C C . THR A 1 324 ? 10.681 -4.443 -23.936 1.00 89.88 324 THR A C 1
ATOM 2545 O O . THR A 1 324 ? 11.141 -4.334 -22.806 1.00 89.88 324 THR A O 1
ATOM 2548 N N . GLU A 1 325 ? 11.413 -4.912 -24.948 1.00 90.81 325 GLU A N 1
ATOM 2549 C CA . GLU A 1 325 ? 12.811 -5.330 -24.782 1.00 90.81 325 GLU A CA 1
ATOM 2550 C C . GLU A 1 325 ? 13.736 -4.155 -24.481 1.00 90.81 325 GLU A C 1
ATOM 2552 O O . GLU A 1 325 ? 14.631 -4.285 -23.651 1.00 90.81 325 GLU A O 1
ATOM 2557 N N . PHE A 1 326 ? 13.498 -3.004 -25.108 1.00 93.31 326 PHE A N 1
ATOM 2558 C CA . PHE A 1 326 ? 14.217 -1.775 -24.798 1.00 93.31 326 PHE A CA 1
ATOM 2559 C C . PHE A 1 326 ? 13.952 -1.307 -23.358 1.00 93.31 326 PHE A C 1
ATOM 2561 O O . PHE A 1 326 ? 14.901 -1.072 -22.610 1.00 93.31 326 PHE A O 1
ATOM 2568 N N . LEU A 1 327 ? 12.685 -1.252 -22.928 1.00 94.06 327 LEU A N 1
ATOM 2569 C CA . LEU A 1 327 ? 12.311 -0.883 -21.555 1.00 94.06 327 LEU A CA 1
ATOM 2570 C C . LEU A 1 327 ? 12.880 -1.865 -20.517 1.00 94.06 327 LEU A C 1
ATOM 2572 O O . LEU A 1 327 ? 13.373 -1.451 -19.464 1.00 94.06 327 LEU A O 1
ATOM 2576 N N . GLN A 1 328 ? 12.873 -3.164 -20.827 1.00 92.31 328 GLN A N 1
ATOM 2577 C CA . GLN A 1 328 ? 13.484 -4.190 -19.987 1.00 92.31 328 GLN A CA 1
ATOM 2578 C C . GLN A 1 328 ? 15.002 -3.999 -19.887 1.00 92.31 328 GLN A C 1
ATOM 2580 O O . GLN A 1 328 ? 15.555 -4.091 -18.793 1.00 92.31 328 GLN A O 1
ATOM 2585 N N . ALA A 1 329 ? 15.683 -3.716 -21.001 1.00 93.31 329 ALA A N 1
ATOM 2586 C CA . ALA A 1 329 ? 17.125 -3.498 -21.011 1.00 93.31 329 ALA A CA 1
ATOM 2587 C C . ALA A 1 329 ? 17.520 -2.246 -20.209 1.00 93.31 329 ALA A C 1
ATOM 2589 O O . ALA A 1 329 ? 18.462 -2.313 -19.420 1.00 93.31 329 ALA A O 1
ATOM 2590 N N . LEU A 1 330 ? 16.759 -1.148 -20.319 1.00 95.19 330 LEU A N 1
ATOM 2591 C CA . LEU A 1 330 ? 16.926 0.028 -19.457 1.00 95.19 330 LEU A CA 1
ATOM 2592 C C . LEU A 1 330 ? 16.758 -0.326 -17.975 1.00 95.19 330 LEU A C 1
ATOM 2594 O O . LEU A 1 330 ? 17.574 0.083 -17.154 1.00 95.19 330 LEU A O 1
ATOM 2598 N N . SER A 1 331 ? 15.735 -1.114 -17.633 1.00 95.31 331 SER A N 1
ATOM 2599 C CA . SER A 1 331 ? 15.462 -1.524 -16.248 1.00 95.31 331 SER A CA 1
ATOM 2600 C C . SER A 1 331 ? 16.573 -2.416 -15.674 1.00 95.31 331 SER A C 1
ATOM 2602 O O . SER A 1 331 ? 16.937 -2.292 -14.506 1.00 95.31 331 SER A O 1
ATOM 2604 N N . VAL A 1 332 ? 17.177 -3.277 -16.501 1.00 94.69 332 VAL A N 1
ATOM 2605 C CA . VAL A 1 332 ? 18.355 -4.073 -16.115 1.00 94.69 332 VAL A CA 1
ATOM 2606 C C . VAL A 1 332 ? 19.584 -3.183 -15.914 1.00 94.69 332 VAL A C 1
ATOM 2608 O O . VAL A 1 332 ? 20.268 -3.335 -14.907 1.00 94.69 332 VAL A O 1
ATOM 2611 N N . CYS A 1 333 ? 19.850 -2.225 -16.807 1.00 95.19 333 CYS A N 1
ATOM 2612 C CA . CYS A 1 333 ? 20.937 -1.253 -16.626 1.00 95.19 333 CYS A CA 1
ATOM 2613 C C . CYS A 1 333 ? 20.738 -0.397 -15.363 1.00 95.19 333 CYS A C 1
ATOM 2615 O O . CYS A 1 333 ? 21.696 -0.165 -14.629 1.00 95.19 333 CYS A O 1
ATOM 2617 N N . TRP A 1 334 ? 19.498 0.004 -15.063 1.00 95.19 334 TRP A N 1
ATOM 2618 C CA . TRP A 1 334 ? 19.137 0.665 -13.805 1.00 95.19 334 TRP A CA 1
ATOM 2619 C C . TRP A 1 334 ? 19.449 -0.219 -12.593 1.00 95.19 334 TRP A C 1
ATOM 2621 O O . TRP A 1 334 ? 20.040 0.250 -11.617 1.00 95.19 334 TRP A O 1
ATOM 2631 N N . LEU A 1 335 ? 19.108 -1.512 -12.651 1.00 94.75 335 LEU A N 1
ATOM 2632 C CA . LEU A 1 335 ? 19.397 -2.435 -11.556 1.00 94.75 335 LEU A CA 1
ATOM 2633 C C . LEU A 1 335 ? 20.904 -2.609 -11.356 1.00 94.75 335 LEU A C 1
ATOM 2635 O O . LEU A 1 335 ? 21.354 -2.580 -10.220 1.00 94.75 335 LEU A O 1
ATOM 2639 N N . LEU A 1 336 ? 21.671 -2.743 -12.439 1.00 93.88 336 LEU A N 1
ATOM 2640 C CA . LEU A 1 336 ? 23.125 -2.921 -12.407 1.00 93.88 336 LEU A CA 1
ATOM 2641 C C . LEU A 1 336 ? 23.904 -1.641 -12.074 1.00 93.88 336 LEU A C 1
ATOM 2643 O O . LEU A 1 336 ? 25.118 -1.721 -11.903 1.00 93.88 336 LEU A O 1
ATOM 2647 N N . ASP A 1 337 ? 23.221 -0.497 -11.995 1.00 93.62 337 ASP A N 1
ATOM 2648 C CA . ASP A 1 337 ? 23.826 0.831 -11.861 1.00 93.62 337 ASP A CA 1
ATOM 2649 C C . ASP A 1 337 ? 24.860 1.110 -12.970 1.00 93.62 337 ASP A C 1
ATOM 2651 O O . ASP A 1 337 ? 26.007 1.489 -12.738 1.00 93.62 337 ASP A O 1
ATOM 2655 N N . GLN A 1 338 ? 24.457 0.830 -14.214 1.00 94.88 338 GLN A N 1
ATOM 2656 C CA . GLN A 1 338 ? 25.308 0.924 -15.399 1.00 94.88 338 GLN A CA 1
ATOM 2657 C C . GLN A 1 338 ? 24.689 1.816 -16.482 1.00 94.88 338 GLN A C 1
ATOM 2659 O O . GLN A 1 338 ? 23.463 1.961 -16.545 1.00 94.88 338 GLN A O 1
ATOM 2664 N N . PRO A 1 339 ? 25.514 2.386 -17.378 1.00 95.31 339 PRO A N 1
ATOM 2665 C CA . PRO A 1 339 ? 25.027 3.049 -18.582 1.00 95.31 339 PRO A CA 1
ATOM 2666 C C . PRO A 1 339 ? 24.334 2.062 -19.525 1.00 95.31 339 PRO A C 1
ATOM 2668 O O . PRO A 1 339 ? 24.681 0.879 -19.575 1.00 95.31 339 PRO A O 1
ATOM 2671 N N . PHE A 1 340 ? 23.386 2.550 -20.325 1.00 94.31 340 PHE A N 1
ATOM 2672 C CA . PHE A 1 340 ? 22.782 1.744 -21.385 1.00 94.31 340 PHE A CA 1
ATOM 2673 C C . PHE A 1 340 ? 23.688 1.723 -22.628 1.00 94.31 340 PHE A C 1
ATOM 2675 O O . PHE A 1 340 ? 23.959 2.781 -23.203 1.00 94.31 340 PHE A O 1
ATOM 2682 N N . PRO A 1 341 ? 24.148 0.547 -23.093 1.00 91.62 341 PRO A N 1
ATOM 2683 C CA . PRO A 1 341 ? 25.078 0.454 -24.212 1.00 91.62 341 PRO A CA 1
ATOM 2684 C C . PRO A 1 341 ? 24.331 0.568 -25.550 1.00 91.62 341 PRO A C 1
ATOM 2686 O O . PRO A 1 341 ? 24.220 -0.396 -26.301 1.00 91.62 341 PRO A O 1
ATOM 2689 N N . ALA A 1 342 ? 23.812 1.759 -25.867 1.00 89.44 342 ALA A N 1
ATOM 2690 C CA . ALA A 1 342 ? 22.972 1.997 -27.047 1.00 89.44 342 ALA A CA 1
ATOM 2691 C C . ALA A 1 342 ? 23.609 1.541 -28.373 1.00 89.44 342 ALA A C 1
ATOM 2693 O O . ALA A 1 342 ? 22.905 1.105 -29.275 1.00 89.44 342 ALA A O 1
ATOM 2694 N N . GLN A 1 343 ? 24.940 1.607 -28.480 1.00 87.19 343 GLN A N 1
ATOM 2695 C CA . GLN A 1 343 ? 25.687 1.198 -29.676 1.00 87.19 343 GLN A CA 1
ATOM 2696 C C . GLN A 1 343 ? 25.700 -0.324 -29.898 1.00 87.19 343 GLN A C 1
ATOM 2698 O O . GLN A 1 343 ? 25.986 -0.769 -31.007 1.00 87.19 343 GLN A O 1
ATOM 2703 N N . GLU A 1 344 ? 25.409 -1.122 -28.866 1.00 88.31 344 GLU A N 1
ATOM 2704 C CA . GLU A 1 344 ? 25.330 -2.586 -28.962 1.00 88.31 344 GLU A CA 1
ATOM 2705 C C . GLU A 1 344 ? 23.954 -3.076 -29.451 1.00 88.31 344 GLU A C 1
ATOM 2707 O O . GLU A 1 344 ? 23.794 -4.273 -29.693 1.00 88.31 344 GLU A O 1
ATOM 2712 N N . TYR A 1 345 ? 22.972 -2.180 -29.622 1.00 89.50 345 TYR A N 1
ATOM 2713 C CA . TYR A 1 345 ? 21.596 -2.526 -29.980 1.00 89.50 345 TYR A CA 1
ATOM 2714 C C . TYR A 1 345 ? 21.136 -1.882 -31.289 1.00 89.50 345 TYR A C 1
ATOM 2716 O O . TYR A 1 345 ? 21.414 -0.718 -31.569 1.00 89.50 345 TYR A O 1
ATOM 2724 N N . ASP A 1 346 ? 20.332 -2.619 -32.058 1.00 92.75 346 ASP A N 1
ATOM 2725 C CA . ASP A 1 346 ? 19.520 -2.033 -33.123 1.00 92.75 346 ASP A CA 1
ATOM 2726 C C . ASP A 1 346 ? 18.216 -1.478 -32.523 1.00 92.75 346 ASP A C 1
ATOM 2728 O O . ASP A 1 346 ? 17.320 -2.220 -32.111 1.00 92.75 346 ASP A O 1
ATOM 2732 N N . LEU A 1 347 ? 18.128 -0.149 -32.453 1.00 93.69 347 LEU A N 1
ATOM 2733 C CA . LEU A 1 347 ? 16.987 0.588 -31.899 1.00 93.69 347 LEU A CA 1
ATOM 2734 C C . LEU A 1 347 ? 16.055 1.150 -32.982 1.00 93.69 347 LEU A C 1
ATOM 2736 O O . LEU A 1 347 ? 15.149 1.920 -32.667 1.00 93.69 347 LEU A O 1
ATOM 2740 N N . SER A 1 348 ? 16.245 0.780 -34.253 1.00 94.06 348 SER A N 1
ATOM 2741 C CA . SER A 1 348 ? 15.481 1.333 -35.382 1.00 94.06 348 SER A CA 1
ATOM 2742 C C . SER A 1 348 ? 13.968 1.163 -35.218 1.00 94.06 348 SER A C 1
ATOM 2744 O O . SER A 1 348 ? 13.197 2.082 -35.492 1.00 94.06 348 SER A O 1
ATOM 2746 N N . ARG A 1 349 ? 13.528 0.009 -34.705 1.00 92.88 349 ARG A N 1
ATOM 2747 C CA . ARG A 1 349 ? 12.112 -0.267 -34.434 1.00 92.88 349 ARG A CA 1
ATOM 2748 C C . ARG A 1 349 ? 11.540 0.639 -33.342 1.00 92.88 349 ARG A C 1
ATOM 2750 O O . ARG A 1 349 ? 10.423 1.127 -33.500 1.00 92.88 349 ARG A O 1
ATOM 2757 N N . VAL A 1 350 ? 12.295 0.886 -32.273 1.00 94.12 350 VAL A N 1
ATOM 2758 C CA . VAL A 1 350 ? 11.876 1.765 -31.170 1.00 94.12 350 VAL A CA 1
ATOM 2759 C C . VAL A 1 350 ? 11.845 3.223 -31.631 1.00 94.12 350 VAL A C 1
ATOM 2761 O O . VAL A 1 350 ? 10.863 3.915 -31.387 1.00 94.12 350 VAL A O 1
ATOM 2764 N N . ALA A 1 351 ? 12.855 3.659 -32.389 1.00 95.25 351 ALA A N 1
ATOM 2765 C CA . ALA A 1 351 ? 12.906 4.998 -32.972 1.00 95.25 351 ALA A CA 1
ATOM 2766 C C . ALA A 1 351 ? 11.720 5.266 -33.917 1.00 95.25 351 ALA A C 1
ATOM 2768 O O . ALA A 1 351 ? 11.085 6.318 -33.844 1.00 95.25 351 ALA A O 1
ATOM 2769 N N . ASN A 1 352 ? 11.366 4.296 -34.768 1.00 93.75 352 ASN A N 1
ATOM 2770 C CA . ASN A 1 352 ? 10.198 4.400 -35.646 1.00 93.75 352 ASN A CA 1
ATOM 2771 C C . ASN A 1 352 ? 8.888 4.497 -34.852 1.00 93.75 352 ASN A C 1
ATOM 2773 O O . ASN A 1 352 ? 8.015 5.286 -35.214 1.00 93.75 352 ASN A O 1
ATOM 2777 N N . ALA A 1 353 ? 8.755 3.724 -33.769 1.00 92.69 353 ALA A N 1
ATOM 2778 C CA . ALA A 1 353 ? 7.591 3.796 -32.892 1.00 92.69 353 ALA A CA 1
ATOM 2779 C C . ALA A 1 353 ? 7.493 5.157 -32.189 1.00 92.69 353 ALA A C 1
ATOM 2781 O O . ALA A 1 353 ? 6.417 5.748 -32.164 1.00 92.69 353 ALA A O 1
ATOM 2782 N N . ALA A 1 354 ? 8.616 5.701 -31.708 1.00 94.25 354 ALA A N 1
ATOM 2783 C CA . ALA A 1 354 ? 8.662 7.039 -31.125 1.00 94.25 354 ALA A CA 1
ATOM 2784 C C . ALA A 1 354 ? 8.209 8.116 -32.127 1.00 94.25 354 ALA A C 1
ATOM 2786 O O . ALA A 1 354 ? 7.405 8.991 -31.805 1.00 94.25 354 ALA A O 1
ATOM 2787 N N . GLY A 1 355 ? 8.678 8.021 -33.376 1.00 93.25 355 GLY A N 1
ATOM 2788 C CA . GLY A 1 355 ? 8.257 8.915 -34.455 1.00 93.25 355 GLY A CA 1
ATOM 2789 C C . GLY A 1 355 ? 6.758 8.819 -34.753 1.00 93.25 355 GLY A C 1
ATOM 2790 O O . GLY A 1 355 ? 6.085 9.843 -34.847 1.00 93.25 355 GLY A O 1
ATOM 2791 N N . ALA A 1 356 ? 6.217 7.601 -34.848 1.00 91.19 356 ALA A N 1
ATOM 2792 C CA . ALA A 1 356 ? 4.791 7.369 -35.085 1.00 91.19 356 ALA A CA 1
ATOM 2793 C C . ALA A 1 356 ? 3.901 7.868 -33.932 1.00 91.19 356 ALA A C 1
ATOM 2795 O O . ALA A 1 356 ? 2.802 8.361 -34.178 1.00 91.19 356 ALA A O 1
ATOM 2796 N N . ALA A 1 357 ? 4.393 7.792 -32.693 1.00 88.50 357 ALA A N 1
ATOM 2797 C CA . ALA A 1 357 ? 3.716 8.281 -31.494 1.00 88.50 357 ALA A CA 1
ATOM 2798 C C . ALA A 1 357 ? 3.838 9.803 -31.284 1.00 88.50 357 ALA A C 1
ATOM 2800 O O . ALA A 1 357 ? 3.282 10.343 -30.330 1.00 88.50 357 ALA A O 1
ATOM 2801 N N . GLY A 1 358 ? 4.570 10.508 -32.154 1.00 92.50 358 GLY A N 1
ATOM 2802 C CA . GLY A 1 358 ? 4.783 11.952 -32.045 1.00 92.50 358 GLY A CA 1
ATOM 2803 C C . GLY A 1 358 ? 5.781 12.367 -30.959 1.00 92.50 358 GLY A C 1
ATOM 2804 O O . GLY A 1 358 ? 5.834 13.544 -30.617 1.00 92.50 358 GLY A O 1
ATOM 2805 N N . CYS A 1 359 ? 6.591 11.442 -30.432 1.00 93.62 359 CYS A N 1
ATOM 2806 C CA . CYS A 1 359 ? 7.615 11.714 -29.417 1.00 93.62 359 CYS A CA 1
ATOM 2807 C C . CYS A 1 359 ? 9.053 11.671 -29.971 1.00 93.62 359 CYS A C 1
ATOM 2809 O O . CYS A 1 359 ? 10.004 11.450 -29.226 1.00 93.62 359 CYS A O 1
ATOM 2811 N N . GLY A 1 360 ? 9.235 11.923 -31.274 1.00 94.06 360 GLY A N 1
ATOM 2812 C CA . GLY A 1 360 ? 10.542 11.888 -31.947 1.00 94.06 360 GLY A CA 1
ATOM 2813 C C . GLY A 1 360 ? 11.588 12.854 -31.368 1.00 94.06 360 GLY A C 1
ATOM 2814 O O . GLY A 1 360 ? 12.722 12.449 -31.138 1.00 94.06 360 GLY A O 1
ATOM 2815 N N . GLU A 1 361 ? 11.210 14.097 -31.056 1.00 95.50 361 GLU A N 1
ATOM 2816 C CA . GLU A 1 361 ? 12.131 15.063 -30.424 1.00 95.50 361 GLU A CA 1
ATOM 2817 C C . GLU A 1 361 ? 12.559 14.606 -29.020 1.00 95.50 361 GLU A C 1
ATOM 2819 O O . GLU A 1 361 ? 13.726 14.713 -28.641 1.00 95.50 361 GLU A O 1
ATOM 2824 N N . LEU A 1 362 ? 11.620 14.041 -28.254 1.00 96.00 362 LEU A N 1
ATOM 2825 C CA . LEU A 1 362 ? 11.894 13.498 -26.926 1.00 96.00 362 LEU A CA 1
ATOM 2826 C C . LEU A 1 362 ? 12.817 12.275 -27.004 1.00 96.00 362 LEU A C 1
ATOM 2828 O O . LEU A 1 362 ? 13.733 12.143 -26.195 1.00 96.00 362 LEU A O 1
ATOM 2832 N N . TRP A 1 363 ? 12.607 11.410 -27.999 1.00 96.62 363 TRP A N 1
ATOM 2833 C CA . TRP A 1 363 ? 13.495 10.291 -28.302 1.00 96.62 363 TRP A CA 1
ATOM 2834 C C . TRP A 1 363 ? 14.923 10.764 -28.585 1.00 96.62 363 TRP A C 1
ATOM 2836 O O . TRP A 1 363 ? 15.859 10.241 -27.989 1.00 96.62 363 TRP A O 1
ATOM 2846 N N . GLU A 1 364 ? 15.109 11.778 -29.434 1.00 96.56 364 GLU A N 1
ATOM 2847 C CA . GLU A 1 364 ? 16.440 12.326 -29.726 1.00 96.56 364 GLU A CA 1
ATOM 2848 C C . GLU A 1 364 ? 17.121 12.892 -28.474 1.00 96.56 364 GLU A C 1
ATOM 2850 O O . GLU A 1 364 ? 18.304 12.626 -28.248 1.00 96.56 364 GLU A O 1
ATOM 2855 N N . CYS A 1 365 ? 16.367 13.602 -27.628 1.00 96.19 365 CYS A N 1
ATOM 2856 C CA . CYS A 1 365 ? 16.861 14.114 -26.350 1.00 96.19 365 CYS A CA 1
ATOM 2857 C C . CYS A 1 365 ? 17.358 12.978 -25.445 1.00 96.19 365 CYS A C 1
ATOM 2859 O O . CYS A 1 365 ? 18.512 12.985 -25.021 1.00 96.19 365 CYS A O 1
ATOM 2861 N N . VAL A 1 366 ? 16.524 11.962 -25.207 1.00 95.75 366 VAL A N 1
ATOM 2862 C CA . VAL A 1 366 ? 16.890 10.830 -24.343 1.00 95.75 366 VAL A CA 1
ATOM 2863 C C . VAL A 1 366 ? 18.050 10.031 -24.935 1.00 95.75 366 VAL A C 1
ATOM 2865 O O . VAL A 1 366 ? 18.945 9.625 -24.202 1.00 95.75 366 VAL A O 1
ATOM 2868 N N . MET A 1 367 ? 18.105 9.832 -26.254 1.00 96.00 367 MET A N 1
ATOM 2869 C CA . MET A 1 367 ? 19.238 9.147 -26.883 1.00 96.00 367 MET A CA 1
ATOM 2870 C C . MET A 1 367 ? 20.547 9.931 -26.743 1.00 96.00 367 MET A C 1
ATOM 2872 O O . MET A 1 367 ? 21.602 9.318 -26.571 1.00 96.00 367 MET A O 1
ATOM 2876 N N . SER A 1 368 ? 20.491 11.266 -26.777 1.00 94.94 368 SER A N 1
ATOM 2877 C CA . SER A 1 368 ? 21.641 12.119 -26.470 1.00 94.94 368 SER A CA 1
ATOM 2878 C C . SER A 1 368 ? 22.079 11.959 -25.012 1.00 94.94 368 SER A C 1
ATOM 2880 O O . SER A 1 368 ? 23.273 11.808 -24.753 1.00 94.94 368 SER A O 1
ATOM 2882 N N . ASP A 1 369 ? 21.131 11.927 -24.073 1.00 93.94 369 ASP A N 1
ATOM 2883 C CA . ASP A 1 369 ? 21.413 11.731 -22.647 1.00 93.94 369 ASP A CA 1
ATOM 2884 C C . ASP A 1 369 ? 22.047 10.356 -22.384 1.00 93.94 369 ASP A C 1
ATOM 2886 O O . ASP A 1 369 ? 23.075 10.259 -21.713 1.00 93.94 369 ASP A O 1
ATOM 2890 N N . LEU A 1 370 ? 21.516 9.289 -22.989 1.00 93.38 370 LEU A N 1
ATOM 2891 C CA . LEU A 1 370 ? 22.081 7.938 -22.899 1.00 93.38 370 LEU A CA 1
ATOM 2892 C C . LEU A 1 370 ? 23.495 7.861 -23.502 1.00 93.38 370 LEU A C 1
ATOM 2894 O O . LEU A 1 370 ? 24.355 7.148 -22.983 1.00 93.38 370 LEU A O 1
ATOM 2898 N N . ALA A 1 371 ? 23.769 8.620 -24.568 1.00 92.81 371 ALA A N 1
ATOM 2899 C CA . ALA A 1 371 ? 25.083 8.661 -25.210 1.00 92.81 371 ALA A CA 1
ATOM 2900 C C . ALA A 1 371 ? 26.173 9.331 -24.353 1.00 92.81 371 ALA A C 1
ATOM 2902 O O . ALA A 1 371 ? 27.358 9.147 -24.640 1.00 92.81 371 ALA A O 1
ATOM 2903 N N . THR A 1 372 ? 25.809 10.064 -23.292 1.00 92.75 372 THR A N 1
ATOM 2904 C CA . THR A 1 372 ? 26.782 10.635 -22.340 1.00 92.75 372 THR A CA 1
ATOM 2905 C C . THR A 1 372 ? 27.537 9.565 -21.549 1.00 92.75 372 THR A C 1
ATOM 2907 O O . THR A 1 372 ? 28.630 9.832 -21.049 1.00 92.75 372 THR A O 1
ATOM 2910 N N . GLY A 1 373 ? 26.974 8.354 -21.446 1.00 91.56 373 GLY A N 1
ATOM 2911 C CA . GLY A 1 373 ? 27.530 7.267 -20.647 1.00 91.56 373 GLY A CA 1
ATOM 2912 C C . GLY A 1 373 ? 27.269 7.399 -19.144 1.00 91.56 373 GLY A C 1
ATOM 2913 O O . GLY A 1 373 ? 27.957 6.739 -18.369 1.00 91.56 373 GLY A O 1
ATOM 2914 N N . ALA A 1 374 ? 26.314 8.235 -18.722 1.00 93.56 374 ALA A N 1
ATOM 2915 C CA . ALA A 1 374 ? 25.829 8.267 -17.342 1.00 93.56 374 ALA A CA 1
ATOM 2916 C C . ALA A 1 374 ? 25.072 6.974 -16.978 1.00 93.56 374 ALA A C 1
ATOM 2918 O O . ALA A 1 374 ? 24.491 6.315 -17.847 1.00 93.56 374 ALA A O 1
ATOM 2919 N N . ALA A 1 375 ? 25.071 6.606 -15.693 1.00 95.00 375 ALA A N 1
ATOM 2920 C CA . ALA A 1 375 ? 24.286 5.473 -15.214 1.00 95.00 375 ALA A CA 1
ATOM 2921 C C . ALA A 1 375 ? 22.784 5.766 -15.347 1.00 95.00 375 ALA A C 1
ATOM 2923 O O . ALA A 1 375 ? 22.341 6.907 -15.206 1.00 95.00 375 ALA A O 1
ATOM 2924 N N . ILE A 1 376 ? 21.971 4.731 -15.592 1.00 95.56 376 ILE A N 1
ATOM 2925 C CA . ILE A 1 376 ? 20.520 4.924 -15.759 1.00 95.56 376 ILE A CA 1
ATOM 2926 C C . ILE A 1 376 ? 19.857 5.489 -14.494 1.00 95.56 376 ILE A C 1
ATOM 2928 O O . ILE A 1 376 ? 18.873 6.214 -14.613 1.00 95.56 376 ILE A O 1
ATOM 2932 N N . ARG A 1 377 ? 20.396 5.220 -13.298 1.00 93.56 377 ARG A N 1
ATOM 2933 C CA . ARG A 1 377 ? 19.897 5.816 -12.046 1.00 93.56 377 ARG A CA 1
ATOM 2934 C C . ARG A 1 377 ? 20.048 7.331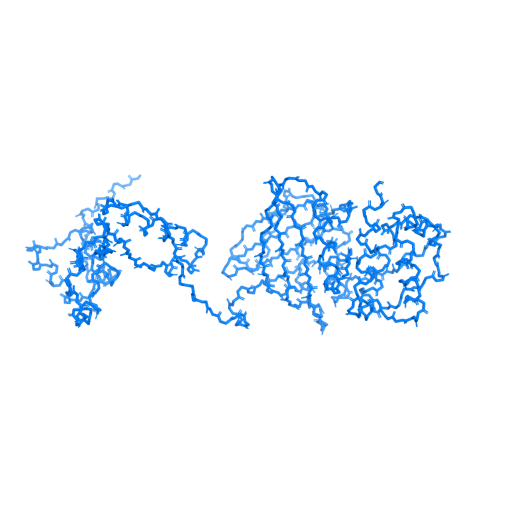 -12.030 1.00 93.56 377 ARG A C 1
ATOM 2936 O O . ARG A 1 377 ? 19.065 8.025 -11.803 1.00 93.56 377 ARG A O 1
ATOM 2943 N N . ASP A 1 378 ? 21.238 7.825 -12.363 1.00 94.00 378 ASP A N 1
ATOM 2944 C CA . ASP A 1 378 ? 21.515 9.262 -12.416 1.00 94.00 378 ASP A CA 1
ATOM 2945 C C . ASP A 1 378 ? 20.605 9.967 -13.432 1.00 94.00 378 ASP A C 1
ATOM 2947 O O . ASP A 1 378 ? 20.062 11.039 -13.163 1.00 94.00 378 ASP A O 1
ATOM 2951 N N . LEU A 1 379 ? 20.391 9.342 -14.597 1.00 93.12 379 LEU A N 1
ATOM 2952 C CA . LEU A 1 379 ? 19.494 9.873 -15.627 1.00 93.12 379 LEU A CA 1
ATOM 2953 C C . LEU A 1 379 ? 18.027 9.888 -15.174 1.00 93.12 379 LEU A C 1
ATOM 2955 O O . LEU A 1 379 ? 17.313 10.849 -15.454 1.00 93.12 379 LEU A O 1
ATOM 2959 N N . ALA A 1 380 ? 17.587 8.845 -14.467 1.00 92.62 380 ALA A N 1
ATOM 2960 C CA . ALA A 1 380 ? 16.235 8.738 -13.926 1.00 92.62 380 ALA A CA 1
ATOM 2961 C C . ALA A 1 380 ? 15.943 9.774 -12.829 1.00 92.62 380 ALA A C 1
ATOM 2963 O O . ALA A 1 380 ? 14.810 10.232 -12.714 1.00 92.62 380 ALA A O 1
ATOM 2964 N N . GLU A 1 381 ? 16.942 10.150 -12.030 1.00 90.62 381 GLU A N 1
ATOM 2965 C CA . GLU A 1 381 ? 16.796 11.155 -10.969 1.00 90.62 381 GLU A CA 1
ATOM 2966 C C . GLU A 1 381 ? 16.929 12.593 -11.497 1.00 90.62 381 GLU A C 1
ATOM 2968 O O . GLU A 1 381 ? 16.327 13.519 -10.950 1.00 90.62 381 GLU A O 1
ATOM 2973 N N . GLY A 1 382 ? 17.713 12.793 -12.561 1.00 88.75 382 GLY A N 1
ATOM 2974 C CA . GLY A 1 382 ? 18.069 14.117 -13.070 1.00 88.75 382 GLY A CA 1
ATOM 2975 C C . GLY A 1 382 ? 17.059 14.763 -14.021 1.00 88.75 382 GLY A C 1
ATOM 2976 O O . GLY A 1 382 ? 17.166 15.964 -14.275 1.00 88.75 382 GLY A O 1
ATOM 2977 N N . SER A 1 383 ? 16.101 14.004 -14.570 1.00 89.56 383 SER A N 1
ATOM 2978 C CA . SER A 1 383 ? 15.187 14.507 -15.602 1.00 89.56 383 SER A CA 1
ATOM 2979 C C . SER A 1 383 ? 13.843 13.775 -15.650 1.00 89.56 383 SER A C 1
ATOM 2981 O O . SER A 1 383 ? 13.750 12.573 -15.422 1.00 89.56 383 SER A O 1
ATOM 2983 N N . THR A 1 384 ? 12.794 14.497 -16.046 1.00 95.25 384 THR A N 1
ATOM 2984 C CA . THR A 1 384 ? 11.471 13.938 -16.370 1.00 95.25 384 THR A CA 1
ATOM 2985 C C . THR A 1 384 ? 11.422 13.283 -17.755 1.00 95.25 384 THR A C 1
ATOM 2987 O O . THR A 1 384 ? 10.563 12.442 -18.018 1.00 95.25 384 THR A O 1
ATOM 2990 N N . THR A 1 385 ? 12.351 13.631 -18.654 1.00 95.56 385 THR A N 1
ATOM 2991 C CA . THR A 1 385 ? 12.321 13.227 -20.072 1.00 95.56 385 THR A CA 1
ATOM 2992 C C . THR A 1 385 ? 12.322 11.713 -20.268 1.00 95.56 385 THR A C 1
ATOM 2994 O O . THR A 1 385 ? 11.552 11.207 -21.087 1.00 95.56 385 THR A O 1
ATOM 2997 N N . LEU A 1 386 ? 13.141 10.985 -19.502 1.00 95.50 386 LEU A N 1
ATOM 2998 C CA . LEU A 1 386 ? 13.249 9.530 -19.601 1.00 95.50 386 LEU A CA 1
ATOM 2999 C C . LEU A 1 386 ? 11.927 8.847 -19.224 1.00 95.50 386 LEU A C 1
ATOM 3001 O O . LEU A 1 386 ? 11.409 8.059 -20.014 1.00 95.50 386 LEU A O 1
ATOM 3005 N N . GLY A 1 387 ? 11.345 9.192 -18.073 1.00 95.75 387 GLY A N 1
ATOM 3006 C CA . GLY A 1 387 ? 10.069 8.633 -17.621 1.00 95.75 387 GLY A CA 1
ATOM 3007 C C . GLY A 1 387 ? 8.910 8.932 -18.571 1.00 95.75 387 GLY A C 1
ATOM 3008 O O . GLY A 1 387 ? 8.136 8.035 -18.910 1.00 95.75 387 GLY A O 1
ATOM 3009 N N . VAL A 1 388 ? 8.827 10.172 -19.070 1.00 96.25 388 VAL A N 1
ATOM 3010 C CA . VAL A 1 388 ? 7.815 10.574 -20.060 1.00 96.25 388 VAL A CA 1
ATOM 3011 C C . VAL A 1 388 ? 7.956 9.756 -21.346 1.00 96.25 388 VAL A C 1
ATOM 3013 O O . VAL A 1 388 ? 6.955 9.239 -21.845 1.00 96.25 388 VAL A O 1
ATOM 3016 N N . LEU A 1 389 ? 9.179 9.579 -21.860 1.00 96.12 389 LEU A N 1
ATOM 3017 C CA . LEU A 1 389 ? 9.419 8.771 -23.057 1.00 96.12 389 LEU A CA 1
ATOM 3018 C C . LEU A 1 389 ? 9.033 7.309 -22.827 1.00 96.12 389 LEU A C 1
ATOM 3020 O O . LEU A 1 389 ? 8.371 6.720 -23.679 1.00 96.12 389 LEU A O 1
ATOM 3024 N N . GLN A 1 390 ? 9.426 6.719 -21.693 1.00 95.31 390 GLN A N 1
ATOM 3025 C CA . GLN A 1 390 ? 9.111 5.324 -21.382 1.00 95.31 390 GLN A CA 1
ATOM 3026 C C . GLN A 1 390 ? 7.598 5.075 -21.379 1.00 95.31 390 GLN A C 1
ATOM 3028 O O . GLN A 1 390 ? 7.142 4.100 -21.976 1.00 95.31 390 GLN A O 1
ATOM 3033 N N . LEU A 1 391 ? 6.822 5.970 -20.761 1.00 94.06 391 LEU A N 1
ATOM 3034 C CA . LEU A 1 391 ? 5.363 5.862 -20.709 1.00 94.06 391 LEU A CA 1
ATOM 3035 C C . LEU A 1 391 ? 4.712 6.090 -22.081 1.00 94.06 391 LEU A C 1
ATOM 3037 O O . LEU A 1 391 ? 3.806 5.348 -22.447 1.00 94.06 391 LEU A O 1
ATOM 3041 N N . GLN A 1 392 ? 5.194 7.055 -22.872 1.00 93.06 392 GLN A N 1
ATOM 3042 C CA . GLN A 1 392 ? 4.703 7.271 -24.242 1.00 93.06 392 GLN A CA 1
ATOM 3043 C C . GLN A 1 392 ? 5.033 6.108 -25.186 1.00 93.06 392 GLN A C 1
ATOM 3045 O O . GLN A 1 392 ? 4.242 5.771 -26.061 1.00 93.06 392 GLN A O 1
ATOM 3050 N N . LEU A 1 393 ? 6.193 5.472 -25.022 1.00 92.06 393 LEU A N 1
ATOM 3051 C CA . LEU A 1 393 ? 6.538 4.272 -25.780 1.00 92.06 393 LEU A CA 1
ATOM 3052 C C . LEU A 1 393 ? 5.682 3.078 -25.350 1.00 92.06 393 LEU A C 1
ATOM 3054 O O . LEU A 1 393 ? 5.241 2.314 -26.206 1.00 92.06 393 LEU A O 1
ATOM 3058 N N . ALA A 1 394 ? 5.425 2.922 -24.048 1.00 87.56 394 ALA A N 1
ATOM 3059 C CA . ALA A 1 394 ? 4.592 1.840 -23.532 1.00 87.56 394 ALA A CA 1
ATOM 3060 C C . ALA A 1 394 ? 3.162 1.878 -24.102 1.00 87.56 394 ALA A C 1
ATOM 3062 O O . ALA A 1 394 ? 2.615 0.818 -24.391 1.00 87.56 394 ALA A O 1
ATOM 3063 N N . THR A 1 395 ? 2.591 3.067 -24.340 1.00 82.94 395 THR A N 1
ATOM 3064 C CA . THR A 1 395 ? 1.283 3.207 -25.010 1.00 82.94 395 THR A CA 1
ATOM 3065 C C . THR A 1 395 ? 1.350 3.015 -26.521 1.00 82.94 395 THR A C 1
ATOM 3067 O O . THR A 1 395 ? 0.409 2.502 -27.113 1.00 82.94 395 THR A O 1
ATOM 3070 N N . ALA A 1 396 ? 2.454 3.401 -27.164 1.00 74.38 396 ALA A N 1
ATOM 3071 C CA . ALA A 1 396 ? 2.634 3.273 -28.611 1.00 74.38 396 ALA A CA 1
ATOM 3072 C C . ALA A 1 396 ? 2.869 1.831 -29.094 1.00 74.38 396 ALA A C 1
ATOM 3074 O O . ALA A 1 396 ? 2.820 1.568 -30.293 1.00 74.38 396 ALA A O 1
ATOM 3075 N N . GLY A 1 397 ? 3.169 0.903 -28.180 1.00 58.59 397 GLY A N 1
ATOM 3076 C CA . GLY A 1 397 ? 3.323 -0.523 -28.480 1.00 58.59 397 GLY A CA 1
ATOM 3077 C C . GLY A 1 397 ? 2.015 -1.278 -28.741 1.00 58.59 397 GLY A C 1
ATOM 3078 O O . GLY A 1 397 ? 2.090 -2.486 -28.980 1.00 58.59 397 GLY A O 1
ATOM 3079 N N . GLN A 1 398 ? 0.874 -0.582 -28.681 1.00 51.06 398 GLN A N 1
ATOM 3080 C CA . GLN A 1 398 ? -0.482 -1.096 -28.900 1.00 51.06 398 GLN A CA 1
ATOM 3081 C C . GLN A 1 398 ? -0.877 -1.188 -30.374 1.00 51.06 398 GLN A C 1
ATOM 3083 O O . GLN A 1 398 ? -0.539 -0.266 -31.155 1.00 51.06 398 GLN A O 1
#

Sequence (398 aa):
MSSNDFNSTPITPELVKEHGLNEEEYKLVLEIMGREPNINELGIFSVMWSEHCSYKSSKKWLKTLPTKADWVIQGPGENAGVIDIGDGQAAVFKMESHNHPSYIEPYQGAATGMGGILRDVFTMGARPIAAMNSLSFGEINHPKTKSLINHYFDTPNADLNRAKAALRVRKAGDDYIQTLKTRGEFVDGAHRREEWEWPVSSPELALSLLEDTPLNAGLDLSRLQIVFETNFQRQVLWLEEGQTSIEIAVDSGTVAGNDARWPLHEVEFELKSGDDSKLVAWALELAREVPVFLNLVSKAEQGYFLAGLYHPEPARKSEALSITEFLQALSVCWLLDQPFPAQEYDLSRVANAAGAAGCGELWECVMSDLATGAAIRDLAEGSTTLGVLQLQLATAGQ

Foldseek 3Di:
DDPPPQQPDDDDPVNLVVLVDDPVLLVVVCVVVVHDDGPVSSNVSSVCVPCVNPVVVNVVVVVVDDFDDPQFPDGPDALWTWGHPDPPDIDTADDDDQDVVCVVPVPVSVVVRVVSRCVSCVVVVDDDDDDDDDDDDPDCPPPQNFKKKKFWKAFPQRPCVVQQKIWIWIDTRQWIKTKIWHDWDDALLDTDTDMDIDTDNDRDDPVVVCPPDPPDPPDPPVRMDGFWIDIWHWDWDWDDDPFWIKIKIWIWGWIAGDPDIDTDTDIDIHTPDDDPVVSLVVLLVVLVVAQAASAPQDSVNLNCVNSVNDDDDLDQDPDADQLVSVSHSLNNLLSVQWQRPPVSHRPVNLLVLCVVLVNNVLVVVVVVVSVVGGGSNCVSRVDSSNSNSSSSSSNSSD

Mean predicted aligned error: 14.74 Å